Protein AF-A0A9P1CF78-F1 (afdb_monomer_lite)

Structure (mmCIF, N/CA/C/O backbone):
data_AF-A0A9P1CF78-F1
#
_entry.id   AF-A0A9P1CF78-F1
#
loop_
_atom_site.group_PDB
_atom_site.id
_atom_site.type_symbol
_atom_site.label_atom_id
_atom_site.label_alt_id
_atom_site.label_comp_id
_atom_site.label_asym_id
_atom_site.label_entity_id
_atom_site.label_seq_id
_atom_site.pdbx_PDB_ins_code
_atom_site.Cartn_x
_atom_site.Cartn_y
_atom_site.Cartn_z
_atom_site.occupancy
_atom_site.B_iso_or_equiv
_atom_site.auth_seq_id
_atom_site.auth_comp_id
_atom_site.auth_asym_id
_atom_site.auth_atom_id
_atom_site.pdbx_PDB_model_num
ATOM 1 N N . MET A 1 1 ? 8.782 -10.179 -45.793 1.00 35.66 1 MET A N 1
ATOM 2 C CA . MET A 1 1 ? 10.038 -9.858 -45.077 1.00 35.66 1 MET A CA 1
ATOM 3 C C . MET A 1 1 ? 9.721 -8.797 -44.037 1.00 35.66 1 MET A C 1
ATOM 5 O O . MET A 1 1 ? 9.030 -7.849 -44.378 1.00 35.66 1 MET A O 1
ATOM 9 N N . SER A 1 2 ? 10.140 -8.983 -42.781 1.00 33.69 2 SER A N 1
ATOM 10 C CA . SER A 1 2 ? 9.972 -7.963 -41.732 1.00 33.69 2 SER A CA 1
ATOM 11 C C . SER A 1 2 ? 10.718 -6.676 -42.134 1.00 33.69 2 SER A C 1
ATOM 13 O O . SER A 1 2 ? 11.863 -6.802 -42.580 1.00 33.69 2 SER A O 1
ATOM 15 N N . PRO A 1 3 ? 10.135 -5.470 -41.964 1.00 44.47 3 PRO A N 1
ATOM 16 C CA . PRO A 1 3 ? 10.796 -4.190 -42.257 1.00 44.47 3 PRO A CA 1
ATOM 17 C C . PRO A 1 3 ? 12.185 -4.074 -41.612 1.00 44.47 3 PRO A C 1
ATOM 19 O O . PRO A 1 3 ? 13.107 -3.524 -42.206 1.00 44.47 3 PRO A O 1
ATOM 22 N N . ILE A 1 4 ? 12.367 -4.701 -40.446 1.00 47.06 4 ILE A N 1
ATOM 23 C CA . ILE A 1 4 ? 13.610 -4.708 -39.666 1.00 47.06 4 ILE A CA 1
ATOM 24 C C . ILE A 1 4 ? 14.775 -5.356 -40.440 1.00 47.06 4 ILE A C 1
ATOM 26 O O . ILE A 1 4 ? 15.917 -4.929 -40.309 1.00 47.06 4 ILE A O 1
ATOM 30 N N . SER A 1 5 ? 14.512 -6.347 -41.301 1.00 40.41 5 SER A N 1
ATOM 31 C CA . SER A 1 5 ? 15.573 -7.049 -42.039 1.00 40.41 5 SER A CA 1
ATOM 32 C C . SER A 1 5 ? 16.154 -6.237 -43.205 1.00 40.41 5 SER A C 1
ATOM 34 O O . SER A 1 5 ? 17.306 -6.466 -43.567 1.00 40.41 5 SER A O 1
ATOM 36 N N . CYS A 1 6 ? 15.388 -5.300 -43.783 1.00 44.09 6 CYS A N 1
ATOM 37 C CA . CYS A 1 6 ? 15.876 -4.370 -44.813 1.00 44.09 6 CYS A CA 1
ATOM 38 C C . CYS A 1 6 ? 16.653 -3.196 -44.207 1.00 44.09 6 CYS A C 1
ATOM 40 O O . CYS A 1 6 ? 17.574 -2.684 -44.834 1.00 44.09 6 CYS A O 1
ATOM 42 N N . VAL A 1 7 ? 16.325 -2.796 -42.974 1.00 47.75 7 VAL A N 1
ATOM 43 C CA . VAL A 1 7 ? 17.012 -1.703 -42.270 1.00 47.75 7 VAL A CA 1
ATOM 44 C C . VAL A 1 7 ? 18.502 -2.019 -42.114 1.00 47.75 7 VAL A C 1
ATOM 46 O O . VAL A 1 7 ? 19.327 -1.202 -42.506 1.00 47.75 7 VAL A O 1
ATOM 49 N N . PHE A 1 8 ? 18.866 -3.233 -41.681 1.00 49.78 8 PHE A N 1
ATOM 50 C CA . PHE A 1 8 ? 20.263 -3.632 -41.430 1.00 49.78 8 PHE A CA 1
ATOM 51 C C . PHE A 1 8 ? 21.216 -3.542 -42.635 1.00 49.78 8 PHE A C 1
ATOM 53 O O . PHE A 1 8 ? 22.429 -3.584 -42.446 1.00 49.78 8 PHE A O 1
ATOM 60 N N . THR A 1 9 ? 20.691 -3.442 -43.859 1.00 50.91 9 THR A N 1
ATOM 61 C CA . THR A 1 9 ? 21.486 -3.366 -45.096 1.00 50.91 9 THR A CA 1
ATOM 62 C C . THR A 1 9 ? 21.578 -1.961 -45.692 1.00 50.91 9 THR A C 1
ATOM 64 O O . THR A 1 9 ? 22.517 -1.694 -46.436 1.00 50.91 9 THR A O 1
ATOM 67 N N . LEU A 1 10 ? 20.633 -1.067 -45.382 1.00 51.56 10 LEU A N 1
ATOM 68 C CA . LEU A 1 10 ? 20.470 0.227 -46.067 1.00 51.56 10 LEU A CA 1
ATOM 69 C C . LEU A 1 10 ? 21.170 1.395 -45.358 1.00 51.56 10 LEU A C 1
ATOM 71 O O . LEU A 1 10 ? 21.466 2.414 -45.975 1.00 51.56 10 LEU A O 1
ATOM 75 N N . SER A 1 11 ? 21.521 1.217 -44.090 1.00 50.88 11 SER A N 1
ATOM 76 C CA . SER A 1 11 ? 22.485 2.055 -43.387 1.00 50.88 11 SER A CA 1
ATOM 77 C C . SER A 1 11 ? 23.545 1.136 -42.809 1.00 50.88 11 SER A C 1
ATOM 79 O O . SER A 1 11 ? 23.203 0.182 -42.117 1.00 50.88 11 SER A O 1
ATOM 81 N N . ALA A 1 12 ? 24.826 1.351 -43.119 1.00 47.78 12 ALA A N 1
ATOM 82 C CA . ALA A 1 12 ? 25.892 0.536 -42.538 1.00 47.78 12 ALA A CA 1
ATOM 83 C C . ALA A 1 12 ? 25.996 0.869 -41.045 1.00 47.78 12 ALA A C 1
ATOM 85 O O . ALA A 1 12 ? 26.773 1.731 -40.641 1.00 47.78 12 ALA A O 1
ATOM 86 N N . PHE A 1 13 ? 25.159 0.233 -40.232 1.00 60.06 13 PHE A N 1
ATOM 87 C CA . PHE A 1 13 ? 25.216 0.374 -38.795 1.00 60.06 13 PHE A CA 1
ATOM 88 C C . PHE A 1 13 ? 26.571 -0.124 -38.321 1.00 60.06 13 PHE A C 1
ATOM 90 O O . PHE A 1 13 ? 26.940 -1.277 -38.572 1.00 60.06 13 PHE A O 1
ATOM 97 N N . SER A 1 14 ? 27.298 0.707 -37.580 1.00 57.34 14 SER A N 1
ATOM 98 C CA . SER A 1 14 ? 28.342 0.145 -36.741 1.00 57.34 14 SER A CA 1
ATOM 99 C C . SER A 1 14 ? 27.677 -0.754 -35.695 1.00 57.34 14 SER A C 1
ATOM 101 O O . SER A 1 14 ? 26.546 -0.512 -35.256 1.00 57.34 14 SER A O 1
ATOM 103 N N . ARG A 1 15 ? 28.378 -1.807 -35.274 1.00 56.09 15 ARG A N 1
ATOM 104 C CA . ARG A 1 15 ? 27.937 -2.650 -34.158 1.00 56.09 15 ARG A CA 1
ATOM 105 C C . ARG A 1 15 ? 27.611 -1.798 -32.928 1.00 56.09 15 ARG A C 1
ATOM 107 O O . ARG A 1 15 ? 26.665 -2.122 -32.220 1.00 56.09 15 ARG A O 1
ATOM 114 N N . GLU A 1 16 ? 28.354 -0.715 -32.686 1.00 60.06 16 GLU A N 1
ATOM 115 C CA . GLU A 1 16 ? 28.069 0.194 -31.571 1.00 60.06 16 GLU A CA 1
ATOM 116 C C . GLU A 1 16 ? 26.718 0.909 -31.717 1.00 60.06 16 GLU A C 1
ATOM 118 O O . GLU A 1 16 ? 26.025 1.079 -30.718 1.00 60.06 16 GLU A O 1
ATOM 123 N N . SER A 1 17 ? 26.306 1.260 -32.940 1.00 63.53 17 SER A N 1
ATOM 124 C CA . SER A 1 17 ? 25.042 1.965 -33.208 1.00 63.53 17 SER A CA 1
ATOM 125 C C . SER A 1 17 ? 23.815 1.081 -32.947 1.00 63.53 17 SER A C 1
ATOM 127 O O . SER A 1 17 ? 22.817 1.543 -32.402 1.00 63.53 17 SER A O 1
ATOM 129 N N . LEU A 1 18 ? 23.902 -0.219 -33.263 1.00 61.06 18 LEU A N 1
ATOM 130 C CA . LEU A 1 18 ? 22.840 -1.191 -32.955 1.00 61.06 18 LEU A CA 1
ATOM 131 C C . LEU A 1 18 ? 22.769 -1.556 -31.475 1.00 61.06 18 LEU A C 1
ATOM 133 O O . LEU A 1 18 ? 21.699 -1.898 -30.983 1.00 61.06 18 LEU A O 1
ATOM 137 N N . MET A 1 19 ? 23.903 -1.503 -30.779 1.00 60.56 19 MET A N 1
ATOM 138 C CA . MET A 1 19 ? 23.979 -1.761 -29.342 1.00 60.56 19 MET A CA 1
ATOM 139 C C . MET A 1 19 ? 23.532 -0.556 -28.504 1.00 60.56 19 MET A C 1
ATOM 141 O O . MET A 1 19 ? 23.407 -0.685 -27.284 1.00 60.56 19 MET A O 1
ATOM 145 N N . ASP A 1 20 ? 23.286 0.603 -29.124 1.00 69.94 20 ASP A N 1
ATOM 146 C CA . ASP A 1 20 ? 22.680 1.732 -28.433 1.00 69.94 20 ASP A CA 1
ATOM 147 C C . ASP A 1 20 ? 21.208 1.426 -28.143 1.00 69.94 20 ASP A C 1
ATOM 149 O O . ASP A 1 20 ? 20.359 1.395 -29.030 1.00 69.94 20 ASP A O 1
ATOM 153 N N . VAL A 1 21 ? 20.896 1.192 -26.870 1.00 74.62 21 VAL A N 1
ATOM 154 C CA . VAL A 1 21 ? 19.547 0.829 -26.413 1.00 74.62 21 VAL A CA 1
ATOM 155 C C . VAL A 1 21 ? 18.517 1.939 -26.672 1.00 74.62 21 VAL A C 1
ATOM 157 O O . VAL A 1 21 ? 17.317 1.698 -26.581 1.00 74.62 21 VAL A O 1
ATOM 160 N N . ARG A 1 22 ? 18.973 3.157 -26.991 1.00 76.81 22 ARG A N 1
ATOM 161 C CA . ARG A 1 22 ? 18.148 4.363 -27.087 1.00 76.81 22 ARG A CA 1
ATOM 162 C C . ARG A 1 22 ? 17.176 4.387 -28.271 1.00 76.81 22 ARG A C 1
ATOM 164 O O . ARG A 1 22 ? 16.134 5.021 -28.160 1.00 76.81 22 ARG A O 1
ATOM 171 N N . TRP A 1 23 ? 17.487 3.723 -29.388 1.00 78.38 23 TRP A N 1
ATOM 172 C CA . TRP A 1 23 ? 16.611 3.716 -30.576 1.00 78.38 23 TRP A CA 1
ATOM 173 C C . TRP A 1 23 ? 15.568 2.586 -30.566 1.00 78.38 23 TRP A C 1
ATOM 175 O O . TRP A 1 23 ? 14.675 2.553 -31.419 1.00 78.38 23 TRP A O 1
ATOM 185 N N . PHE A 1 24 ? 15.662 1.657 -29.611 1.00 80.00 24 PHE A N 1
ATOM 186 C CA . PHE A 1 24 ? 14.630 0.650 -29.386 1.00 80.00 24 PHE A CA 1
ATOM 187 C C . PHE A 1 24 ? 13.414 1.261 -28.690 1.00 80.00 24 PHE A C 1
ATOM 189 O O . PHE A 1 24 ? 13.507 2.306 -28.049 1.00 80.00 24 PHE A O 1
ATOM 196 N N . LEU A 1 25 ? 12.266 0.592 -28.814 1.00 77.75 25 LEU A N 1
ATOM 197 C CA . LEU A 1 25 ? 11.051 0.975 -28.098 1.00 77.75 25 LEU A CA 1
ATOM 198 C C . LEU A 1 25 ? 11.331 1.062 -26.597 1.00 77.75 25 LEU A C 1
ATOM 200 O O . LEU A 1 25 ? 11.982 0.186 -26.031 1.00 77.75 25 LEU A O 1
ATOM 204 N N . ASP A 1 26 ? 10.860 2.147 -25.988 1.00 77.19 26 ASP A N 1
ATOM 205 C CA . ASP A 1 26 ? 11.101 2.506 -24.590 1.00 77.19 26 ASP A CA 1
ATOM 206 C C . ASP A 1 26 ? 12.578 2.761 -24.228 1.00 77.19 26 ASP A C 1
ATOM 208 O O . ASP A 1 26 ? 12.916 2.894 -23.051 1.00 77.19 26 ASP A O 1
ATOM 212 N N . GLY A 1 27 ? 13.456 2.908 -25.226 1.00 77.19 27 GLY A N 1
ATOM 213 C CA . GLY A 1 27 ? 14.839 3.334 -25.047 1.00 77.19 27 GLY A CA 1
ATOM 214 C C . GLY A 1 27 ? 14.926 4.708 -24.378 1.00 77.19 27 GLY A C 1
ATOM 215 O O . GLY A 1 27 ? 14.236 5.657 -24.767 1.00 77.19 27 GLY A O 1
ATOM 216 N N . LEU A 1 28 ? 15.780 4.813 -23.355 1.00 71.44 28 LEU A N 1
ATOM 217 C CA . LEU A 1 28 ? 15.960 6.029 -22.560 1.00 71.44 28 LEU A CA 1
ATOM 218 C C . LEU A 1 28 ? 17.255 6.770 -22.929 1.00 71.44 28 LEU A C 1
ATOM 220 O O . LEU A 1 28 ? 18.265 6.128 -23.237 1.00 71.44 28 LEU A O 1
ATOM 224 N N . PRO A 1 29 ? 17.269 8.116 -22.868 1.00 71.25 29 PRO A N 1
ATOM 225 C CA . PRO A 1 29 ? 18.507 8.879 -22.974 1.00 71.25 29 PRO A CA 1
ATOM 226 C C . PRO A 1 29 ? 19.452 8.543 -21.809 1.00 71.25 29 PRO A C 1
ATOM 228 O O . PRO A 1 29 ? 19.019 8.362 -20.673 1.00 71.25 29 PRO A O 1
ATOM 231 N N . LYS A 1 30 ? 20.763 8.493 -22.080 1.00 62.47 30 LYS A N 1
ATOM 232 C CA . LYS A 1 30 ? 21.799 8.177 -21.074 1.00 62.47 30 LYS A CA 1
ATOM 233 C C . LYS A 1 30 ? 21.951 9.243 -19.978 1.00 62.47 30 LYS A C 1
ATOM 235 O O . LYS A 1 30 ? 22.620 8.999 -18.979 1.00 62.47 30 LYS A O 1
ATOM 240 N N . THR A 1 31 ? 21.377 10.427 -20.156 1.00 62.25 31 THR A N 1
ATOM 241 C CA . THR A 1 31 ? 21.556 11.573 -19.261 1.00 62.25 31 THR A CA 1
ATOM 242 C C . THR A 1 31 ? 20.587 11.519 -18.077 1.00 62.25 31 THR A C 1
ATOM 244 O O . THR A 1 31 ? 19.417 11.879 -18.174 1.00 62.25 31 THR A O 1
ATOM 247 N N . THR A 1 32 ? 21.105 11.114 -16.917 1.00 50.00 32 THR A N 1
ATOM 248 C CA . THR A 1 32 ? 20.388 10.945 -15.637 1.00 50.00 32 THR A CA 1
ATOM 249 C C . THR A 1 32 ? 20.009 12.252 -14.916 1.00 50.00 32 THR A C 1
ATOM 251 O O . THR A 1 32 ? 19.629 12.214 -13.751 1.00 50.00 32 THR A O 1
ATOM 254 N N . GLY A 1 33 ? 20.074 13.409 -15.584 1.00 58.78 33 GLY A N 1
ATOM 255 C CA . GLY A 1 33 ? 19.830 14.728 -14.974 1.00 58.78 33 GLY A CA 1
ATOM 256 C C . GLY A 1 33 ? 18.856 15.635 -15.728 1.00 58.78 33 GLY A C 1
ATOM 257 O O . GLY A 1 33 ? 18.729 16.808 -15.391 1.00 58.78 33 GLY A O 1
ATOM 258 N N . LEU A 1 34 ? 18.191 15.132 -16.770 1.00 58.53 34 LEU A N 1
ATOM 259 C CA . LEU A 1 34 ? 17.211 15.917 -17.519 1.00 58.53 34 LEU A CA 1
ATOM 260 C C . LEU A 1 34 ? 15.898 16.043 -16.733 1.00 58.53 34 LEU A C 1
ATOM 262 O O . LEU A 1 34 ? 15.470 15.102 -16.065 1.00 58.53 34 LEU A O 1
ATOM 266 N N . CYS A 1 35 ? 15.232 17.200 -16.830 1.00 67.00 35 CYS A N 1
ATOM 267 C CA . CYS A 1 35 ? 13.910 17.372 -16.229 1.00 67.00 35 CYS A CA 1
ATOM 268 C C . CYS A 1 35 ? 12.910 16.358 -16.823 1.00 67.00 35 CYS A C 1
ATOM 270 O O . CYS A 1 35 ? 13.054 15.923 -17.970 1.00 67.00 35 CYS A O 1
ATOM 272 N N . ALA A 1 36 ? 11.872 15.998 -16.060 1.00 69.69 36 ALA A N 1
ATOM 273 C CA . ALA A 1 36 ? 10.894 14.976 -16.456 1.00 69.69 36 ALA A CA 1
ATOM 274 C C . ALA A 1 36 ? 10.251 15.233 -17.837 1.00 69.69 36 ALA A C 1
ATOM 276 O O . ALA A 1 36 ? 9.861 14.298 -18.533 1.00 69.69 36 ALA A O 1
ATOM 277 N N . HIS A 1 37 ? 10.197 16.496 -18.271 1.00 68.50 37 HIS A N 1
ATOM 278 C CA . HIS A 1 37 ? 9.685 16.878 -19.583 1.00 68.50 37 HIS A CA 1
ATOM 279 C C . HIS A 1 37 ? 10.579 16.393 -20.737 1.00 68.50 37 HIS A C 1
ATOM 281 O O . HIS A 1 37 ? 10.096 15.749 -21.667 1.00 68.50 37 HIS A O 1
ATOM 287 N N . TRP A 1 38 ? 11.894 16.608 -20.645 1.00 73.31 38 TRP A N 1
ATOM 288 C CA . TRP A 1 38 ? 12.860 16.133 -21.643 1.00 73.31 38 TRP A CA 1
ATOM 289 C C . TRP A 1 38 ? 12.920 14.611 -21.721 1.00 73.31 38 TRP A C 1
ATOM 291 O O . TRP A 1 38 ? 13.125 14.054 -22.797 1.00 73.31 38 TRP A O 1
ATOM 301 N N . HIS A 1 39 ? 12.682 13.933 -20.598 1.00 77.25 39 HIS A N 1
ATOM 302 C CA . HIS A 1 39 ? 12.572 12.481 -20.576 1.00 77.25 39 HIS A CA 1
ATOM 303 C C . HIS A 1 39 ? 11.433 11.986 -21.482 1.00 77.25 39 HIS A C 1
ATOM 305 O O . HIS A 1 39 ? 11.643 11.092 -22.297 1.00 77.25 39 HIS A O 1
ATOM 311 N N . SER A 1 40 ? 10.253 12.611 -21.409 1.00 78.44 40 SER A N 1
ATOM 312 C CA . SER A 1 40 ? 9.109 12.280 -22.273 1.00 78.44 40 SER A CA 1
ATOM 313 C C . SER A 1 40 ? 9.378 12.592 -23.755 1.00 78.44 40 SER A C 1
ATOM 315 O O . SER A 1 40 ? 9.085 11.780 -24.640 1.00 78.44 40 SER A O 1
ATOM 317 N N . ILE A 1 41 ? 10.010 13.739 -24.035 1.00 80.00 41 ILE A N 1
ATOM 318 C CA . ILE A 1 41 ? 10.368 14.153 -25.402 1.00 80.00 41 ILE A CA 1
ATOM 319 C C . ILE A 1 41 ? 11.353 13.164 -26.033 1.00 80.00 41 ILE A C 1
ATOM 321 O O . ILE A 1 41 ? 11.168 12.760 -27.179 1.00 80.00 41 ILE A O 1
ATOM 325 N N . LEU A 1 42 ? 12.369 12.723 -25.292 1.00 84.44 42 LEU A N 1
ATOM 326 C CA . LEU A 1 42 ? 13.440 11.880 -25.827 1.00 84.44 42 LEU A CA 1
ATOM 327 C C . LEU A 1 42 ? 13.158 10.377 -25.743 1.00 84.44 42 LEU A C 1
ATOM 329 O O . LEU A 1 42 ? 13.900 9.597 -26.338 1.00 84.44 42 LEU A O 1
ATOM 333 N N . LYS A 1 43 ? 12.107 9.956 -25.029 1.00 87.50 43 LYS A N 1
ATOM 334 C CA . LYS A 1 43 ? 11.698 8.550 -24.960 1.00 87.50 43 LYS A CA 1
ATOM 335 C C . LYS A 1 43 ? 11.262 8.056 -26.340 1.00 87.50 43 LYS A C 1
ATOM 337 O O . LYS A 1 43 ? 10.335 8.623 -26.926 1.00 87.50 43 LYS A O 1
ATOM 342 N N . MET A 1 44 ? 11.890 6.989 -26.831 1.00 90.56 44 MET A N 1
ATOM 343 C CA . MET A 1 44 ? 11.591 6.408 -28.141 1.00 90.56 44 MET A CA 1
ATOM 344 C C . MET A 1 44 ? 10.309 5.562 -28.090 1.00 90.56 44 MET A C 1
ATOM 346 O O . MET A 1 44 ? 10.265 4.504 -27.466 1.00 90.56 44 MET A O 1
ATOM 350 N N . GLY A 1 45 ? 9.246 6.043 -28.736 1.00 90.00 45 GLY A N 1
ATOM 351 C CA . GLY A 1 45 ? 7.979 5.322 -28.903 1.00 90.00 45 GLY A CA 1
ATOM 352 C C . GLY A 1 45 ? 7.844 4.708 -30.297 1.00 90.00 45 GLY A C 1
ATOM 353 O O . GLY A 1 45 ? 8.677 4.946 -31.170 1.00 90.00 45 GLY A O 1
ATOM 354 N N . SER A 1 46 ? 6.761 3.970 -30.540 1.00 90.31 46 SER A N 1
ATOM 355 C CA . SER A 1 46 ? 6.499 3.335 -31.842 1.00 90.31 46 SER A CA 1
ATOM 356 C C . SER A 1 46 ? 6.378 4.341 -32.988 1.00 90.31 46 SER A C 1
ATOM 358 O O . SER A 1 46 ? 6.984 4.139 -34.038 1.00 90.31 46 SER A O 1
ATOM 360 N N . THR A 1 47 ? 5.672 5.458 -32.779 1.00 91.06 47 THR A N 1
ATOM 361 C CA . THR A 1 47 ? 5.548 6.535 -33.777 1.00 91.06 47 THR A CA 1
ATOM 362 C C . THR A 1 47 ? 6.902 7.159 -34.106 1.00 91.06 47 THR A C 1
ATOM 364 O O . THR A 1 47 ? 7.241 7.312 -35.276 1.00 91.06 47 THR A O 1
ATOM 367 N N . LYS A 1 48 ? 7.706 7.466 -33.079 1.00 93.38 48 LYS A N 1
ATOM 368 C CA . LYS A 1 48 ? 9.047 8.055 -33.232 1.00 93.38 48 LYS A CA 1
ATOM 369 C C . LYS A 1 48 ? 9.989 7.110 -33.971 1.00 93.38 48 L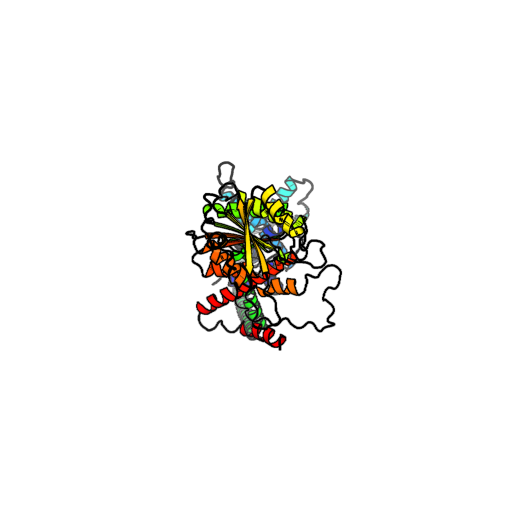YS A C 1
ATOM 371 O O . LYS A 1 48 ? 10.697 7.536 -34.875 1.00 93.38 48 LYS A O 1
ATOM 376 N N . GLN A 1 49 ? 9.940 5.819 -33.646 1.00 91.31 49 GLN A N 1
ATOM 377 C CA . GLN A 1 49 ? 10.743 4.804 -34.318 1.00 91.31 49 GLN A CA 1
ATOM 378 C C . GLN A 1 49 ? 10.338 4.645 -35.791 1.00 91.31 49 GLN A C 1
ATOM 380 O O . GLN A 1 49 ? 11.208 4.545 -36.651 1.00 91.31 49 GLN A O 1
ATOM 385 N N . ALA A 1 50 ? 9.038 4.670 -36.100 1.00 91.25 50 ALA A N 1
ATOM 386 C CA . ALA A 1 50 ? 8.559 4.634 -37.481 1.00 91.25 50 ALA A CA 1
ATOM 387 C C . ALA A 1 50 ? 9.020 5.867 -38.280 1.00 91.25 50 ALA A C 1
ATOM 389 O O . ALA A 1 50 ? 9.584 5.706 -39.358 1.00 91.25 50 ALA A O 1
ATOM 390 N N . MET A 1 51 ? 8.866 7.076 -37.723 1.00 92.25 51 MET A N 1
ATOM 391 C CA . MET A 1 51 ? 9.345 8.324 -38.342 1.00 92.25 51 MET A CA 1
ATOM 392 C C . MET A 1 51 ? 10.859 8.307 -38.574 1.00 92.25 51 MET A C 1
ATOM 394 O O . MET A 1 51 ? 11.336 8.742 -39.620 1.00 92.25 51 MET A O 1
ATOM 398 N N . PHE A 1 52 ? 11.617 7.768 -37.618 1.00 91.88 52 PHE A N 1
ATOM 399 C CA . PHE A 1 52 ? 13.064 7.633 -37.734 1.00 91.88 52 PHE A CA 1
ATOM 400 C C . PHE A 1 52 ? 13.453 6.695 -38.882 1.00 91.88 52 PHE A C 1
ATOM 402 O O . PHE A 1 52 ? 14.318 7.029 -39.685 1.00 91.88 52 PHE A O 1
ATOM 409 N N . LEU A 1 53 ? 12.786 5.546 -39.016 1.00 89.81 53 LEU A N 1
ATOM 410 C CA . LEU A 1 53 ? 13.038 4.626 -40.128 1.00 89.81 53 LEU A CA 1
ATOM 411 C C . LEU A 1 53 ? 12.673 5.241 -41.483 1.00 89.81 53 LEU A C 1
ATOM 413 O O . LEU A 1 53 ? 13.469 5.143 -42.417 1.00 89.81 53 LEU A O 1
ATOM 417 N N . ASP A 1 54 ? 11.523 5.914 -41.578 1.00 91.81 54 ASP A N 1
ATOM 418 C CA . ASP A 1 54 ? 11.102 6.627 -42.791 1.00 91.81 54 ASP A CA 1
ATOM 419 C C . ASP A 1 54 ? 12.161 7.668 -43.209 1.00 91.81 54 ASP A C 1
ATOM 421 O O . ASP A 1 54 ? 12.540 7.745 -44.381 1.00 91.81 54 ASP A O 1
ATOM 425 N N . ARG A 1 55 ? 12.716 8.407 -42.238 1.00 90.75 55 ARG A N 1
ATOM 426 C CA . ARG A 1 55 ? 13.808 9.370 -42.441 1.00 90.75 55 ARG A CA 1
ATOM 427 C C . ARG A 1 55 ? 15.090 8.710 -42.955 1.00 90.75 55 ARG A C 1
ATOM 429 O O . ARG A 1 55 ? 15.678 9.189 -43.925 1.00 90.75 55 ARG A O 1
ATOM 436 N N . ILE A 1 56 ? 15.522 7.600 -42.355 1.00 89.06 56 ILE A N 1
ATOM 437 C CA . ILE A 1 56 ? 16.724 6.875 -42.800 1.00 89.06 56 ILE A CA 1
ATOM 438 C C . ILE A 1 56 ? 16.555 6.348 -44.231 1.00 89.06 56 ILE A C 1
ATOM 440 O O . ILE A 1 56 ? 17.478 6.462 -45.041 1.00 89.06 56 ILE A O 1
ATOM 444 N N . PHE A 1 57 ? 15.377 5.825 -44.579 1.00 87.62 57 PHE A N 1
ATOM 445 C CA . PHE A 1 57 ? 15.096 5.385 -45.947 1.00 87.62 57 PHE A CA 1
ATOM 446 C C . PHE A 1 57 ? 15.093 6.542 -46.942 1.00 87.62 57 PHE A C 1
ATOM 448 O O . PHE A 1 57 ? 15.655 6.412 -48.029 1.00 87.62 57 PHE A O 1
ATOM 455 N N . HIS A 1 58 ? 14.538 7.689 -46.557 1.00 89.06 58 HIS A N 1
ATOM 456 C CA . HIS A 1 58 ? 14.574 8.887 -47.383 1.00 89.06 58 HIS A CA 1
ATOM 457 C C . HIS A 1 58 ? 16.016 9.347 -47.666 1.00 89.06 58 HIS A C 1
ATOM 459 O O . HIS A 1 58 ? 16.388 9.568 -48.821 1.00 89.06 58 HIS A O 1
ATOM 465 N N . LEU A 1 59 ? 16.866 9.413 -46.633 1.00 85.62 59 LEU A N 1
ATOM 466 C CA . LEU A 1 59 ? 18.289 9.740 -46.777 1.00 85.62 59 LEU A CA 1
ATOM 467 C C . LEU A 1 59 ? 19.032 8.733 -47.663 1.00 85.62 59 LEU A C 1
ATOM 469 O O . LEU A 1 59 ? 19.877 9.114 -48.476 1.00 85.62 59 LEU A O 1
ATOM 473 N N . HIS A 1 60 ? 18.713 7.446 -47.528 1.00 83.94 60 HIS A N 1
ATOM 474 C CA . HIS A 1 60 ? 19.233 6.399 -48.400 1.00 83.94 60 HIS A CA 1
ATOM 475 C C . HIS A 1 60 ? 18.840 6.610 -49.864 1.00 83.94 60 HIS A C 1
ATOM 477 O O . HIS A 1 60 ? 19.691 6.534 -50.751 1.00 83.94 60 HIS A O 1
ATOM 483 N N . ASP A 1 61 ? 17.580 6.933 -50.136 1.00 84.69 61 ASP A N 1
ATOM 484 C CA . ASP A 1 61 ? 17.112 7.174 -51.497 1.00 84.69 61 ASP A CA 1
ATOM 485 C C . ASP A 1 61 ? 17.769 8.402 -52.136 1.00 84.69 61 ASP A C 1
ATOM 487 O O . ASP A 1 61 ? 18.143 8.346 -53.313 1.00 84.69 61 ASP A O 1
ATOM 491 N N . ILE A 1 62 ? 17.984 9.483 -51.377 1.00 84.81 62 ILE A N 1
ATOM 492 C CA . ILE A 1 62 ? 18.754 10.648 -51.843 1.00 84.81 62 ILE A CA 1
ATOM 493 C C . ILE A 1 62 ? 20.173 10.226 -52.227 1.00 84.81 62 ILE A C 1
ATOM 495 O O . ILE A 1 62 ? 20.635 10.529 -53.332 1.00 84.81 62 ILE A O 1
ATOM 499 N N . GLN A 1 63 ? 20.861 9.505 -51.340 1.00 80.25 63 GLN A N 1
ATOM 500 C CA . GLN A 1 63 ? 22.239 9.080 -51.571 1.00 80.25 63 GLN A CA 1
ATOM 501 C C . GLN A 1 63 ? 22.343 8.164 -52.793 1.00 80.25 63 GLN A C 1
ATOM 503 O O . GLN A 1 63 ? 23.229 8.334 -53.631 1.00 80.25 63 GLN A O 1
ATOM 508 N N . ARG A 1 64 ? 21.383 7.252 -52.953 1.00 81.50 64 ARG A N 1
ATOM 509 C CA . ARG A 1 64 ? 21.291 6.348 -54.098 1.00 81.50 64 ARG A CA 1
ATOM 510 C C . ARG A 1 64 ? 21.057 7.088 -55.417 1.00 81.50 64 ARG A C 1
ATOM 512 O O . ARG A 1 64 ? 21.573 6.664 -56.452 1.00 81.50 64 ARG A O 1
ATOM 519 N N . ARG A 1 65 ? 20.288 8.183 -55.404 1.00 82.44 65 ARG A N 1
ATOM 520 C CA . ARG A 1 65 ? 20.089 9.045 -56.584 1.00 82.44 65 ARG A CA 1
ATOM 521 C C . ARG A 1 65 ? 21.354 9.829 -56.935 1.00 82.44 65 ARG A C 1
ATOM 523 O O . ARG A 1 65 ? 21.669 9.934 -58.114 1.00 82.44 65 ARG A O 1
ATOM 530 N N . ARG A 1 66 ? 22.080 10.344 -55.935 1.00 78.88 66 ARG A N 1
ATOM 531 C CA . ARG A 1 66 ? 23.289 11.167 -56.132 1.00 78.88 66 ARG A CA 1
ATOM 532 C C . ARG A 1 66 ? 24.517 10.352 -56.535 1.00 78.88 66 ARG A C 1
ATOM 534 O O . ARG A 1 66 ? 25.201 10.701 -57.487 1.00 78.88 66 ARG A O 1
ATOM 541 N N . ALA A 1 67 ? 24.795 9.273 -55.810 1.00 79.12 67 ALA A N 1
ATOM 542 C CA . ALA A 1 67 ? 26.030 8.496 -55.928 1.00 79.12 67 ALA A CA 1
ATOM 543 C C . ALA A 1 67 ? 25.833 7.135 -56.627 1.00 79.12 67 ALA A C 1
ATOM 545 O O . ALA A 1 67 ? 26.770 6.346 -56.746 1.00 79.12 67 ALA A O 1
ATOM 546 N N . GLY A 1 68 ? 24.621 6.853 -57.114 1.00 81.12 68 GLY A N 1
ATOM 547 C CA . GLY A 1 68 ? 24.283 5.619 -57.818 1.00 81.12 68 GLY A CA 1
ATOM 548 C C . GLY A 1 68 ? 23.897 4.456 -56.896 1.00 81.12 68 GLY A C 1
ATOM 549 O O . GLY A 1 68 ? 23.927 4.538 -55.671 1.00 81.12 68 GLY A O 1
ATOM 550 N N . ARG A 1 69 ? 23.507 3.327 -57.508 1.00 73.19 69 ARG A N 1
ATOM 551 C CA . ARG A 1 69 ? 22.896 2.172 -56.814 1.00 73.19 69 ARG A CA 1
ATOM 552 C C . ARG A 1 69 ? 23.814 1.442 -55.823 1.00 73.19 69 ARG A C 1
ATOM 554 O O . ARG A 1 69 ? 23.289 0.678 -55.025 1.00 73.19 69 ARG A O 1
ATOM 561 N N . ALA A 1 70 ? 25.126 1.660 -55.898 1.00 69.94 70 ALA A N 1
ATOM 562 C CA . ALA A 1 70 ? 26.122 1.025 -55.033 1.00 69.94 70 ALA A CA 1
ATOM 563 C C . ALA A 1 70 ? 26.424 1.836 -53.757 1.00 69.94 70 ALA A C 1
ATOM 565 O O . ALA A 1 70 ? 27.147 1.370 -52.880 1.00 69.94 70 ALA A O 1
ATOM 566 N N . CYS A 1 71 ? 25.898 3.060 -53.638 1.00 71.31 71 CYS A N 1
ATOM 567 C CA . CYS A 1 71 ? 26.153 3.892 -52.472 1.00 71.31 71 CYS A CA 1
ATOM 568 C C . CYS A 1 71 ? 25.129 3.606 -51.368 1.00 71.31 71 CYS A C 1
ATOM 570 O O . CYS A 1 71 ? 23.925 3.723 -51.588 1.00 71.31 71 CYS A O 1
ATOM 572 N N . VAL A 1 72 ? 25.624 3.254 -50.182 1.00 72.75 72 VAL A N 1
ATOM 573 C CA . VAL A 1 72 ? 24.830 3.058 -48.964 1.00 72.75 72 VAL A CA 1
ATOM 574 C C . VAL A 1 72 ? 25.012 4.286 -48.081 1.00 72.75 72 VAL A C 1
ATOM 576 O O . VAL A 1 72 ? 26.145 4.730 -47.877 1.00 72.75 72 VAL A O 1
ATOM 579 N N . THR A 1 73 ? 23.927 4.820 -47.523 1.00 73.94 73 THR A N 1
ATOM 580 C CA . THR A 1 73 ? 24.017 5.916 -46.553 1.00 73.94 73 THR A CA 1
ATOM 581 C C . THR A 1 73 ? 24.724 5.429 -45.297 1.00 73.94 73 THR A C 1
ATOM 583 O O . THR A 1 73 ? 24.306 4.469 -44.653 1.00 73.94 73 THR A O 1
ATOM 586 N N . ARG A 1 74 ? 25.831 6.080 -44.942 1.00 76.38 74 ARG A N 1
ATOM 587 C CA . ARG A 1 74 ? 26.557 5.812 -43.700 1.00 76.38 74 ARG A CA 1
ATOM 588 C C . ARG A 1 74 ? 26.473 7.050 -42.830 1.00 76.38 74 ARG A C 1
ATOM 590 O O . ARG A 1 74 ? 26.973 8.097 -43.223 1.00 76.38 74 ARG A O 1
ATOM 597 N N . LEU A 1 75 ? 25.843 6.909 -41.671 1.00 78.38 75 LEU A N 1
ATOM 598 C CA . LEU A 1 75 ? 25.886 7.918 -40.622 1.00 78.38 75 LEU A CA 1
ATOM 599 C C . LEU A 1 75 ? 27.001 7.538 -39.650 1.00 78.38 75 LEU A C 1
ATOM 601 O O . LEU A 1 75 ? 27.145 6.364 -39.297 1.00 78.38 75 LEU A O 1
ATOM 605 N N . SER A 1 76 ? 27.797 8.516 -39.222 1.00 82.44 76 SER A N 1
ATOM 606 C CA . SER A 1 76 ? 28.664 8.332 -38.058 1.00 82.44 76 SER A CA 1
ATOM 607 C C . SER A 1 76 ? 27.810 8.082 -36.808 1.00 82.44 76 SER A C 1
ATOM 609 O O . SER A 1 76 ? 26.618 8.392 -36.786 1.00 82.44 76 SER A O 1
ATOM 611 N N . GLN A 1 77 ? 28.402 7.547 -35.739 1.00 78.06 77 GLN A N 1
ATOM 612 C CA . GLN A 1 77 ? 27.676 7.354 -34.479 1.00 78.06 77 GLN A CA 1
ATOM 613 C C . GLN A 1 77 ? 27.127 8.681 -33.923 1.00 78.06 77 GLN A C 1
ATOM 615 O O . GLN A 1 77 ? 26.023 8.720 -33.390 1.00 78.06 77 GLN A O 1
ATOM 620 N N . GLU A 1 78 ? 27.870 9.776 -34.080 1.00 79.88 78 GLU A N 1
ATOM 621 C CA . GLU A 1 78 ? 27.427 11.111 -33.668 1.00 79.88 78 GLU A CA 1
ATOM 622 C C . GLU A 1 78 ? 26.232 11.588 -34.499 1.00 79.88 78 GLU A C 1
ATOM 624 O O . GLU A 1 78 ? 25.237 12.038 -33.938 1.00 79.88 78 GLU A O 1
ATOM 629 N N . GLN A 1 79 ? 26.283 11.411 -35.824 1.00 82.56 79 GLN A N 1
ATOM 630 C CA . GLN A 1 79 ? 25.169 11.739 -36.720 1.00 82.56 79 GLN A CA 1
ATOM 631 C C . GLN A 1 79 ? 23.939 10.873 -36.436 1.00 82.56 79 GLN A C 1
ATOM 633 O O . GLN A 1 79 ? 22.818 11.363 -36.467 1.00 82.56 79 GLN A O 1
ATOM 638 N N . TRP A 1 80 ? 24.139 9.597 -36.112 1.00 84.81 80 TRP A N 1
ATOM 639 C CA . TRP A 1 80 ? 23.073 8.675 -35.733 1.00 84.81 80 TRP A CA 1
ATOM 640 C C . TRP A 1 80 ? 22.329 9.144 -34.481 1.00 84.81 80 TRP A C 1
ATOM 642 O O . TRP A 1 80 ? 21.100 9.208 -34.462 1.00 84.81 80 TRP A O 1
ATOM 652 N N . VAL A 1 81 ? 23.078 9.506 -33.437 1.00 83.88 81 VAL A N 1
ATOM 653 C CA . VAL A 1 81 ? 22.506 10.038 -32.196 1.00 83.88 81 VAL A CA 1
ATOM 654 C C . VAL A 1 81 ? 21.811 11.377 -32.452 1.00 83.88 81 VAL A C 1
ATOM 656 O O . VAL A 1 81 ? 20.705 11.576 -31.955 1.00 83.88 81 VAL A O 1
ATOM 659 N N . ALA A 1 82 ? 22.405 12.251 -33.269 1.00 84.75 82 ALA A N 1
ATOM 660 C CA . ALA A 1 82 ? 21.803 13.529 -33.641 1.00 84.75 82 ALA A CA 1
ATOM 661 C C . ALA A 1 82 ? 20.476 13.357 -34.403 1.00 84.75 82 ALA A C 1
ATOM 663 O O . ALA A 1 82 ? 19.508 14.054 -34.105 1.00 84.75 82 ALA A O 1
ATOM 664 N N . GLU A 1 83 ? 20.389 12.402 -35.334 1.00 88.25 83 GLU A N 1
ATOM 665 C CA . GLU A 1 83 ? 19.146 12.098 -36.057 1.00 88.25 83 GLU A CA 1
ATOM 666 C C . GLU A 1 83 ? 18.074 11.504 -35.128 1.00 88.25 83 GLU A C 1
ATOM 668 O O . GLU A 1 83 ? 16.904 11.871 -35.231 1.00 88.25 83 GLU A O 1
ATOM 673 N N . ILE A 1 84 ? 18.453 10.645 -34.172 1.00 88.06 84 ILE A N 1
ATOM 674 C CA . ILE A 1 84 ? 17.528 10.145 -33.139 1.00 88.06 84 ILE A CA 1
ATOM 675 C C . ILE A 1 84 ? 16.968 11.300 -32.308 1.00 88.06 84 ILE A C 1
ATOM 677 O O . ILE A 1 84 ? 15.761 11.362 -32.073 1.00 88.06 84 ILE A O 1
ATOM 681 N N . ASP A 1 85 ? 17.833 12.211 -31.862 1.00 86.94 85 ASP A N 1
ATOM 682 C CA . ASP A 1 85 ? 17.437 13.368 -31.060 1.00 86.94 85 ASP A CA 1
ATOM 683 C C . ASP A 1 85 ? 16.506 14.295 -31.835 1.00 86.94 85 ASP A C 1
ATOM 685 O O . ASP A 1 85 ? 15.436 14.658 -31.335 1.00 86.94 85 ASP A O 1
ATOM 689 N N . SER A 1 86 ? 16.870 14.596 -33.080 1.00 87.69 86 SER A N 1
ATOM 690 C CA . SER A 1 86 ? 16.068 15.400 -33.996 1.00 87.69 86 SER A CA 1
ATOM 691 C C . SER A 1 86 ? 14.679 14.792 -34.202 1.00 87.69 86 SER A C 1
ATOM 693 O O . SER A 1 86 ? 13.670 15.454 -33.946 1.00 87.69 86 SER A O 1
ATOM 695 N N . ILE A 1 87 ? 14.599 13.502 -34.546 1.00 92.00 87 ILE A N 1
ATOM 696 C CA . ILE A 1 87 ? 13.319 12.825 -34.785 1.00 92.00 87 ILE A CA 1
ATOM 697 C C . ILE A 1 87 ? 12.472 12.728 -33.518 1.00 92.00 87 ILE A C 1
ATOM 699 O O . ILE A 1 87 ? 11.255 12.916 -33.590 1.00 92.00 87 ILE A O 1
ATOM 703 N N . CYS A 1 88 ? 13.071 12.464 -32.356 1.00 87.81 88 CYS A N 1
ATOM 704 C CA . CYS A 1 88 ? 12.333 12.423 -31.095 1.00 87.81 88 CYS A CA 1
ATOM 705 C C . CYS A 1 88 ? 11.646 13.761 -30.795 1.00 87.81 88 CYS A C 1
ATOM 707 O O . CYS A 1 88 ? 10.465 13.774 -30.437 1.00 87.81 88 CYS A O 1
ATOM 709 N N . VAL A 1 89 ? 12.361 14.873 -30.984 1.00 85.69 89 VAL A N 1
ATOM 710 C CA . VAL A 1 89 ? 11.832 16.228 -30.774 1.00 85.69 89 VAL A CA 1
ATOM 711 C C . VAL A 1 89 ? 10.782 16.577 -31.828 1.00 85.69 89 VAL A C 1
ATOM 713 O O . VAL A 1 89 ? 9.672 16.982 -31.483 1.00 85.69 89 VAL A O 1
ATOM 716 N N . GLN A 1 90 ? 11.092 16.377 -33.108 1.00 89.12 90 GLN A N 1
ATOM 717 C CA . GLN A 1 90 ? 10.200 16.711 -34.218 1.00 89.12 90 GLN A CA 1
ATOM 718 C C . GLN A 1 90 ? 8.898 15.901 -34.181 1.00 89.12 90 GLN A C 1
ATOM 720 O O . GLN A 1 90 ? 7.812 16.453 -34.352 1.00 89.12 90 GLN A O 1
ATOM 725 N N . THR A 1 91 ? 8.981 14.604 -33.876 1.00 93.44 91 THR A N 1
ATOM 726 C CA . THR A 1 91 ? 7.796 13.747 -33.748 1.00 93.44 91 THR A CA 1
ATOM 727 C C . THR A 1 91 ? 6.977 14.109 -32.512 1.00 93.44 91 THR A C 1
ATOM 729 O O . THR A 1 91 ? 5.755 14.090 -32.573 1.00 93.44 91 THR A O 1
ATOM 732 N N . TYR A 1 92 ? 7.616 14.501 -31.403 1.00 90.62 92 TYR A N 1
ATOM 733 C CA . TYR A 1 92 ? 6.888 15.006 -30.237 1.00 90.62 92 TYR A CA 1
ATOM 734 C C . TYR A 1 92 ? 6.077 16.267 -30.577 1.00 90.62 92 TYR A C 1
ATOM 736 O O . TYR A 1 92 ? 4.923 16.386 -30.166 1.00 90.62 92 TYR A O 1
ATOM 744 N N . ILE A 1 93 ? 6.642 17.196 -31.355 1.00 86.94 93 ILE A N 1
ATOM 745 C CA . ILE A 1 93 ? 5.915 18.381 -31.837 1.00 86.94 93 ILE A CA 1
ATOM 746 C C . ILE A 1 93 ? 4.754 17.955 -32.742 1.00 86.94 93 ILE A C 1
ATOM 748 O O . ILE A 1 93 ? 3.627 18.400 -32.533 1.00 86.94 93 ILE A O 1
ATOM 752 N N . TYR A 1 94 ? 5.006 17.053 -33.694 1.00 92.50 94 TYR A N 1
ATOM 753 C CA . TYR A 1 94 ? 3.981 16.518 -34.588 1.00 92.50 94 TYR A CA 1
ATOM 754 C C . TYR A 1 94 ? 2.814 15.876 -33.822 1.00 92.50 94 TYR A C 1
ATOM 756 O O . TYR A 1 94 ? 1.659 16.208 -34.080 1.00 92.50 94 TYR A O 1
ATOM 764 N N . ASP A 1 95 ? 3.095 15.023 -32.835 1.00 93.00 95 ASP A N 1
ATOM 765 C CA . ASP A 1 95 ? 2.068 14.374 -32.015 1.00 93.00 95 ASP A CA 1
ATOM 766 C C . ASP A 1 95 ? 1.228 15.411 -31.250 1.00 93.00 95 ASP A C 1
ATOM 768 O O . ASP A 1 95 ? 0.002 15.295 -31.193 1.00 93.00 95 ASP A O 1
ATOM 772 N N . ASN A 1 96 ? 1.857 16.476 -30.735 1.00 89.62 96 ASN A N 1
ATOM 773 C CA . ASN A 1 96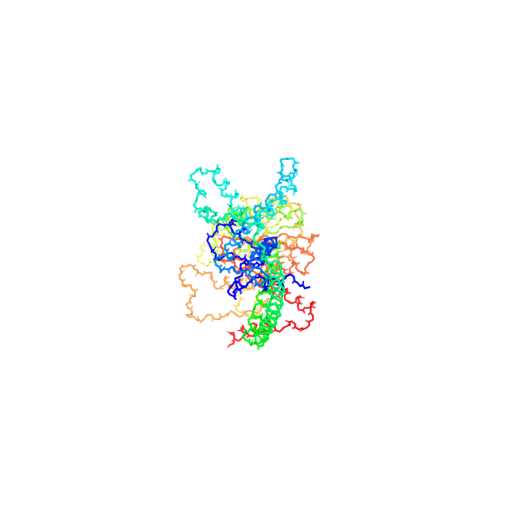 ? 1.146 17.590 -30.101 1.00 89.62 96 ASN A CA 1
ATOM 774 C C . ASN A 1 96 ? 0.260 18.364 -31.089 1.00 89.62 96 ASN A C 1
ATOM 776 O O . ASN A 1 96 ? -0.857 18.745 -30.740 1.00 89.62 96 ASN A O 1
ATOM 780 N N . MET A 1 97 ? 0.709 18.562 -32.332 1.00 89.62 97 MET A N 1
ATOM 781 C CA . MET A 1 97 ? -0.121 19.167 -33.378 1.00 89.62 97 MET A CA 1
ATOM 782 C C . MET A 1 97 ? -1.336 18.291 -33.706 1.00 89.62 97 MET A C 1
ATOM 784 O O . MET A 1 97 ? -2.433 18.811 -33.880 1.00 89.62 97 MET A O 1
ATOM 788 N N . VAL A 1 98 ? -1.172 16.966 -33.747 1.00 92.50 98 VAL A N 1
ATOM 789 C CA . VAL A 1 98 ? -2.272 16.026 -34.025 1.00 92.50 98 VAL A CA 1
ATOM 790 C C . VAL A 1 98 ? -3.353 16.080 -32.942 1.00 92.50 98 VAL A C 1
ATOM 792 O O . VAL A 1 98 ? -4.541 16.041 -33.263 1.00 92.50 98 VAL A O 1
ATOM 795 N N . ILE A 1 99 ? -2.966 16.167 -31.665 1.00 94.94 99 ILE A N 1
ATOM 796 C CA . ILE A 1 99 ? -3.922 16.186 -30.544 1.00 94.94 99 ILE A CA 1
ATOM 797 C C . ILE A 1 99 ? -4.480 17.580 -30.237 1.00 94.94 99 ILE A C 1
ATOM 799 O O . ILE A 1 99 ? -5.461 17.678 -29.496 1.00 94.94 99 ILE A O 1
ATOM 803 N N . SER A 1 100 ? -3.875 18.647 -30.772 1.00 90.94 100 SER A N 1
ATOM 804 C CA . SER A 1 100 ? -4.291 20.015 -30.467 1.00 90.94 100 SER A CA 1
ATOM 805 C C . SER A 1 100 ? -5.687 20.310 -31.006 1.00 90.94 100 SER A C 1
ATOM 807 O O . SER A 1 100 ? -5.991 20.086 -32.183 1.00 90.94 100 SER A O 1
ATOM 809 N N . LYS A 1 101 ? -6.539 20.852 -30.136 1.00 96.12 101 LYS A N 1
ATOM 810 C CA . LYS A 1 101 ? -7.918 21.224 -30.448 1.00 96.12 101 LYS A CA 1
ATOM 811 C C . LYS A 1 101 ? -8.148 22.697 -30.144 1.00 96.12 101 LYS A C 1
ATOM 813 O O . LYS A 1 101 ? -7.605 23.230 -29.179 1.00 96.12 101 LYS A O 1
ATOM 818 N N . ASP A 1 102 ? -8.968 23.346 -30.961 1.00 93.31 102 ASP A N 1
ATOM 819 C CA . ASP A 1 102 ? -9.464 24.691 -30.691 1.00 93.31 102 ASP A CA 1
ATOM 820 C C . ASP A 1 102 ? -10.410 24.693 -29.461 1.00 93.31 102 ASP A C 1
ATOM 822 O O . ASP A 1 102 ? -10.832 23.630 -28.990 1.00 93.31 102 ASP A O 1
ATOM 826 N N . PRO A 1 103 ? -10.802 25.866 -28.924 1.00 95.31 103 PRO A N 1
ATOM 827 C CA . PRO A 1 103 ? -11.754 25.943 -27.809 1.00 95.31 103 PRO A CA 1
ATOM 828 C C . PRO A 1 103 ? -13.133 25.326 -28.098 1.00 95.31 103 PRO A C 1
ATOM 830 O O . PRO A 1 103 ? -13.924 25.131 -27.179 1.00 95.31 103 PRO A O 1
ATOM 833 N N . LYS A 1 104 ? -13.440 25.036 -29.368 1.00 95.69 104 LYS A N 1
ATOM 834 C CA . LYS A 1 104 ? -14.677 24.389 -29.817 1.00 95.69 104 LYS A CA 1
ATOM 835 C C . LYS A 1 104 ? -14.514 22.868 -29.968 1.00 95.69 104 LYS A C 1
ATOM 837 O O . LYS A 1 104 ? -15.473 22.196 -30.333 1.00 95.69 104 LYS A O 1
ATOM 842 N N . GLY A 1 105 ? -13.333 22.320 -29.670 1.00 94.81 105 GLY A N 1
ATOM 843 C CA . GLY A 1 105 ? -13.020 20.897 -29.757 1.00 94.81 105 GLY A CA 1
ATOM 844 C C . GLY A 1 105 ? -12.643 20.396 -31.156 1.00 94.81 105 GLY A C 1
ATOM 845 O O . GLY A 1 105 ? -12.433 19.190 -31.313 1.00 94.81 105 GLY A O 1
ATOM 846 N N . ASN A 1 106 ? -12.532 21.272 -32.159 1.00 94.25 106 ASN A N 1
ATOM 847 C CA . ASN A 1 106 ? -12.109 20.896 -33.510 1.00 94.25 106 ASN A CA 1
ATOM 848 C C . ASN A 1 106 ? -10.582 20.786 -33.587 1.00 94.25 106 ASN A C 1
ATOM 850 O O . ASN A 1 106 ? -9.896 21.547 -32.904 1.00 94.25 106 ASN A O 1
ATOM 854 N N . PRO A 1 107 ? -10.021 19.901 -34.431 1.00 94.81 107 PRO A N 1
ATOM 855 C CA . PRO A 1 107 ? -8.581 19.856 -34.672 1.00 94.81 107 PRO A CA 1
ATOM 856 C C . PRO A 1 107 ? -8.046 21.230 -35.087 1.00 94.81 107 PRO A C 1
ATOM 858 O O . PRO A 1 107 ? -8.560 21.840 -36.025 1.00 94.81 107 PRO A O 1
ATOM 861 N N . GLN A 1 108 ? -7.013 21.715 -34.396 1.00 92.06 108 GLN A N 1
ATOM 862 C CA . GLN A 1 108 ? -6.433 23.032 -34.673 1.00 92.06 108 GLN A CA 1
ATOM 863 C C . GLN A 1 108 ? -5.681 23.061 -36.014 1.00 92.06 108 GLN A C 1
ATOM 865 O O . GLN A 1 108 ? -5.608 24.103 -36.664 1.00 92.06 108 GLN A O 1
ATOM 870 N N . PHE A 1 109 ? -5.132 21.921 -36.438 1.00 90.31 109 PHE A N 1
ATOM 871 C CA . PHE A 1 109 ? -4.349 21.794 -37.664 1.00 90.31 109 PHE A CA 1
ATOM 872 C C . PHE A 1 109 ? -5.076 20.931 -38.692 1.00 90.31 109 PHE A C 1
ATOM 874 O O . PHE A 1 109 ? -5.621 19.873 -38.376 1.00 90.31 109 PHE A O 1
ATOM 881 N N . SER A 1 110 ? -5.055 21.375 -39.950 1.00 95.44 110 SER A N 1
ATOM 882 C CA . SER A 1 110 ? -5.633 20.607 -41.051 1.00 95.44 110 SER A CA 1
ATOM 883 C C . SER A 1 110 ? -4.811 19.344 -41.339 1.00 95.44 110 SER A C 1
ATOM 885 O O . SER A 1 110 ? -3.593 19.314 -41.141 1.00 95.44 110 SER A O 1
ATOM 887 N N . LEU A 1 111 ? -5.457 18.308 -41.881 1.00 95.50 111 LEU A N 1
ATOM 888 C CA . LEU A 1 111 ? -4.770 17.076 -42.284 1.00 95.50 111 LEU A CA 1
ATOM 889 C C . LEU A 1 111 ? -3.693 17.335 -43.355 1.00 95.50 111 LEU A C 1
ATOM 891 O O . LEU A 1 111 ? -2.681 16.640 -43.393 1.00 95.50 111 LEU A O 1
ATOM 895 N N . GLU A 1 112 ? -3.894 18.333 -44.218 1.00 94.56 112 GLU A N 1
ATOM 896 C CA . GLU A 1 112 ? -2.904 18.731 -45.222 1.00 94.56 112 GLU A CA 1
ATOM 897 C C . GLU A 1 112 ? -1.660 19.343 -44.567 1.00 94.56 112 GLU A C 1
ATOM 899 O O . GLU A 1 112 ? -0.539 18.970 -44.910 1.00 94.56 112 GLU A O 1
ATOM 904 N N . THR A 1 113 ? -1.848 20.216 -43.572 1.00 90.25 113 THR A N 1
ATOM 905 C CA . THR A 1 113 ? -0.753 20.789 -42.775 1.00 90.25 113 THR A CA 1
ATOM 906 C C . THR A 1 113 ? 0.048 19.689 -42.083 1.00 90.25 113 THR A C 1
ATOM 908 O O . THR A 1 113 ? 1.271 19.676 -42.174 1.00 90.25 113 THR A O 1
ATOM 911 N N . LEU A 1 114 ? -0.629 18.723 -41.454 1.00 92.56 114 LEU A N 1
ATOM 912 C CA . LEU A 1 114 ? 0.033 17.597 -40.790 1.00 92.56 114 LEU A CA 1
ATOM 913 C C . LEU A 1 114 ? 0.838 16.743 -41.783 1.00 92.56 114 LEU A C 1
ATOM 915 O O . LEU A 1 114 ? 1.973 16.372 -41.493 1.00 92.56 114 LEU A O 1
ATOM 919 N N . LYS A 1 115 ? 0.310 16.485 -42.987 1.00 93.81 115 LYS A N 1
ATOM 920 C CA . LYS A 1 115 ? 1.059 15.783 -44.045 1.00 93.81 115 LYS A CA 1
ATOM 921 C C . LYS A 1 115 ? 2.313 16.548 -44.477 1.00 93.81 115 LYS A C 1
ATOM 923 O O . LYS A 1 115 ? 3.351 15.914 -44.645 1.00 93.81 115 LYS A O 1
ATOM 928 N N . LYS A 1 116 ? 2.230 17.877 -44.621 1.00 89.38 116 LYS A N 1
ATOM 929 C CA . LYS A 1 116 ? 3.383 18.734 -44.958 1.00 89.38 116 LYS A CA 1
ATOM 930 C C . LYS A 1 116 ? 4.451 18.692 -43.866 1.00 89.38 116 LYS A C 1
ATOM 932 O O . LYS A 1 116 ? 5.612 18.471 -44.177 1.00 89.38 116 LYS A O 1
ATOM 937 N N . VAL A 1 117 ? 4.055 18.799 -42.596 1.00 87.44 117 VAL A N 1
ATOM 938 C CA . VAL A 1 117 ? 4.988 18.696 -41.461 1.00 87.44 117 VAL A CA 1
ATOM 939 C C . VAL A 1 117 ? 5.652 17.324 -41.421 1.00 87.44 117 VAL A C 1
ATOM 941 O O . VAL A 1 117 ? 6.870 17.243 -41.327 1.00 87.44 117 VAL A O 1
ATOM 944 N N . LYS A 1 118 ? 4.880 16.237 -41.562 1.00 92.94 118 LYS A N 1
ATOM 945 C CA . LYS A 1 118 ? 5.439 14.880 -41.615 1.00 92.94 118 LYS A CA 1
ATOM 946 C C . LYS A 1 118 ? 6.453 14.727 -42.756 1.00 92.94 118 LYS A C 1
ATOM 948 O O . LYS A 1 118 ? 7.491 14.104 -42.556 1.00 92.94 118 LYS A O 1
ATOM 953 N N . LEU A 1 119 ? 6.165 15.280 -43.935 1.00 92.31 119 LEU A N 1
ATOM 954 C CA . LEU A 1 119 ? 7.093 15.265 -45.066 1.00 92.31 119 LEU A CA 1
ATOM 955 C C . LEU A 1 119 ? 8.374 16.057 -44.762 1.00 92.31 119 LEU A C 1
ATOM 957 O O . LEU A 1 119 ? 9.455 15.513 -44.954 1.00 92.31 119 LEU A O 1
ATOM 961 N N . GLY A 1 120 ? 8.262 17.255 -44.181 1.00 87.81 120 GLY A N 1
ATOM 962 C CA . GLY A 1 120 ? 9.419 18.070 -43.790 1.00 87.81 120 GLY A CA 1
ATOM 963 C C . GLY A 1 120 ? 10.318 17.401 -42.741 1.00 87.81 120 GLY A C 1
ATOM 964 O O . GLY A 1 120 ? 11.542 17.482 -42.830 1.00 87.81 120 GLY A O 1
ATOM 965 N N . ILE A 1 121 ? 9.732 16.658 -41.794 1.00 89.81 121 ILE A N 1
ATOM 966 C CA . ILE A 1 121 ? 10.475 15.812 -40.840 1.00 89.81 121 ILE A CA 1
ATOM 967 C C . ILE A 1 121 ? 11.291 14.741 -41.586 1.00 89.81 121 ILE A C 1
ATOM 969 O O . ILE A 1 121 ? 12.464 14.529 -41.287 1.00 89.81 121 ILE A O 1
ATOM 973 N N . MET A 1 122 ? 10.697 14.081 -42.587 1.00 91.56 122 MET A N 1
ATOM 974 C CA . MET A 1 122 ? 11.379 13.047 -43.380 1.00 91.56 122 MET A CA 1
ATOM 975 C C . MET A 1 122 ? 12.449 13.620 -44.315 1.00 91.56 122 MET A C 1
ATOM 977 O O . MET A 1 122 ? 13.476 12.977 -44.522 1.00 91.56 122 MET A O 1
ATOM 981 N N . GLU A 1 123 ? 12.239 14.813 -44.866 1.00 87.56 123 GLU A N 1
ATOM 982 C CA . GLU A 1 123 ? 13.183 15.493 -45.762 1.00 87.56 123 GLU A CA 1
ATOM 983 C C . GLU A 1 123 ? 14.343 16.136 -44.991 1.00 87.56 123 GLU A C 1
ATOM 985 O O . GLU A 1 123 ? 15.444 16.283 -45.527 1.00 87.56 123 GLU A O 1
ATOM 990 N N . GLY A 1 124 ? 14.176 16.360 -43.681 1.00 75.12 124 GLY A N 1
ATOM 991 C CA . GLY A 1 124 ? 15.192 16.975 -42.822 1.00 75.12 124 GLY A CA 1
ATOM 992 C C . GLY A 1 124 ? 15.382 18.461 -43.087 1.00 75.12 124 GLY A C 1
ATOM 993 O O . GLY A 1 124 ? 16.277 19.073 -42.516 1.00 75.12 124 GLY A O 1
ATOM 994 N N . ASP A 1 125 ? 14.504 19.026 -43.910 1.00 64.81 125 ASP A N 1
ATOM 995 C CA . ASP A 1 125 ? 14.406 20.446 -44.240 1.00 64.81 125 ASP A CA 1
ATOM 996 C C . ASP A 1 125 ? 13.720 21.243 -43.111 1.00 64.81 125 ASP A C 1
ATOM 998 O O . ASP A 1 125 ? 13.450 22.433 -43.197 1.00 64.81 125 ASP A O 1
ATOM 1002 N N . PHE A 1 126 ? 13.434 20.577 -41.989 1.00 56.31 126 PHE A N 1
ATOM 1003 C CA . PHE A 1 126 ? 12.870 21.212 -40.804 1.00 56.31 126 PHE A CA 1
ATOM 1004 C C . PHE A 1 126 ? 13.906 22.003 -39.999 1.00 56.31 126 PHE A C 1
ATOM 1006 O O . PHE A 1 126 ? 13.525 22.753 -39.106 1.00 56.31 126 PHE A O 1
ATOM 1013 N N . ALA A 1 127 ? 15.206 21.812 -40.253 1.00 50.81 127 ALA A N 1
ATOM 1014 C CA . ALA A 1 127 ? 16.256 22.571 -39.580 1.00 50.81 127 ALA A CA 1
ATOM 1015 C C . ALA A 1 127 ? 16.251 24.035 -40.035 1.00 50.81 127 ALA A C 1
ATOM 1017 O O . ALA A 1 127 ? 16.344 24.913 -39.182 1.00 50.81 127 ALA A O 1
ATOM 1018 N N . ASP A 1 128 ? 16.042 24.286 -41.330 1.00 47.56 128 ASP A N 1
ATOM 1019 C CA . ASP A 1 128 ? 15.915 25.632 -41.885 1.00 47.56 128 ASP A CA 1
ATOM 1020 C C . ASP A 1 128 ? 14.573 26.262 -41.498 1.00 47.56 128 ASP A C 1
ATOM 1022 O O . ASP A 1 128 ? 14.553 27.419 -41.100 1.00 47.56 128 ASP A O 1
ATOM 1026 N N . ASP A 1 129 ? 13.470 25.508 -41.455 1.00 49.34 129 ASP A N 1
ATOM 1027 C CA . ASP A 1 129 ? 12.185 26.012 -40.942 1.00 49.34 129 ASP A CA 1
ATOM 1028 C C . ASP A 1 129 ? 12.191 26.272 -39.423 1.00 49.34 129 ASP A C 1
ATOM 1030 O O . ASP A 1 129 ? 11.618 27.260 -38.957 1.00 49.34 129 ASP A O 1
ATOM 1034 N N . ALA A 1 130 ? 12.885 25.448 -38.631 1.00 48.88 130 ALA A N 1
ATOM 1035 C CA . ALA A 1 130 ? 13.112 25.690 -37.206 1.00 48.88 130 ALA A CA 1
ATOM 1036 C C . ALA A 1 130 ? 14.089 26.854 -36.974 1.00 48.88 130 ALA A C 1
ATOM 1038 O O . ALA A 1 130 ? 13.875 27.648 -36.057 1.00 48.88 130 ALA A O 1
ATOM 1039 N N . ALA A 1 131 ? 15.116 26.998 -37.817 1.00 46.78 131 ALA A N 1
ATOM 1040 C CA . ALA A 1 131 ? 16.013 28.148 -37.838 1.00 46.78 131 ALA A CA 1
ATOM 1041 C C . ALA A 1 131 ? 15.277 29.419 -38.270 1.00 46.78 131 ALA A C 1
ATOM 1043 O O . ALA A 1 131 ? 15.505 30.458 -37.671 1.00 46.78 131 ALA A O 1
ATOM 1044 N N . ASN A 1 132 ? 14.328 29.344 -39.205 1.00 50.97 132 ASN A N 1
ATOM 1045 C CA . ASN A 1 132 ? 13.437 30.436 -39.603 1.00 50.97 132 ASN A CA 1
ATOM 1046 C C . ASN A 1 132 ? 12.483 30.814 -38.460 1.00 50.97 132 ASN A C 1
ATOM 1048 O O . ASN A 1 132 ? 12.221 31.993 -38.224 1.00 50.97 132 ASN A O 1
ATOM 1052 N N . HIS A 1 133 ? 12.014 29.832 -37.684 1.00 52.34 133 HIS A N 1
ATOM 1053 C CA . HIS A 1 133 ? 11.230 30.071 -36.470 1.00 52.34 133 HIS A CA 1
ATOM 1054 C C . HIS A 1 133 ? 12.067 30.665 -35.317 1.00 52.34 133 HIS A C 1
ATOM 1056 O O . HIS A 1 133 ? 11.546 31.453 -34.526 1.00 52.34 133 HIS A O 1
ATOM 1062 N N . LEU A 1 134 ? 13.361 30.333 -35.238 1.00 45.75 134 LEU A N 1
ATOM 1063 C CA . LEU A 1 134 ? 14.334 30.930 -34.314 1.00 45.75 134 LEU A CA 1
ATOM 1064 C C . LEU A 1 134 ? 14.787 32.330 -34.765 1.00 45.75 134 LEU A C 1
ATOM 1066 O O . LEU A 1 134 ? 14.876 33.214 -33.924 1.00 45.75 134 LEU A O 1
ATOM 1070 N N . LEU A 1 135 ? 14.963 32.568 -36.066 1.00 45.97 135 LEU A N 1
ATOM 1071 C CA . LEU A 1 135 ? 15.227 33.867 -36.707 1.00 45.97 135 LEU A CA 1
ATOM 1072 C C . LEU A 1 135 ? 14.061 34.840 -36.522 1.00 45.97 135 LEU A C 1
ATOM 1074 O O . LEU A 1 135 ? 14.264 36.027 -36.281 1.00 45.97 135 LEU A O 1
ATOM 1078 N N . ALA A 1 136 ? 12.826 34.330 -36.563 1.00 51.59 136 ALA A N 1
ATOM 1079 C CA . ALA A 1 136 ? 11.633 35.095 -36.210 1.00 51.59 136 ALA A CA 1
ATOM 1080 C C . ALA A 1 136 ? 11.607 35.515 -34.723 1.00 51.59 136 ALA A C 1
ATOM 1082 O O . ALA A 1 136 ? 10.854 36.419 -34.361 1.00 51.59 136 ALA A O 1
ATOM 1083 N N . LYS A 1 137 ? 12.420 34.879 -33.863 1.00 51.12 137 LYS A N 1
ATOM 1084 C CA . LYS A 1 137 ? 12.608 35.230 -32.445 1.00 51.12 137 LYS A CA 1
ATOM 1085 C C . LYS A 1 137 ? 13.906 36.001 -32.151 1.00 51.12 137 LYS A C 1
ATOM 1087 O O . LYS A 1 137 ? 13.898 36.782 -31.203 1.00 51.12 137 LYS A O 1
ATOM 1092 N N . ASP A 1 138 ? 14.978 35.807 -32.923 1.00 47.41 138 ASP A N 1
ATOM 1093 C CA . ASP A 1 138 ? 16.257 36.531 -32.835 1.00 47.41 138 ASP A CA 1
ATOM 1094 C C . ASP A 1 138 ? 16.788 36.890 -34.245 1.00 47.41 138 ASP A C 1
ATOM 1096 O O . ASP A 1 138 ? 17.340 36.035 -34.944 1.00 47.41 138 ASP A O 1
ATOM 1100 N N . PRO A 1 139 ? 16.651 38.158 -34.671 1.00 68.12 139 PRO A N 1
ATOM 1101 C CA . PRO A 1 139 ? 16.988 38.614 -36.022 1.00 68.12 139 PRO A CA 1
ATOM 1102 C C . PRO A 1 139 ? 18.476 38.568 -36.421 1.00 68.12 139 PRO A C 1
ATOM 1104 O O . PRO A 1 139 ? 18.799 38.949 -37.546 1.00 68.12 139 PRO A O 1
ATOM 1107 N N . ASN A 1 140 ? 19.400 38.177 -35.535 1.00 58.75 140 ASN A N 1
ATOM 1108 C CA . ASN A 1 140 ? 20.846 38.337 -35.768 1.00 58.75 140 ASN A CA 1
ATOM 1109 C C . ASN A 1 140 ? 21.570 37.120 -36.382 1.00 58.75 140 ASN A C 1
ATOM 1111 O O . ASN A 1 140 ? 22.772 37.200 -36.641 1.00 58.75 140 ASN A O 1
ATOM 1115 N N . PHE A 1 141 ? 20.888 36.003 -36.633 1.00 51.31 141 PHE A N 1
ATOM 1116 C CA . PHE A 1 141 ? 21.483 34.811 -37.255 1.00 51.31 141 PHE A CA 1
ATOM 1117 C C . PHE A 1 141 ? 21.590 34.973 -38.796 1.00 51.31 141 PHE A C 1
ATOM 1119 O O . PHE A 1 141 ? 20.707 35.574 -39.405 1.00 51.31 141 PHE A O 1
ATOM 1126 N N . LYS A 1 142 ? 22.664 34.502 -39.464 1.00 55.44 142 LYS A N 1
ATOM 1127 C CA . LYS A 1 142 ? 22.876 34.724 -40.919 1.00 55.44 142 LYS A CA 1
ATOM 1128 C C . LYS A 1 142 ? 23.134 33.427 -41.715 1.00 55.44 142 LYS A C 1
ATOM 1130 O O . LYS A 1 142 ? 24.170 32.804 -41.522 1.00 55.44 142 LYS A O 1
ATOM 1135 N N . PRO A 1 143 ? 22.257 33.071 -42.675 1.00 47.84 143 PRO A N 1
ATOM 1136 C CA . PRO A 1 143 ? 22.415 31.914 -43.578 1.00 47.84 143 PRO A CA 1
ATOM 1137 C C . PRO A 1 143 ? 23.491 32.035 -44.678 1.00 47.84 143 PRO A C 1
ATOM 1139 O O . PRO A 1 143 ? 23.656 31.123 -45.481 1.00 47.84 143 PRO A O 1
ATOM 1142 N N . SER A 1 144 ? 24.210 33.157 -44.768 1.00 50.69 144 SER A N 1
ATOM 1143 C CA . SER A 1 144 ? 25.158 33.453 -45.857 1.00 50.69 144 SER A CA 1
ATOM 1144 C C . SER A 1 144 ? 26.411 32.571 -45.889 1.00 50.69 144 SER A C 1
ATOM 1146 O O . SER A 1 144 ? 27.123 32.565 -46.892 1.00 50.69 144 SER A O 1
ATOM 1148 N N . ASP A 1 145 ? 26.679 31.807 -44.836 1.00 49.09 145 ASP A N 1
ATOM 1149 C CA . ASP A 1 145 ? 27.961 31.121 -44.657 1.00 49.09 145 ASP A CA 1
ATOM 1150 C C . ASP A 1 145 ? 28.062 29.775 -45.410 1.00 49.09 1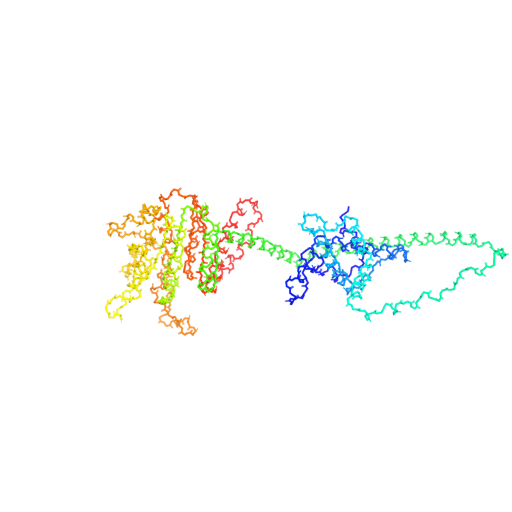45 ASP A C 1
ATOM 1152 O O . ASP A 1 145 ? 29.131 29.166 -45.446 1.00 49.09 145 ASP A O 1
ATOM 1156 N N . SER A 1 146 ? 26.989 29.310 -46.065 1.00 47.62 146 SER A N 1
ATOM 1157 C CA . SER A 1 146 ? 26.925 28.000 -46.743 1.00 47.62 146 SER A CA 1
ATOM 1158 C C . SER A 1 146 ? 26.885 28.042 -48.283 1.00 47.62 146 SER A C 1
ATOM 1160 O O . SER A 1 146 ? 26.884 26.989 -48.919 1.00 47.62 146 SER A O 1
ATOM 1162 N N . SER A 1 147 ? 26.896 29.220 -48.917 1.00 45.84 147 SER A N 1
ATOM 1163 C CA . SER A 1 147 ? 26.571 29.368 -50.355 1.00 45.84 147 SER A CA 1
ATOM 1164 C C . SER A 1 147 ? 27.751 29.363 -51.348 1.00 45.84 147 SER A C 1
ATOM 1166 O O . SER A 1 147 ? 27.529 29.357 -52.553 1.00 45.84 147 SER A O 1
ATOM 1168 N N . MET A 1 148 ? 29.012 29.280 -50.911 1.00 41.97 148 MET A N 1
ATOM 1169 C CA . MET A 1 148 ? 30.164 29.555 -51.798 1.00 41.97 148 MET A CA 1
ATOM 1170 C C . MET A 1 148 ? 30.538 28.477 -52.851 1.00 41.97 148 MET A C 1
ATOM 1172 O O . MET A 1 148 ? 31.561 28.612 -53.517 1.00 41.97 148 MET A O 1
ATOM 1176 N N . TRP A 1 149 ? 29.764 27.397 -53.022 1.00 42.12 149 TRP A N 1
ATOM 1177 C CA . TRP A 1 149 ? 30.175 26.235 -53.841 1.00 42.12 149 TRP A CA 1
ATOM 1178 C C . TRP A 1 149 ? 29.425 26.057 -55.172 1.00 42.12 149 TRP A C 1
ATOM 1180 O O . TRP A 1 149 ? 29.833 25.222 -55.977 1.00 42.12 149 TRP A O 1
ATOM 1190 N N . GLN A 1 150 ? 28.366 26.826 -55.443 1.00 46.59 150 GLN A N 1
ATOM 1191 C CA . GLN A 1 150 ? 27.579 26.689 -56.683 1.00 46.59 150 GLN A CA 1
ATOM 1192 C C . GLN A 1 150 ? 27.960 27.692 -57.784 1.00 46.59 150 GLN A C 1
ATOM 1194 O O . GLN A 1 150 ? 27.670 27.444 -58.952 1.00 46.59 150 GLN A O 1
ATOM 1199 N N . ASP A 1 151 ? 28.709 28.745 -57.455 1.00 42.91 151 ASP A N 1
ATOM 1200 C CA . ASP A 1 151 ? 28.955 29.871 -58.368 1.00 42.91 151 ASP A CA 1
ATOM 1201 C C . ASP A 1 151 ? 30.131 29.681 -59.352 1.00 42.91 151 ASP A C 1
ATOM 1203 O O . ASP A 1 151 ? 30.483 30.613 -60.068 1.00 42.91 151 ASP A O 1
ATOM 1207 N N . ASN A 1 152 ? 30.751 28.491 -59.432 1.00 40.88 152 ASN A N 1
ATOM 1208 C CA . ASN A 1 152 ? 31.956 28.268 -60.258 1.00 40.88 152 ASN A CA 1
ATOM 1209 C C . ASN A 1 152 ? 31.879 27.112 -61.280 1.00 40.88 152 ASN A C 1
ATOM 1211 O O . ASN A 1 152 ? 32.911 26.712 -61.822 1.00 40.88 152 ASN A O 1
ATOM 1215 N N . ALA A 1 153 ? 30.699 26.566 -61.590 1.00 35.78 153 ALA A N 1
ATOM 1216 C CA . ALA A 1 153 ? 30.568 25.596 -62.684 1.00 35.78 153 ALA A CA 1
ATOM 1217 C C . ALA A 1 153 ? 30.286 26.321 -64.021 1.00 35.78 153 ALA A C 1
ATOM 1219 O O . ALA A 1 153 ? 29.270 27.009 -64.123 1.00 35.78 153 ALA A O 1
ATOM 1220 N N . PRO A 1 154 ? 31.146 26.201 -65.053 1.00 38.28 154 PRO A N 1
ATOM 1221 C CA . PRO A 1 154 ? 30.927 26.889 -66.323 1.00 38.28 154 PRO A CA 1
ATOM 1222 C C . PRO A 1 154 ? 29.717 26.304 -67.085 1.00 38.28 154 PRO A C 1
ATOM 1224 O O . PRO A 1 154 ? 29.536 25.081 -67.087 1.00 38.28 154 PRO A O 1
ATOM 1227 N N . PRO A 1 155 ? 28.899 27.138 -67.763 1.00 48.44 155 PRO A N 1
ATOM 1228 C CA . PRO A 1 155 ? 27.729 26.677 -68.508 1.00 48.44 155 PRO A CA 1
ATOM 1229 C C . PRO A 1 155 ? 28.136 25.856 -69.734 1.00 48.44 155 PRO A C 1
ATOM 1231 O O . PRO A 1 155 ? 29.033 26.232 -70.488 1.00 48.44 155 PRO A O 1
ATOM 1234 N N . THR A 1 156 ? 27.439 24.747 -69.957 1.00 46.97 156 THR A N 1
ATOM 1235 C CA . THR A 1 156 ? 27.757 23.725 -70.969 1.00 46.97 156 THR A CA 1
ATOM 1236 C C . THR A 1 156 ? 27.405 24.137 -72.412 1.00 46.97 156 THR A C 1
ATOM 1238 O O . THR A 1 156 ? 27.622 23.363 -73.338 1.00 46.97 156 THR A O 1
ATOM 1241 N N . ASP A 1 157 ? 26.927 25.364 -72.633 1.00 48.03 157 ASP A N 1
ATOM 1242 C CA . ASP A 1 157 ? 26.305 25.803 -73.895 1.00 48.03 157 ASP A CA 1
ATOM 1243 C C . ASP A 1 157 ? 27.259 26.478 -74.906 1.00 48.03 157 ASP A C 1
ATOM 1245 O O . ASP A 1 157 ? 26.807 27.112 -75.855 1.00 48.03 157 ASP A O 1
ATOM 1249 N N . THR A 1 158 ? 28.584 26.358 -74.753 1.00 48.94 158 THR A N 1
ATOM 1250 C CA . THR A 1 158 ? 29.557 26.994 -75.677 1.00 48.94 158 THR A CA 1
ATOM 1251 C C . THR A 1 158 ? 30.237 26.048 -76.676 1.00 48.94 158 THR A C 1
ATOM 1253 O O . THR A 1 158 ? 31.184 26.454 -77.348 1.00 48.94 158 THR A O 1
ATOM 1256 N N . LEU A 1 159 ? 29.764 24.808 -76.839 1.00 50.06 159 LEU A N 1
ATOM 1257 C CA . LEU A 1 159 ? 30.344 23.867 -77.806 1.00 50.06 159 LEU A CA 1
ATOM 1258 C C . LEU A 1 159 ? 29.585 23.866 -79.144 1.00 50.06 159 LEU A C 1
ATOM 1260 O O . LEU A 1 159 ? 28.405 23.535 -79.223 1.00 50.06 159 LEU A O 1
ATOM 1264 N N . ASP A 1 160 ? 30.316 24.259 -80.187 1.00 50.44 160 ASP A N 1
ATOM 1265 C CA . ASP A 1 160 ? 29.893 24.443 -81.576 1.00 50.44 160 ASP A CA 1
ATOM 1266 C C . ASP A 1 160 ? 29.293 23.155 -82.199 1.00 50.44 160 ASP A C 1
ATOM 1268 O O . ASP A 1 160 ? 29.999 22.146 -82.337 1.00 50.44 160 ASP A O 1
ATOM 1272 N N . PRO A 1 161 ? 28.011 23.171 -82.620 1.00 53.22 161 PRO A N 1
ATOM 1273 C CA . PRO A 1 161 ? 27.302 22.004 -83.147 1.00 53.22 161 PRO A CA 1
ATOM 1274 C C . PRO A 1 161 ? 27.726 21.585 -84.568 1.00 53.22 161 PRO A C 1
ATOM 1276 O O . PRO A 1 161 ? 27.149 20.646 -85.116 1.00 53.22 161 PRO A O 1
ATOM 1279 N N . THR A 1 162 ? 28.716 22.237 -85.192 1.00 52.41 162 THR A N 1
ATOM 1280 C CA . THR A 1 162 ? 29.151 21.911 -86.567 1.00 52.41 162 THR A CA 1
ATOM 1281 C C . THR A 1 162 ? 30.373 20.991 -86.669 1.00 52.41 162 THR A C 1
ATOM 1283 O O . THR A 1 162 ? 30.730 20.557 -87.767 1.00 52.41 162 THR A O 1
ATOM 1286 N N . SER A 1 163 ? 30.984 20.594 -85.549 1.00 51.34 163 SER A N 1
ATOM 1287 C CA . SER A 1 163 ? 32.085 19.620 -85.560 1.00 51.34 163 SER A CA 1
ATOM 1288 C C . SER A 1 163 ? 31.560 18.175 -85.616 1.00 51.34 163 SER A C 1
ATOM 1290 O O . SER A 1 163 ? 31.316 17.517 -84.609 1.00 51.34 163 SER A O 1
ATOM 1292 N N . GLY A 1 164 ? 31.354 17.676 -86.838 1.00 53.41 164 GLY A N 1
ATOM 1293 C CA . GLY A 1 164 ? 30.879 16.322 -87.143 1.00 53.41 164 GLY A CA 1
ATOM 1294 C C . GLY A 1 164 ? 31.837 15.198 -86.728 1.00 53.41 164 GLY A C 1
ATOM 1295 O O . GLY A 1 164 ? 32.440 14.543 -87.575 1.00 53.41 164 GLY A O 1
ATOM 1296 N N . VAL A 1 165 ? 31.928 14.926 -85.427 1.00 54.06 165 VAL A N 1
ATOM 1297 C CA . VAL A 1 165 ? 32.442 13.669 -84.871 1.00 54.06 165 VAL A CA 1
ATOM 1298 C C . VAL A 1 165 ? 31.234 12.849 -84.404 1.00 54.06 165 VAL A C 1
ATOM 1300 O O . VAL A 1 165 ? 30.373 13.399 -83.717 1.00 54.06 165 VAL A O 1
ATOM 1303 N N . PRO A 1 166 ? 31.119 11.547 -84.737 1.00 55.22 166 PRO A N 1
ATOM 1304 C CA . PRO A 1 166 ? 29.999 10.714 -84.309 1.00 55.22 166 PRO A CA 1
ATOM 1305 C C . PRO A 1 166 ? 30.154 10.344 -82.823 1.00 55.22 166 PRO A C 1
ATOM 1307 O O . PRO A 1 166 ? 30.431 9.197 -82.475 1.00 55.22 166 PRO A O 1
ATOM 1310 N N . LEU A 1 167 ? 29.982 11.333 -81.943 1.00 54.56 167 LEU A N 1
ATOM 1311 C CA . LEU A 1 167 ? 29.981 11.187 -80.486 1.00 54.56 167 LEU A CA 1
ATOM 1312 C C . LEU A 1 167 ? 28.872 10.240 -80.021 1.00 54.56 167 LEU A C 1
ATOM 1314 O O . LEU A 1 167 ? 29.128 9.405 -79.166 1.00 54.56 167 LEU A O 1
ATOM 1318 N N . GLY A 1 168 ? 27.710 10.234 -80.685 1.00 60.84 168 GLY A N 1
ATOM 1319 C CA . GLY A 1 168 ? 26.597 9.346 -80.325 1.00 60.84 168 GLY A CA 1
ATOM 1320 C C . GLY A 1 168 ? 26.949 7.852 -80.347 1.00 60.84 168 GLY A C 1
ATOM 1321 O O . GLY A 1 168 ? 26.574 7.118 -79.442 1.00 60.84 168 GLY A O 1
ATOM 1322 N N . ALA A 1 169 ? 27.754 7.391 -81.312 1.00 58.41 169 ALA A N 1
ATOM 1323 C CA . ALA A 1 169 ? 28.161 5.982 -81.372 1.00 58.41 169 ALA A CA 1
ATOM 1324 C C . ALA A 1 169 ? 29.210 5.619 -80.301 1.00 58.41 169 ALA A C 1
ATOM 1326 O O . ALA A 1 169 ? 29.264 4.477 -79.833 1.00 58.41 169 ALA A O 1
ATOM 1327 N N . ALA A 1 170 ? 30.050 6.582 -79.908 1.00 53.12 170 ALA A N 1
ATOM 1328 C CA . ALA A 1 170 ? 30.984 6.422 -78.798 1.00 53.12 170 ALA A CA 1
ATOM 1329 C C . ALA A 1 170 ? 30.250 6.459 -77.448 1.00 53.12 170 ALA A C 1
ATOM 1331 O O . ALA A 1 170 ? 30.544 5.632 -76.586 1.00 53.12 170 ALA A O 1
ATOM 1332 N N . ASP A 1 171 ? 29.250 7.328 -77.304 1.00 61.72 171 ASP A N 1
ATOM 1333 C CA . ASP A 1 171 ? 28.399 7.452 -76.123 1.00 61.72 171 ASP A CA 1
ATOM 1334 C C . ASP A 1 171 ? 27.523 6.213 -75.926 1.00 61.72 171 ASP A C 1
ATOM 1336 O O . ASP A 1 171 ? 27.465 5.688 -74.817 1.00 61.72 171 ASP A O 1
ATOM 1340 N N . ASP A 1 172 ? 26.939 5.653 -76.988 1.00 67.62 172 ASP A N 1
ATOM 1341 C CA . ASP A 1 172 ? 26.182 4.396 -76.924 1.00 67.62 172 ASP A CA 1
ATOM 1342 C C . ASP A 1 172 ? 27.077 3.216 -76.517 1.00 67.62 172 ASP A C 1
ATOM 1344 O O . ASP A 1 172 ? 26.694 2.351 -75.720 1.00 67.62 172 ASP A O 1
ATOM 1348 N N . LYS A 1 173 ? 28.318 3.177 -77.019 1.00 67.31 173 LYS A N 1
ATOM 1349 C CA . LYS A 1 173 ? 29.294 2.146 -76.643 1.00 67.31 173 LYS A CA 1
ATOM 1350 C C . LYS A 1 173 ? 29.789 2.330 -75.206 1.00 67.31 173 LYS A C 1
ATOM 1352 O O . LYS A 1 173 ? 29.922 1.338 -74.487 1.00 67.31 173 LYS A O 1
ATOM 1357 N N . LEU A 1 174 ? 30.000 3.568 -74.758 1.00 55.41 174 LEU A N 1
ATOM 1358 C CA . LEU A 1 174 ? 30.326 3.903 -73.369 1.00 55.41 174 LEU A CA 1
ATOM 1359 C C . LEU A 1 174 ? 29.161 3.587 -72.425 1.00 55.41 174 LEU A C 1
ATOM 1361 O O . LEU A 1 174 ? 29.391 3.044 -71.345 1.00 55.41 174 LEU A O 1
ATOM 1365 N N . GLN A 1 175 ? 27.913 3.833 -72.829 1.00 65.62 175 GLN A N 1
ATOM 1366 C CA . GLN A 1 175 ? 26.724 3.467 -72.059 1.00 65.62 175 GLN A CA 1
ATOM 1367 C C . GLN A 1 175 ? 26.577 1.949 -71.930 1.00 65.62 175 GLN A C 1
ATOM 1369 O O . GLN A 1 175 ? 26.306 1.463 -70.831 1.00 65.62 175 GLN A O 1
ATOM 1374 N N . ASN A 1 176 ? 26.815 1.188 -73.001 1.00 69.38 176 ASN A N 1
ATOM 1375 C CA . ASN A 1 176 ? 26.763 -0.275 -72.963 1.00 69.38 176 ASN A CA 1
ATOM 1376 C C . ASN A 1 176 ? 27.884 -0.877 -72.101 1.00 69.38 176 ASN A C 1
ATOM 1378 O O . ASN A 1 176 ? 27.613 -1.729 -71.256 1.00 69.38 176 ASN A O 1
ATOM 1382 N N . LEU A 1 177 ? 29.119 -0.377 -72.215 1.00 67.62 177 LEU A N 1
ATOM 1383 C CA . LEU A 1 177 ? 30.216 -0.779 -71.324 1.00 67.62 177 LEU A CA 1
ATOM 1384 C C . LEU A 1 177 ? 29.947 -0.372 -69.866 1.00 67.62 177 LEU A C 1
ATOM 1386 O O . LEU A 1 177 ? 30.246 -1.133 -68.946 1.00 67.62 177 LEU A O 1
ATOM 1390 N N . SER A 1 178 ? 29.319 0.787 -69.639 1.00 63.94 178 SER A N 1
ATOM 1391 C CA . SER A 1 178 ? 28.871 1.215 -68.310 1.00 63.94 178 SER A CA 1
ATOM 1392 C C . SER A 1 178 ? 27.771 0.300 -67.766 1.00 63.94 178 SER A C 1
ATOM 1394 O O . SER A 1 178 ? 27.760 0.013 -66.573 1.00 63.94 178 SER A O 1
ATOM 1396 N N . LYS A 1 179 ? 26.864 -0.202 -68.612 1.00 68.88 179 LYS A N 1
ATOM 1397 C CA . LYS A 1 179 ? 25.797 -1.132 -68.220 1.00 68.88 179 LYS A CA 1
ATOM 1398 C C . LYS A 1 179 ? 26.355 -2.487 -67.782 1.00 68.88 179 LYS A C 1
ATOM 1400 O O . LYS A 1 179 ? 25.981 -2.955 -66.709 1.00 68.88 179 LYS A O 1
ATOM 1405 N N . ASP A 1 180 ? 27.292 -3.056 -68.536 1.00 66.69 180 ASP A N 1
ATOM 1406 C CA . ASP A 1 180 ? 27.960 -4.313 -68.174 1.00 66.69 180 ASP A CA 1
ATOM 1407 C C . ASP A 1 180 ? 28.821 -4.160 -66.915 1.00 66.69 180 ASP A C 1
ATOM 1409 O O . ASP A 1 180 ? 28.802 -5.022 -66.034 1.00 66.69 180 ASP A O 1
ATOM 1413 N N . ALA A 1 181 ? 29.533 -3.036 -66.778 1.00 69.75 181 ALA A N 1
ATOM 1414 C CA . ALA A 1 181 ? 30.281 -2.724 -65.563 1.00 69.75 181 ALA A CA 1
ATOM 1415 C C . ALA A 1 181 ? 29.351 -2.587 -64.344 1.00 69.75 181 ALA A C 1
ATOM 1417 O O . ALA A 1 181 ? 29.656 -3.114 -63.276 1.00 69.75 181 ALA A O 1
ATOM 1418 N N . ARG A 1 182 ? 28.185 -1.944 -64.505 1.00 65.50 182 ARG A N 1
ATOM 1419 C CA . ARG A 1 182 ? 27.160 -1.827 -63.451 1.00 65.50 182 ARG A CA 1
ATOM 1420 C C . ARG A 1 182 ? 26.553 -3.175 -63.085 1.00 65.50 182 ARG A C 1
ATOM 1422 O O . ARG A 1 182 ? 26.312 -3.410 -61.906 1.00 65.50 182 ARG A O 1
ATOM 1429 N N . GLN A 1 183 ? 26.296 -4.043 -64.063 1.00 71.12 183 GLN A N 1
ATOM 1430 C CA . GLN A 1 183 ? 25.768 -5.378 -63.801 1.00 71.12 183 GLN A CA 1
ATOM 1431 C C . GLN A 1 183 ? 26.785 -6.219 -63.024 1.00 71.12 183 GLN A C 1
ATOM 1433 O O . GLN A 1 183 ? 26.439 -6.774 -61.985 1.00 71.12 183 GLN A O 1
ATOM 1438 N N . LYS A 1 184 ? 28.052 -6.234 -63.453 1.00 74.06 184 LYS A N 1
ATOM 1439 C CA . LYS A 1 184 ? 29.122 -6.953 -62.746 1.00 74.06 184 LYS A CA 1
ATOM 1440 C C . LYS A 1 184 ? 29.384 -6.394 -61.346 1.00 74.06 184 LYS A C 1
ATOM 1442 O O . LYS A 1 184 ? 29.606 -7.171 -60.422 1.00 74.06 184 LYS A O 1
ATOM 1447 N N . ALA A 1 185 ? 29.317 -5.073 -61.166 1.00 63.28 185 ALA A N 1
ATOM 1448 C CA . ALA A 1 185 ? 29.407 -4.447 -59.847 1.00 63.28 185 ALA A CA 1
ATOM 1449 C C . ALA A 1 185 ? 28.231 -4.858 -58.944 1.00 63.28 185 ALA A C 1
ATOM 1451 O O . ALA A 1 185 ? 28.439 -5.238 -57.798 1.00 63.28 185 ALA A O 1
ATOM 1452 N N . TRP A 1 186 ? 27.004 -4.874 -59.474 1.00 67.06 186 TRP A N 1
ATOM 1453 C CA . TRP A 1 186 ? 25.827 -5.325 -58.730 1.00 67.06 186 TRP A CA 1
ATOM 1454 C C . TRP A 1 186 ? 25.902 -6.808 -58.340 1.00 67.06 186 TRP A C 1
ATOM 1456 O O . TRP A 1 186 ? 25.555 -7.161 -57.212 1.00 67.06 186 TRP A O 1
ATOM 1466 N N . GLU A 1 187 ? 26.369 -7.676 -59.241 1.00 68.12 187 GLU A N 1
ATOM 1467 C CA . GLU A 1 187 ? 26.586 -9.100 -58.958 1.00 68.12 187 GLU A CA 1
ATOM 1468 C C . GLU A 1 187 ? 27.653 -9.288 -57.869 1.00 68.12 187 GLU A C 1
ATOM 1470 O O . GLU A 1 187 ? 27.428 -10.025 -56.908 1.00 68.12 187 GLU A O 1
ATOM 1475 N N . HIS A 1 188 ? 28.776 -8.568 -57.962 1.00 77.62 188 HIS A N 1
ATOM 1476 C CA . HIS A 1 188 ? 29.823 -8.562 -56.940 1.00 77.62 188 HIS A CA 1
ATOM 1477 C C . HIS A 1 188 ? 29.296 -8.105 -55.571 1.00 77.62 188 HIS A C 1
ATOM 1479 O O . HIS A 1 188 ? 29.518 -8.785 -54.569 1.00 77.62 188 HIS A O 1
ATOM 1485 N N . ASP A 1 189 ? 28.558 -6.995 -55.517 1.00 56.53 189 ASP A N 1
ATOM 1486 C CA . ASP A 1 189 ? 28.024 -6.447 -54.267 1.00 56.53 189 ASP A CA 1
ATOM 1487 C C . ASP A 1 189 ? 26.956 -7.362 -53.659 1.00 56.53 189 ASP A C 1
ATOM 1489 O O . ASP A 1 189 ? 26.930 -7.568 -52.446 1.00 56.53 189 ASP A O 1
ATOM 1493 N N . SER A 1 190 ? 26.122 -7.986 -54.496 1.00 55.22 190 SER A N 1
ATOM 1494 C CA . SER A 1 190 ? 25.132 -8.978 -54.060 1.00 55.22 190 SER A CA 1
ATOM 1495 C C . SER A 1 190 ? 25.801 -10.218 -53.462 1.00 55.22 190 SER A C 1
ATOM 1497 O O . SER A 1 190 ? 25.352 -10.735 -52.436 1.00 55.22 190 SER A O 1
ATOM 1499 N N . LEU A 1 191 ? 26.905 -10.680 -54.058 1.00 66.19 191 LEU A N 1
ATOM 1500 C CA . LEU A 1 191 ? 27.699 -11.792 -53.533 1.00 66.19 191 LEU A CA 1
ATOM 1501 C C . LEU A 1 191 ? 28.457 -11.409 -52.254 1.00 66.19 191 LEU A C 1
ATOM 1503 O O . LEU A 1 191 ? 28.501 -12.209 -51.316 1.00 66.19 191 LEU A O 1
ATOM 1507 N N . SER A 1 192 ? 29.001 -10.191 -52.169 1.00 65.50 192 SER A N 1
ATOM 1508 C CA . SER A 1 192 ? 29.617 -9.673 -50.941 1.00 65.50 192 SER A CA 1
ATOM 1509 C C . SER A 1 192 ? 28.589 -9.580 -49.816 1.00 65.50 192 SER A C 1
ATOM 1511 O O . SER A 1 192 ? 28.859 -10.026 -48.704 1.00 65.50 192 SER A O 1
ATOM 1513 N N . LEU A 1 193 ? 27.378 -9.104 -50.113 1.00 51.53 193 LEU A N 1
ATOM 1514 C CA . LEU A 1 193 ? 26.282 -9.061 -49.154 1.00 51.53 193 LEU A CA 1
ATOM 1515 C C . LEU A 1 193 ? 25.888 -10.465 -48.683 1.00 51.53 193 LEU A C 1
ATOM 1517 O O . LEU A 1 193 ? 25.772 -10.701 -47.482 1.00 51.53 193 LEU A O 1
ATOM 1521 N N . ALA A 1 194 ? 25.714 -11.414 -49.604 1.00 55.91 194 ALA A N 1
ATOM 1522 C CA . ALA A 1 194 ? 25.400 -12.796 -49.250 1.00 55.91 194 ALA A CA 1
ATOM 1523 C C . ALA A 1 194 ? 26.485 -13.411 -48.345 1.00 55.91 194 ALA A C 1
ATOM 1525 O O . ALA A 1 194 ? 26.173 -14.104 -47.371 1.00 55.91 194 ALA A O 1
ATOM 1526 N N . ARG A 1 195 ? 27.762 -13.113 -48.620 1.00 74.50 195 ARG A N 1
ATOM 1527 C CA . ARG A 1 195 ? 28.899 -13.522 -47.787 1.00 74.50 195 ARG A CA 1
ATOM 1528 C C . ARG A 1 195 ? 28.842 -12.888 -46.398 1.00 74.50 195 ARG A C 1
ATOM 1530 O O . ARG A 1 195 ? 29.004 -13.602 -45.410 1.00 74.50 195 ARG A O 1
ATOM 1537 N N . ASP A 1 196 ? 28.600 -11.585 -46.311 1.00 63.41 196 ASP A N 1
ATOM 1538 C CA . ASP A 1 196 ? 28.591 -10.850 -45.046 1.00 63.41 196 ASP A CA 1
ATOM 1539 C C . ASP A 1 196 ? 27.393 -11.274 -44.172 1.00 63.41 196 ASP A C 1
ATOM 1541 O O . ASP A 1 196 ? 27.560 -11.540 -42.981 1.00 63.41 196 ASP A O 1
ATOM 1545 N N . VAL A 1 197 ? 26.213 -11.489 -44.768 1.00 55.34 197 VAL A N 1
ATOM 1546 C CA . VAL A 1 197 ? 25.037 -12.070 -44.090 1.00 55.34 197 VAL A CA 1
ATOM 1547 C C . VAL A 1 197 ? 25.328 -13.490 -43.600 1.00 55.34 197 VAL A C 1
ATOM 1549 O O . VAL A 1 197 ? 25.003 -13.825 -42.461 1.00 55.34 197 VAL A O 1
ATOM 1552 N N . SER A 1 198 ? 25.989 -14.324 -44.411 1.00 59.19 198 SER A N 1
ATOM 1553 C CA . SER A 1 198 ? 26.407 -15.668 -43.991 1.00 59.19 198 SER A CA 1
ATOM 1554 C C . SER A 1 198 ? 27.409 -15.621 -42.828 1.00 59.19 198 SER A C 1
ATOM 1556 O O . SER A 1 198 ? 27.308 -16.413 -41.889 1.00 59.19 198 SER A O 1
ATOM 1558 N N . ALA A 1 199 ? 28.352 -14.674 -42.841 1.00 59.28 199 ALA A N 1
ATOM 1559 C CA . ALA A 1 199 ? 29.308 -14.474 -41.756 1.00 59.28 199 ALA A CA 1
ATOM 1560 C C . ALA A 1 199 ? 28.615 -14.021 -40.460 1.00 59.28 199 ALA A C 1
ATOM 1562 O O . ALA A 1 199 ? 28.905 -14.570 -39.396 1.00 59.28 199 ALA A O 1
ATOM 1563 N N . ILE A 1 200 ? 27.657 -13.091 -40.543 1.00 60.41 200 ILE A N 1
ATOM 1564 C CA . ILE A 1 200 ? 26.830 -12.659 -39.407 1.00 60.41 200 ILE A CA 1
ATOM 1565 C C . ILE A 1 200 ? 26.003 -13.826 -38.869 1.00 60.41 200 ILE A C 1
ATOM 1567 O O . ILE A 1 200 ? 26.000 -14.045 -37.661 1.00 60.41 200 ILE A O 1
ATOM 1571 N N . ALA A 1 201 ? 25.367 -14.618 -39.735 1.00 51.94 201 ALA A N 1
ATOM 1572 C CA . ALA A 1 201 ? 24.607 -15.797 -39.326 1.00 51.94 201 ALA A CA 1
ATOM 1573 C C . ALA A 1 201 ? 25.493 -16.815 -38.590 1.00 51.94 201 ALA A C 1
ATOM 1575 O O . ALA A 1 201 ? 25.123 -17.283 -37.516 1.00 51.94 201 ALA A O 1
ATOM 1576 N N . LYS A 1 202 ? 26.705 -17.086 -39.094 1.00 62.53 202 LYS A N 1
ATOM 1577 C CA . LYS A 1 202 ? 27.691 -17.956 -38.425 1.00 62.53 202 LYS A CA 1
ATOM 1578 C C . LYS A 1 202 ? 28.177 -17.378 -37.093 1.00 62.53 202 LYS A C 1
ATOM 1580 O O . LYS A 1 202 ? 28.393 -18.128 -36.143 1.00 62.53 202 LYS A O 1
ATOM 1585 N N . MET A 1 203 ? 28.367 -16.061 -36.995 1.00 61.34 203 MET A N 1
ATOM 1586 C CA . MET A 1 203 ? 28.717 -15.400 -35.732 1.00 61.34 203 MET A CA 1
ATOM 1587 C C . MET A 1 203 ? 27.567 -15.468 -34.730 1.00 61.34 203 MET A C 1
ATOM 1589 O O . MET A 1 203 ? 27.801 -15.804 -33.576 1.00 61.34 203 MET A O 1
ATOM 1593 N N . HIS A 1 204 ? 26.334 -15.219 -35.167 1.00 65.19 204 HIS A N 1
ATOM 1594 C CA . HIS A 1 204 ? 25.136 -15.357 -34.348 1.00 65.19 204 HIS A CA 1
ATOM 1595 C C . HIS A 1 204 ? 24.974 -16.797 -33.865 1.00 65.19 204 HIS A C 1
ATOM 1597 O O . HIS A 1 204 ? 24.779 -17.015 -32.678 1.00 65.19 204 HIS A O 1
ATOM 1603 N N . GLU A 1 205 ? 25.160 -17.792 -34.733 1.00 64.50 205 GLU A N 1
ATOM 1604 C CA . GLU A 1 205 ? 25.133 -19.204 -34.351 1.00 64.50 205 GLU A CA 1
ATOM 1605 C C . GLU A 1 205 ? 26.191 -19.524 -33.281 1.00 64.50 205 GLU A C 1
ATOM 1607 O O . GLU A 1 205 ? 25.885 -20.180 -32.287 1.00 64.50 205 GLU A O 1
ATOM 1612 N N . LYS A 1 206 ? 27.420 -19.004 -33.425 1.00 68.81 206 LYS A N 1
ATOM 1613 C CA . LYS A 1 206 ? 28.487 -19.147 -32.416 1.00 68.81 206 LYS A CA 1
ATOM 1614 C C . LYS A 1 206 ? 28.179 -18.414 -31.109 1.00 68.81 206 LYS A C 1
ATOM 1616 O O . LYS A 1 206 ? 28.513 -18.921 -30.044 1.00 68.81 206 LYS A O 1
ATOM 1621 N N . VAL A 1 207 ? 27.557 -17.238 -31.171 1.00 63.41 207 VAL A N 1
ATOM 1622 C CA . VAL A 1 207 ? 27.166 -16.451 -29.992 1.00 63.41 207 VAL A CA 1
ATOM 1623 C C . VAL A 1 207 ? 25.996 -17.117 -29.272 1.00 63.41 207 VAL A C 1
ATOM 1625 O O . VAL A 1 207 ? 26.053 -17.263 -28.060 1.00 63.41 207 VAL A O 1
ATOM 1628 N N . VAL A 1 208 ? 24.990 -17.617 -29.987 1.00 62.16 208 VAL A N 1
ATOM 1629 C CA . VAL A 1 208 ? 23.859 -18.372 -29.420 1.00 62.16 208 VAL A CA 1
ATOM 1630 C C . VAL A 1 208 ? 24.323 -19.697 -28.805 1.00 62.16 208 VAL A C 1
ATOM 1632 O O . VAL A 1 208 ? 23.800 -20.118 -27.773 1.00 62.16 208 VAL A O 1
ATOM 1635 N N . LYS A 1 209 ? 25.347 -20.336 -29.383 1.00 74.06 209 LYS A N 1
ATOM 1636 C CA . LYS A 1 209 ? 26.005 -21.523 -28.811 1.00 74.06 209 LYS A CA 1
ATOM 1637 C C . LYS A 1 209 ? 26.992 -21.198 -27.681 1.00 74.06 209 LYS A C 1
ATOM 1639 O O . LYS A 1 209 ? 27.485 -22.119 -27.037 1.00 74.06 209 LYS A O 1
ATOM 1644 N N . ASN A 1 210 ? 27.290 -19.925 -27.414 1.00 82.25 210 ASN A N 1
ATOM 1645 C CA . ASN A 1 210 ? 28.169 -19.541 -26.316 1.00 82.25 210 ASN A CA 1
ATOM 1646 C C . ASN A 1 210 ? 27.403 -19.635 -24.991 1.00 82.25 210 ASN A C 1
ATOM 1648 O O . ASN A 1 210 ? 26.418 -18.924 -24.779 1.00 82.25 210 ASN A O 1
ATOM 1652 N N . GLU A 1 211 ? 27.901 -20.460 -24.074 1.00 82.69 211 GLU A N 1
ATOM 1653 C CA . GLU A 1 211 ? 27.361 -20.633 -22.724 1.00 82.69 211 GLU A CA 1
ATOM 1654 C C . GLU A 1 211 ? 27.164 -19.292 -21.995 1.00 82.69 211 GLU A C 1
ATOM 1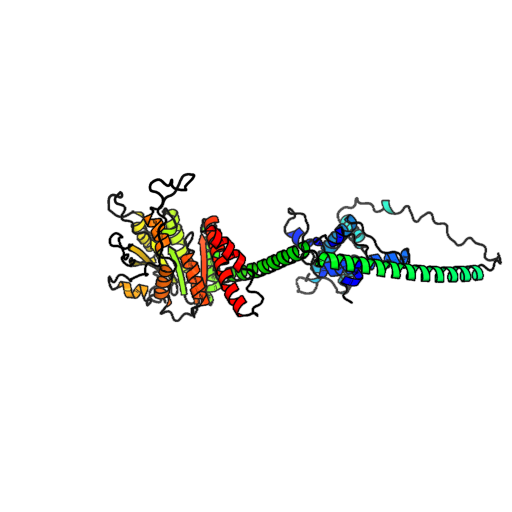656 O O . GLU A 1 211 ? 26.151 -19.081 -21.327 1.00 82.69 211 GLU A O 1
ATOM 1661 N N . LYS A 1 212 ? 28.068 -18.321 -22.199 1.00 80.56 212 LYS A N 1
ATOM 1662 C CA . LYS A 1 212 ? 27.940 -16.969 -21.634 1.00 80.56 212 LYS A CA 1
ATOM 1663 C C . LYS A 1 212 ? 26.713 -16.230 -22.173 1.00 80.56 212 LYS A C 1
ATOM 1665 O O . LYS A 1 212 ? 26.038 -15.551 -21.404 1.00 80.56 212 LYS A O 1
ATOM 1670 N N . SER A 1 213 ? 26.415 -16.356 -23.467 1.00 70.06 213 SER A N 1
ATOM 1671 C CA . SER A 1 213 ? 25.231 -15.738 -24.077 1.00 70.06 213 SER A CA 1
ATOM 1672 C C . SER A 1 213 ? 23.949 -16.411 -23.600 1.00 70.06 213 SER A C 1
ATOM 1674 O O . SER A 1 213 ? 23.012 -15.719 -23.221 1.00 70.06 213 SER A O 1
ATOM 1676 N N . GLN A 1 214 ? 23.926 -17.746 -23.524 1.00 76.75 214 GLN A N 1
ATOM 1677 C CA . GLN A 1 214 ? 22.789 -18.488 -22.968 1.00 76.75 214 GLN A CA 1
ATOM 1678 C C . GLN A 1 214 ? 22.546 -18.127 -21.498 1.00 76.75 214 GLN A C 1
ATOM 1680 O O . GLN A 1 214 ? 21.407 -17.898 -21.097 1.00 76.75 214 GLN A O 1
ATOM 1685 N N . ARG A 1 215 ? 23.606 -17.995 -20.691 1.00 79.38 215 ARG A N 1
ATOM 1686 C CA . ARG A 1 215 ? 23.508 -17.523 -19.304 1.00 79.38 215 ARG A CA 1
ATOM 1687 C C . ARG A 1 215 ? 22.954 -16.101 -19.227 1.00 79.38 215 ARG A C 1
ATOM 1689 O O . ARG A 1 215 ? 22.066 -15.852 -18.420 1.00 79.38 215 ARG A O 1
ATOM 1696 N N . LEU A 1 216 ? 23.448 -15.175 -20.050 1.00 75.31 216 LEU A N 1
ATOM 1697 C CA . LEU A 1 216 ? 22.938 -13.800 -20.093 1.00 75.31 216 LEU A CA 1
ATOM 1698 C C . LEU A 1 216 ? 21.481 -13.743 -20.557 1.00 75.31 216 LEU A C 1
ATOM 1700 O O . LEU A 1 216 ? 20.710 -12.983 -19.984 1.00 75.31 216 LEU A O 1
ATOM 1704 N N . GLN A 1 217 ? 21.090 -14.573 -21.524 1.00 73.12 217 GLN A N 1
ATOM 1705 C CA . GLN A 1 217 ? 19.707 -14.704 -21.975 1.00 73.12 217 GLN A CA 1
ATOM 1706 C C . GLN A 1 217 ? 18.807 -15.221 -20.850 1.00 73.12 217 GLN A C 1
ATOM 1708 O O . GLN A 1 217 ? 17.756 -14.637 -20.615 1.00 73.12 217 GLN A O 1
ATOM 1713 N N . ARG A 1 218 ? 19.235 -16.248 -20.099 1.00 78.50 218 ARG A N 1
ATOM 1714 C CA . ARG A 1 218 ? 18.509 -16.727 -18.909 1.00 78.50 218 ARG A CA 1
ATOM 1715 C C . ARG A 1 218 ? 18.384 -15.631 -17.850 1.00 78.50 218 ARG A C 1
ATOM 1717 O O . ARG A 1 218 ? 17.298 -15.418 -17.334 1.00 78.50 218 ARG A O 1
ATOM 1724 N N . ILE A 1 219 ? 19.460 -14.891 -17.562 1.00 77.19 219 ILE A N 1
ATOM 1725 C CA . ILE A 1 219 ? 19.426 -13.770 -16.605 1.00 77.19 219 ILE A CA 1
ATOM 1726 C C . ILE A 1 219 ? 18.481 -12.662 -17.089 1.00 77.19 219 ILE A C 1
ATOM 1728 O O . ILE A 1 219 ? 17.710 -12.135 -16.294 1.00 77.19 219 ILE A O 1
ATOM 1732 N N . ALA A 1 220 ? 18.536 -12.290 -18.369 1.00 73.69 220 ALA A N 1
ATOM 1733 C CA . ALA A 1 220 ? 17.675 -11.264 -18.950 1.00 73.69 220 ALA A CA 1
ATOM 1734 C C . ALA A 1 220 ? 16.203 -11.691 -18.933 1.00 73.69 220 ALA A C 1
ATOM 1736 O O . ALA A 1 220 ? 15.345 -10.891 -18.574 1.00 73.69 220 ALA A O 1
ATOM 1737 N N . HIS A 1 221 ? 15.929 -12.958 -19.246 1.00 75.00 221 HIS A N 1
ATOM 1738 C CA . HIS A 1 221 ? 14.598 -13.541 -19.165 1.00 75.00 221 HIS A CA 1
ATOM 1739 C C . HIS A 1 221 ? 14.063 -13.512 -17.728 1.00 75.00 221 HIS A C 1
ATOM 1741 O O . HIS A 1 221 ? 13.032 -12.891 -17.494 1.00 75.00 221 HIS A O 1
ATOM 1747 N N . VAL A 1 222 ? 14.818 -14.025 -16.750 1.00 74.00 222 VAL A N 1
ATOM 1748 C CA . VAL A 1 222 ? 14.438 -13.973 -15.325 1.00 74.00 222 VAL A CA 1
ATOM 1749 C C . VAL A 1 222 ? 14.230 -12.529 -14.853 1.00 74.00 222 VAL A C 1
ATOM 1751 O O . VAL A 1 222 ? 13.288 -12.240 -14.125 1.00 74.00 222 VAL A O 1
ATOM 1754 N N . ARG A 1 223 ? 15.065 -11.577 -15.294 1.00 75.56 223 ARG A N 1
ATOM 1755 C CA . ARG A 1 223 ? 14.858 -10.149 -14.997 1.00 75.56 223 ARG A CA 1
ATOM 1756 C C . ARG A 1 223 ? 13.554 -9.622 -15.592 1.00 75.56 223 ARG A C 1
ATOM 1758 O O . ARG A 1 223 ? 12.853 -8.894 -14.901 1.00 75.56 223 ARG A O 1
ATOM 1765 N N . SER A 1 224 ? 13.234 -9.974 -16.837 1.00 72.81 224 SER A N 1
ATOM 1766 C CA . SER A 1 224 ? 11.979 -9.561 -17.475 1.00 72.81 224 SER A CA 1
ATOM 1767 C C . SER A 1 224 ? 10.757 -10.135 -16.756 1.00 72.81 224 SER A C 1
ATOM 1769 O O . SER A 1 224 ? 9.802 -9.405 -16.512 1.00 72.81 224 SER A O 1
ATOM 1771 N N . GLU A 1 225 ? 10.817 -11.394 -16.323 1.00 75.19 225 GLU A N 1
ATOM 1772 C CA . GLU A 1 225 ? 9.744 -12.032 -15.557 1.00 75.19 225 GLU A CA 1
ATOM 1773 C C . GLU A 1 225 ? 9.591 -11.404 -14.172 1.00 75.19 225 GLU A C 1
ATOM 1775 O O . GLU A 1 225 ? 8.475 -11.100 -13.765 1.00 75.19 225 GLU A O 1
ATOM 1780 N N . ASN A 1 226 ? 10.697 -11.105 -13.484 1.00 75.69 226 ASN A N 1
ATOM 1781 C CA . ASN A 1 226 ? 10.667 -10.397 -12.204 1.00 75.69 226 ASN A CA 1
ATOM 1782 C C . ASN A 1 226 ? 10.070 -8.988 -12.330 1.00 75.69 226 ASN A C 1
ATOM 1784 O O . ASN A 1 226 ? 9.386 -8.540 -11.415 1.00 75.69 226 ASN A O 1
ATOM 1788 N N . ILE A 1 227 ? 10.304 -8.287 -13.447 1.00 76.50 227 ILE A N 1
ATOM 1789 C CA . ILE A 1 227 ? 9.686 -6.977 -13.713 1.00 76.50 227 ILE A CA 1
ATOM 1790 C C . ILE A 1 227 ? 8.169 -7.124 -13.872 1.00 76.50 227 ILE A C 1
ATOM 1792 O O . ILE A 1 227 ? 7.422 -6.332 -13.302 1.00 76.50 227 ILE A O 1
ATOM 1796 N N . VAL A 1 228 ? 7.711 -8.141 -14.607 1.00 78.25 228 VAL A N 1
ATOM 1797 C CA . VAL A 1 228 ? 6.277 -8.419 -14.785 1.00 78.25 228 VAL A CA 1
ATOM 1798 C C . VAL A 1 228 ? 5.628 -8.849 -13.465 1.00 78.25 228 VAL A C 1
ATOM 1800 O O . VAL A 1 228 ? 4.578 -8.331 -13.105 1.00 78.25 228 VAL A O 1
ATOM 1803 N N . GLY A 1 229 ? 6.253 -9.749 -12.704 1.00 77.69 229 GLY A N 1
ATOM 1804 C CA . GLY A 1 229 ? 5.755 -10.156 -11.387 1.00 77.69 229 GLY A CA 1
ATOM 1805 C C . GLY A 1 229 ? 5.709 -8.985 -10.404 1.00 77.69 229 GLY A C 1
ATOM 1806 O O . GLY A 1 229 ? 4.711 -8.791 -9.714 1.00 77.69 229 GLY A O 1
ATOM 1807 N N . GLY A 1 230 ? 6.753 -8.152 -10.404 1.00 80.56 230 GLY A N 1
ATOM 1808 C CA . GLY A 1 230 ? 6.804 -6.923 -9.620 1.00 80.56 230 GLY A CA 1
ATOM 1809 C C . GLY A 1 230 ? 5.668 -5.962 -9.967 1.00 80.56 230 GLY A C 1
ATOM 1810 O O . GLY A 1 230 ? 5.007 -5.472 -9.058 1.00 80.56 230 GLY A O 1
ATOM 1811 N N . SER A 1 231 ? 5.377 -5.739 -11.254 1.00 81.00 231 SER A N 1
ATOM 1812 C CA . SER A 1 231 ? 4.301 -4.825 -11.660 1.00 81.00 231 SER A CA 1
ATOM 1813 C C . SER A 1 231 ? 2.907 -5.331 -11.281 1.00 81.00 231 SER A C 1
ATOM 1815 O O . SER A 1 231 ? 2.072 -4.529 -10.867 1.00 81.00 231 SER A O 1
ATOM 1817 N N . VAL A 1 232 ? 2.661 -6.645 -11.351 1.00 82.50 232 VAL A N 1
ATOM 1818 C CA . VAL A 1 232 ? 1.404 -7.259 -10.883 1.00 82.50 232 VAL A CA 1
ATOM 1819 C C . VAL A 1 232 ? 1.223 -7.048 -9.380 1.00 82.50 232 VAL A C 1
ATOM 1821 O O . VAL A 1 232 ? 0.142 -6.653 -8.946 1.00 82.50 232 VAL A O 1
ATOM 1824 N N . VAL A 1 233 ? 2.279 -7.258 -8.589 1.00 87.88 233 VAL A N 1
ATOM 1825 C CA . VAL A 1 233 ? 2.232 -7.052 -7.136 1.00 87.88 233 VAL A CA 1
ATOM 1826 C C . VAL A 1 233 ? 2.044 -5.582 -6.785 1.00 87.88 233 VAL A C 1
ATOM 1828 O O . VAL A 1 233 ? 1.161 -5.272 -5.991 1.00 87.88 233 VAL A O 1
ATOM 1831 N N . THR A 1 234 ? 2.785 -4.667 -7.418 1.00 88.69 234 THR A N 1
ATOM 1832 C CA . THR A 1 234 ? 2.593 -3.222 -7.228 1.00 88.69 234 THR A CA 1
ATOM 1833 C C . THR A 1 234 ? 1.158 -2.812 -7.548 1.00 88.69 234 THR A C 1
ATOM 1835 O O . THR A 1 234 ? 0.524 -2.139 -6.741 1.00 88.69 234 THR A O 1
ATOM 1838 N N . HIS A 1 235 ? 0.604 -3.279 -8.669 1.00 89.75 235 HIS A N 1
ATOM 1839 C CA . HIS A 1 235 ? -0.773 -2.976 -9.047 1.00 89.75 235 HIS A CA 1
ATOM 1840 C C . HIS A 1 235 ? -1.794 -3.510 -8.031 1.00 89.75 235 HIS A C 1
ATOM 1842 O O . HIS A 1 235 ? -2.724 -2.798 -7.652 1.00 89.75 235 HIS A O 1
ATOM 1848 N N . HIS A 1 236 ? -1.607 -4.745 -7.554 1.00 90.94 236 HIS A N 1
ATOM 1849 C CA . HIS A 1 236 ? -2.463 -5.331 -6.524 1.00 90.94 236 HIS A CA 1
ATOM 1850 C C . HIS A 1 236 ? -2.396 -4.530 -5.216 1.00 90.94 236 HIS A C 1
ATOM 1852 O O . HIS A 1 236 ? -3.429 -4.234 -4.616 1.00 90.94 236 HIS A O 1
ATOM 1858 N N . MET A 1 237 ? -1.196 -4.125 -4.795 1.00 93.06 237 MET A N 1
ATOM 1859 C CA . MET A 1 237 ? -1.004 -3.329 -3.583 1.00 93.06 237 MET A CA 1
ATOM 1860 C C . MET A 1 237 ? -1.628 -1.935 -3.703 1.00 93.06 237 MET A C 1
ATOM 1862 O O . MET A 1 237 ? -2.357 -1.511 -2.811 1.00 93.06 237 MET A O 1
ATOM 1866 N N . GLU A 1 238 ? -1.461 -1.248 -4.834 1.00 91.62 238 GLU A N 1
ATOM 1867 C CA . GLU A 1 238 ? -2.114 0.044 -5.087 1.00 91.62 238 GLU A CA 1
ATOM 1868 C C . GLU A 1 238 ? -3.648 -0.036 -4.984 1.00 91.62 238 GLU A C 1
ATOM 1870 O O . GLU A 1 238 ? -4.304 0.903 -4.511 1.00 91.62 238 GLU A O 1
ATOM 1875 N N . GLN A 1 239 ? -4.226 -1.165 -5.403 1.00 92.06 239 GLN A N 1
ATOM 1876 C CA . GLN A 1 239 ? -5.666 -1.396 -5.369 1.00 92.06 239 GLN A CA 1
ATOM 1877 C C . GLN A 1 239 ? -6.185 -1.825 -3.994 1.00 92.06 239 GLN A C 1
ATOM 1879 O O . GLN A 1 239 ? -7.230 -1.321 -3.570 1.00 92.06 239 GLN A O 1
ATOM 1884 N N . HIS A 1 240 ? -5.479 -2.711 -3.291 1.00 94.75 240 HIS A N 1
ATOM 1885 C CA . HIS A 1 240 ? -6.025 -3.423 -2.127 1.00 94.75 240 HIS A CA 1
ATOM 1886 C C . HIS A 1 240 ? -5.216 -3.272 -0.840 1.00 94.75 240 HIS A C 1
ATOM 1888 O O . HIS A 1 240 ? -5.784 -3.430 0.234 1.00 94.75 240 HIS A O 1
ATOM 1894 N N . ALA A 1 241 ? -3.927 -2.953 -0.921 1.00 95.06 241 ALA A N 1
ATOM 1895 C CA . ALA A 1 241 ? -2.992 -2.975 0.202 1.00 95.06 241 ALA A CA 1
ATOM 1896 C C . ALA A 1 241 ? -2.065 -1.756 0.139 1.00 95.06 241 ALA A C 1
ATOM 1898 O O . ALA A 1 241 ? -0.881 -1.875 -0.173 1.00 95.06 241 ALA A O 1
ATOM 1899 N N . LYS A 1 242 ? -2.622 -0.562 0.362 1.00 96.19 242 LYS A N 1
ATOM 1900 C CA . LYS A 1 242 ? -1.881 0.690 0.190 1.00 96.19 242 LYS A CA 1
ATOM 1901 C C . LYS A 1 242 ? -1.058 1.003 1.435 1.00 96.19 242 LYS A C 1
ATOM 1903 O O . LYS A 1 242 ? -1.597 1.052 2.537 1.00 96.19 242 LYS A O 1
ATOM 1908 N N . HIS A 1 243 ? 0.207 1.353 1.249 1.00 96.06 243 HIS A N 1
ATOM 1909 C CA . HIS A 1 243 ? 1.086 1.845 2.309 1.00 96.06 243 HIS A CA 1
ATOM 1910 C C . HIS A 1 243 ? 1.377 3.328 2.074 1.00 96.06 243 HIS A C 1
ATOM 1912 O O . HIS A 1 243 ? 1.600 3.763 0.944 1.00 96.06 243 HIS A O 1
ATOM 1918 N N . THR A 1 244 ? 1.316 4.168 3.108 1.00 96.62 244 THR A N 1
ATOM 1919 C CA . THR A 1 244 ? 1.728 5.576 2.985 1.00 96.62 244 THR A CA 1
ATOM 1920 C C . THR A 1 244 ? 2.428 6.102 4.233 1.00 96.62 244 THR A C 1
ATOM 1922 O O . THR A 1 244 ? 1.931 5.957 5.348 1.00 96.62 244 THR A O 1
ATOM 1925 N N . ALA A 1 245 ? 3.581 6.747 4.041 1.00 95.81 245 ALA A N 1
ATOM 1926 C CA . ALA A 1 245 ? 4.297 7.448 5.098 1.00 95.81 245 ALA A CA 1
ATOM 1927 C C . ALA A 1 245 ? 4.314 8.958 4.855 1.00 95.81 245 ALA A C 1
ATOM 1929 O O . ALA A 1 245 ? 4.284 9.407 3.711 1.00 95.81 245 ALA A O 1
ATOM 1930 N N . GLY A 1 246 ? 4.353 9.746 5.929 1.00 96.62 246 GLY A N 1
ATOM 1931 C CA . GLY A 1 246 ? 4.337 11.203 5.820 1.00 96.62 246 GLY A CA 1
ATOM 1932 C C . GLY A 1 246 ? 4.134 11.919 7.149 1.00 96.62 246 GLY A C 1
ATOM 1933 O O . GLY A 1 246 ? 4.226 11.319 8.225 1.00 96.62 246 GLY A O 1
ATOM 1934 N N . THR A 1 247 ? 3.855 13.220 7.070 1.00 96.75 247 THR A N 1
ATOM 1935 C CA . THR A 1 247 ? 3.491 14.013 8.249 1.00 96.75 247 THR A CA 1
ATOM 1936 C C . THR A 1 247 ? 2.083 13.655 8.730 1.00 96.75 247 THR A C 1
ATOM 1938 O O . THR A 1 247 ? 1.282 13.097 7.984 1.00 96.75 247 THR A O 1
ATOM 1941 N N . GLU A 1 248 ? 1.738 13.983 9.978 1.00 95.88 248 GLU A N 1
ATOM 1942 C CA . GLU A 1 248 ? 0.393 13.716 10.515 1.00 95.88 248 GLU A CA 1
ATOM 1943 C C . GLU A 1 248 ? -0.723 14.299 9.630 1.00 95.88 248 GLU A C 1
ATOM 1945 O O . GLU A 1 248 ? -1.710 13.613 9.365 1.00 95.88 248 GLU A O 1
ATOM 1950 N N . GLY A 1 249 ? -0.540 15.520 9.115 1.00 97.25 249 GLY A N 1
ATOM 1951 C CA . GLY A 1 249 ? -1.498 16.153 8.206 1.00 97.25 249 GLY A CA 1
ATOM 1952 C C . GLY A 1 249 ? -1.669 15.380 6.896 1.00 97.25 249 GLY A C 1
ATOM 1953 O O . GLY A 1 249 ? -2.798 15.127 6.477 1.00 97.25 249 GLY A O 1
ATOM 1954 N N . ASP A 1 250 ? -0.565 14.936 6.289 1.00 97.44 250 ASP A N 1
ATOM 1955 C CA . ASP A 1 250 ? -0.601 14.146 5.052 1.00 97.44 250 ASP A CA 1
ATOM 1956 C C . ASP A 1 250 ? -1.320 12.814 5.265 1.00 97.44 250 ASP A C 1
ATOM 1958 O O . ASP A 1 250 ? -2.173 12.431 4.468 1.00 97.44 250 ASP A O 1
ATOM 1962 N N . LEU A 1 251 ? -1.030 12.125 6.372 1.00 97.19 251 LEU A N 1
ATOM 1963 C CA . LEU A 1 251 ? -1.627 10.825 6.679 1.00 97.19 251 LEU A CA 1
ATOM 1964 C C . LEU A 1 251 ? -3.128 10.936 6.968 1.00 97.19 251 LEU A C 1
ATOM 1966 O O . LEU A 1 251 ? -3.894 10.070 6.543 1.00 97.19 251 LEU A O 1
ATOM 1970 N N . ILE A 1 252 ? -3.573 12.014 7.621 1.00 97.50 252 ILE A N 1
ATOM 1971 C CA . ILE A 1 252 ? -5.001 12.324 7.786 1.00 97.50 252 ILE A CA 1
ATOM 1972 C C . ILE A 1 252 ? -5.664 12.532 6.418 1.00 97.50 252 ILE A C 1
ATOM 1974 O O . ILE A 1 252 ? -6.698 11.922 6.139 1.00 97.50 252 ILE A O 1
ATOM 1978 N N . ASN A 1 253 ? -5.056 13.337 5.543 1.00 97.69 253 ASN A N 1
ATOM 1979 C CA . ASN A 1 253 ? -5.594 13.610 4.209 1.00 97.69 253 ASN A CA 1
ATOM 1980 C C . ASN A 1 253 ? -5.670 12.335 3.354 1.00 97.69 253 ASN A C 1
ATOM 1982 O O . ASN A 1 253 ? -6.685 12.076 2.708 1.00 97.69 253 ASN A O 1
ATOM 1986 N N . VAL A 1 254 ? -4.625 11.505 3.386 1.00 97.69 254 VAL A N 1
ATOM 1987 C CA . VAL A 1 254 ? -4.576 10.219 2.674 1.00 97.69 254 VAL A CA 1
ATOM 1988 C C . VAL A 1 254 ? -5.643 9.261 3.201 1.00 97.69 254 VAL A C 1
ATOM 1990 O O . VAL A 1 254 ? -6.316 8.610 2.404 1.00 97.69 254 VAL A O 1
ATOM 1993 N N . THR A 1 255 ? -5.856 9.222 4.518 1.00 97.94 255 THR A N 1
ATOM 1994 C CA . THR A 1 255 ? -6.934 8.448 5.155 1.00 97.94 255 THR A CA 1
ATOM 1995 C C . THR A 1 255 ? -8.303 8.889 4.634 1.00 97.94 255 THR A C 1
ATOM 1997 O O . THR A 1 255 ? -9.113 8.057 4.223 1.00 97.94 255 THR A O 1
ATOM 2000 N N . GLU A 1 256 ? -8.567 10.199 4.584 1.00 97.62 256 GLU A N 1
ATOM 2001 C CA . GLU A 1 256 ? -9.827 10.728 4.054 1.00 97.62 256 GLU A CA 1
ATOM 2002 C C . GLU A 1 256 ? -10.031 10.392 2.575 1.00 97.62 256 GLU A C 1
ATOM 2004 O O . GLU A 1 256 ? -11.124 9.968 2.197 1.00 97.62 256 GLU A O 1
ATOM 2009 N N . GLN A 1 257 ? -8.996 10.559 1.748 1.00 97.44 257 GLN A N 1
ATOM 2010 C CA . GLN A 1 257 ? -9.044 10.240 0.320 1.00 97.44 257 GLN A CA 1
ATOM 2011 C C . GLN A 1 257 ? -9.281 8.746 0.089 1.00 97.44 257 GLN A C 1
ATOM 2013 O O . GLN A 1 257 ? -10.105 8.371 -0.747 1.00 97.44 257 GLN A O 1
ATOM 2018 N N . PHE A 1 258 ? -8.603 7.890 0.857 1.00 97.38 258 PHE A N 1
ATOM 2019 C CA . PHE A 1 258 ? -8.763 6.444 0.780 1.00 97.38 258 PHE A CA 1
ATOM 2020 C C . PHE A 1 258 ? -10.202 6.031 1.100 1.00 97.38 258 PHE A C 1
ATOM 2022 O O . PHE A 1 258 ? -10.824 5.344 0.287 1.00 97.38 258 PHE A O 1
ATOM 2029 N N . ILE A 1 259 ? -10.770 6.530 2.206 1.00 97.56 259 ILE A N 1
ATOM 2030 C CA . ILE A 1 259 ? -12.173 6.280 2.564 1.00 97.56 259 ILE A CA 1
ATOM 2031 C C . ILE A 1 259 ? -13.104 6.825 1.480 1.00 97.56 259 ILE A C 1
ATOM 2033 O O . ILE A 1 259 ? -13.980 6.104 1.016 1.00 97.56 259 ILE A O 1
ATOM 2037 N N . ALA A 1 260 ? -12.921 8.073 1.037 1.00 97.25 260 ALA A N 1
ATOM 2038 C CA . ALA A 1 260 ? -13.788 8.698 0.039 1.00 97.25 260 ALA A CA 1
ATOM 2039 C C . ALA A 1 260 ? -13.823 7.908 -1.279 1.00 97.25 260 ALA A C 1
ATOM 2041 O O . ALA A 1 260 ? -14.903 7.684 -1.820 1.00 97.25 260 ALA A O 1
ATOM 2042 N N . SER A 1 261 ? -12.667 7.423 -1.746 1.00 96.50 261 SER A N 1
ATOM 2043 C CA . SER A 1 261 ? -12.548 6.634 -2.981 1.00 96.50 261 SER A CA 1
ATOM 2044 C C . SER A 1 261 ? -13.249 5.270 -2.929 1.00 96.50 261 SER A C 1
ATOM 2046 O O . SER A 1 261 ? -13.572 4.718 -3.976 1.00 96.50 261 SER A O 1
ATOM 2048 N N . ARG A 1 262 ? -13.505 4.732 -1.728 1.00 95.62 262 ARG A N 1
ATOM 2049 C CA . ARG A 1 262 ? -14.075 3.389 -1.515 1.00 95.62 262 ARG A CA 1
ATOM 2050 C C . ARG A 1 262 ? -15.399 3.394 -0.745 1.00 95.62 262 ARG A C 1
ATOM 2052 O O . ARG A 1 262 ? -15.986 2.341 -0.514 1.00 95.62 262 ARG A O 1
ATOM 2059 N N . LYS A 1 263 ? -15.904 4.569 -0.354 1.00 91.62 263 LYS A N 1
ATOM 2060 C CA . LYS A 1 263 ? -17.084 4.716 0.515 1.00 91.62 263 LYS A CA 1
ATOM 2061 C C . LYS A 1 263 ? -18.350 4.102 -0.085 1.00 91.62 263 LYS A C 1
ATOM 2063 O O . LYS A 1 263 ? -19.171 3.575 0.657 1.00 91.62 263 LYS A O 1
ATOM 2068 N N . SER A 1 264 ? -18.524 4.187 -1.403 1.00 90.75 264 SER A N 1
ATOM 2069 C CA . SER A 1 264 ? -19.690 3.629 -2.101 1.00 90.75 264 SER A CA 1
ATOM 2070 C C . SER A 1 264 ? -19.686 2.102 -2.126 1.00 90.75 264 SER A C 1
ATOM 2072 O O . SER A 1 264 ? -20.752 1.495 -2.099 1.00 90.75 264 SER A O 1
ATOM 2074 N N . SER A 1 265 ? -18.502 1.489 -2.157 1.00 91.31 265 SER A N 1
ATOM 2075 C CA . SER A 1 265 ? -18.335 0.040 -2.229 1.00 91.31 265 SER A CA 1
ATOM 2076 C C . SER A 1 265 ? -18.144 -0.622 -0.872 1.00 91.31 265 SER A C 1
ATOM 2078 O O . SER A 1 265 ? -18.289 -1.834 -0.806 1.00 91.31 265 SER A O 1
ATOM 2080 N N . ALA A 1 266 ? -17.795 0.121 0.181 1.00 90.75 266 ALA A N 1
ATOM 2081 C CA . ALA A 1 266 ? -17.469 -0.417 1.500 1.00 90.75 266 ALA A CA 1
ATOM 2082 C C . ALA A 1 266 ? -18.706 -0.631 2.386 1.00 90.75 266 ALA A C 1
ATOM 2084 O O . ALA A 1 266 ? -19.422 0.316 2.732 1.00 90.75 266 ALA A O 1
ATOM 2085 N N . GLY A 1 267 ? -18.930 -1.876 2.807 1.00 94.88 267 GLY A N 1
ATOM 2086 C CA . GLY A 1 267 ? -19.975 -2.222 3.767 1.00 94.88 267 GLY A CA 1
ATOM 2087 C C . GLY A 1 267 ? -19.606 -1.892 5.215 1.00 94.88 267 GLY A C 1
ATOM 2088 O O . GLY A 1 267 ? -20.483 -1.496 5.982 1.00 94.88 267 GLY A O 1
ATOM 2089 N N . ALA A 1 268 ? -18.320 -1.985 5.559 1.00 97.75 268 ALA A N 1
ATOM 2090 C CA . ALA A 1 268 ? -17.799 -1.747 6.902 1.00 97.75 268 ALA A CA 1
ATOM 2091 C C . ALA A 1 268 ? -16.423 -1.047 6.878 1.00 97.75 268 ALA A C 1
ATOM 2093 O O . ALA A 1 268 ? -15.687 -1.143 5.897 1.00 97.75 268 ALA A O 1
ATOM 2094 N N . LEU A 1 269 ? -16.069 -0.348 7.959 1.00 98.31 269 LEU A N 1
ATOM 2095 C CA . LEU A 1 269 ? -14.776 0.316 8.163 1.00 98.31 269 LEU A CA 1
ATOM 2096 C C . LEU A 1 269 ? -14.204 -0.046 9.541 1.00 98.31 269 LEU A C 1
ATOM 2098 O O . LEU A 1 269 ? -14.842 0.188 10.564 1.00 98.31 269 LEU A O 1
ATOM 2102 N N . LEU A 1 270 ? -12.983 -0.564 9.575 1.00 98.44 270 LEU A N 1
ATOM 2103 C CA . LEU A 1 270 ? -12.222 -0.832 10.790 1.00 98.44 270 LEU A CA 1
ATOM 2104 C C . LEU A 1 270 ? -10.980 0.061 10.830 1.00 98.44 270 LEU A C 1
ATOM 2106 O O . LEU A 1 270 ? -10.205 0.086 9.881 1.00 98.44 270 LEU A O 1
ATOM 2110 N N . VAL A 1 271 ? -10.746 0.755 11.939 1.00 98.50 271 VAL A N 1
ATOM 2111 C CA . VAL A 1 271 ? -9.440 1.366 12.229 1.00 98.50 271 VAL A CA 1
ATOM 2112 C C . VAL A 1 271 ? -8.711 0.483 13.229 1.00 98.50 271 VAL A C 1
ATOM 2114 O O . VAL A 1 271 ? -9.212 0.251 14.322 1.00 98.50 271 VAL A O 1
ATOM 2117 N N . TRP A 1 272 ? -7.535 -0.011 12.873 1.00 98.12 272 TRP A N 1
ATOM 2118 C CA . TRP A 1 272 ? -6.712 -0.853 13.728 1.00 98.12 272 TRP A CA 1
ATOM 2119 C C . TRP A 1 272 ? -5.567 -0.061 14.352 1.00 98.12 272 TRP A C 1
ATOM 2121 O O . TRP A 1 272 ? -4.851 0.668 13.663 1.00 98.12 272 TRP A O 1
ATOM 2131 N N . ALA A 1 273 ? -5.377 -0.232 15.657 1.00 96.56 273 ALA A N 1
ATOM 2132 C CA . ALA A 1 273 ? -4.366 0.463 16.434 1.00 96.56 273 ALA A CA 1
ATOM 2133 C C . ALA A 1 273 ? -3.739 -0.448 17.504 1.00 96.56 273 ALA A C 1
ATOM 2135 O O . ALA A 1 273 ? -4.024 -0.322 18.693 1.00 96.56 273 ALA A O 1
ATOM 2136 N N . ASP A 1 274 ? -2.836 -1.341 17.102 1.00 93.44 274 ASP A N 1
ATOM 2137 C CA . ASP A 1 274 ? -1.905 -2.007 18.019 1.00 93.44 274 ASP A CA 1
ATOM 2138 C C . ASP A 1 274 ? -0.829 -1.034 18.552 1.00 93.44 274 ASP A C 1
ATOM 2140 O O . ASP A 1 274 ? 0.237 -0.812 17.969 1.00 93.44 274 ASP A O 1
ATOM 2144 N N . LEU A 1 275 ? -1.104 -0.436 19.711 1.00 90.75 275 LEU A N 1
ATOM 2145 C CA . LEU A 1 275 ? -0.205 0.501 20.378 1.00 90.75 275 LEU A CA 1
ATOM 2146 C C . LEU A 1 275 ? 1.054 -0.176 20.929 1.00 90.75 275 LEU A C 1
ATOM 2148 O O . LEU A 1 275 ? 2.019 0.518 21.258 1.00 90.75 275 LEU A O 1
ATOM 2152 N N . THR A 1 276 ? 1.095 -1.514 20.997 1.00 84.88 276 THR A N 1
ATOM 2153 C CA . THR A 1 276 ? 2.320 -2.227 21.380 1.00 84.88 276 THR A CA 1
ATOM 2154 C C . THR A 1 276 ? 3.440 -1.963 20.374 1.00 84.88 276 THR A C 1
ATOM 2156 O O . THR A 1 276 ? 4.607 -1.956 20.761 1.00 84.88 276 THR A O 1
ATOM 2159 N N . LYS A 1 277 ? 3.113 -1.644 19.113 1.00 85.19 277 LYS A N 1
ATOM 2160 C CA . LYS A 1 277 ? 4.065 -1.427 18.010 1.00 85.19 277 LYS A CA 1
ATOM 2161 C C . LYS A 1 277 ? 4.859 -0.121 18.102 1.00 85.19 277 LYS A C 1
ATOM 2163 O O . LYS A 1 277 ? 5.859 0.040 17.408 1.00 85.19 277 LYS A O 1
ATOM 2168 N N . PHE A 1 278 ? 4.468 0.814 18.970 1.00 80.38 278 PHE A N 1
ATOM 2169 C CA . PHE A 1 278 ? 5.159 2.104 19.113 1.00 80.38 278 PHE A CA 1
ATOM 2170 C C . PHE A 1 278 ? 6.436 2.032 19.960 1.00 80.38 278 PHE A C 1
ATOM 2172 O O . PHE A 1 278 ? 7.189 3.004 20.024 1.00 80.38 278 PHE A O 1
ATOM 2179 N N . GLY A 1 279 ? 6.719 0.903 20.617 1.00 77.19 279 GLY A N 1
ATOM 2180 C CA . GLY A 1 279 ? 7.839 0.821 21.550 1.00 77.19 279 GLY A CA 1
ATOM 2181 C C . GLY A 1 279 ? 7.548 1.621 22.820 1.00 77.19 279 GLY A C 1
ATOM 2182 O O . GLY A 1 279 ? 6.982 1.118 23.789 1.00 77.19 279 GLY A O 1
ATOM 2183 N N . ARG A 1 280 ? 7.891 2.911 22.795 1.00 75.31 280 ARG A N 1
ATOM 2184 C CA . ARG A 1 280 ? 7.506 3.871 23.830 1.00 75.31 280 ARG A CA 1
ATOM 2185 C C . ARG A 1 280 ? 6.374 4.742 23.300 1.00 75.31 280 ARG A C 1
ATOM 2187 O O . ARG A 1 280 ? 6.620 5.656 22.526 1.00 75.31 280 ARG A O 1
ATOM 2194 N N . LEU A 1 281 ? 5.155 4.473 23.756 1.00 79.75 281 LEU A N 1
ATOM 2195 C CA . LEU A 1 281 ? 3.985 5.258 23.381 1.00 79.75 281 LEU A CA 1
ATOM 2196 C C . LEU A 1 281 ? 4.030 6.646 24.042 1.00 79.75 281 LEU A C 1
ATOM 2198 O O . LEU A 1 281 ? 3.789 6.775 25.242 1.00 79.75 281 LEU A O 1
ATOM 2202 N N . GLY A 1 282 ? 4.340 7.689 23.270 1.00 84.25 282 GLY A N 1
ATOM 2203 C CA . GLY A 1 282 ? 4.245 9.073 23.729 1.00 84.25 282 GLY A CA 1
ATOM 2204 C C . GLY A 1 282 ? 2.825 9.640 23.620 1.00 84.25 282 GLY A C 1
ATOM 2205 O O . GLY A 1 282 ? 1.998 9.163 22.843 1.00 84.25 282 GLY A O 1
ATOM 2206 N N . THR A 1 283 ? 2.543 10.735 24.338 1.00 87.69 283 THR A N 1
ATOM 2207 C CA . THR A 1 283 ? 1.263 11.465 24.212 1.00 87.69 283 THR A CA 1
ATOM 2208 C C . THR A 1 283 ? 1.014 11.951 22.779 1.00 87.69 283 THR A C 1
ATOM 2210 O O . THR A 1 283 ? -0.128 11.951 22.329 1.00 87.69 283 THR A O 1
ATOM 2213 N N . SER A 1 284 ? 2.063 12.356 22.054 1.00 90.56 284 SER A N 1
ATOM 2214 C CA . SER A 1 284 ? 1.975 12.744 20.640 1.00 90.56 284 SER A CA 1
ATOM 2215 C C . SER A 1 284 ? 1.514 11.594 19.754 1.00 90.56 284 SER A C 1
ATOM 2217 O O . SER A 1 284 ? 0.694 11.796 18.868 1.00 90.56 284 SER A O 1
ATOM 2219 N N . ASP A 1 285 ? 2.016 10.389 20.012 1.00 90.38 285 ASP A N 1
ATOM 2220 C CA . ASP A 1 285 ? 1.722 9.201 19.214 1.00 90.38 285 ASP A CA 1
ATOM 2221 C C . ASP A 1 285 ? 0.287 8.758 19.468 1.00 90.38 285 ASP A C 1
ATOM 2223 O O . ASP A 1 285 ? -0.467 8.515 18.531 1.00 90.38 285 ASP A O 1
ATOM 2227 N N . LEU A 1 286 ? -0.122 8.764 20.739 1.00 92.50 286 LEU A N 1
ATOM 2228 C CA . LEU A 1 286 ? -1.496 8.491 21.128 1.00 92.50 286 LEU A CA 1
ATOM 2229 C C . LEU A 1 286 ? -2.470 9.503 20.514 1.00 92.50 286 LEU A C 1
ATOM 2231 O O . LEU A 1 286 ? -3.466 9.107 19.918 1.00 92.50 286 LEU A O 1
ATOM 2235 N N . ASN A 1 287 ? -2.171 10.804 20.614 1.00 94.56 287 ASN A N 1
ATOM 2236 C CA . ASN A 1 287 ? -2.992 11.848 19.998 1.00 94.56 287 ASN A CA 1
ATOM 2237 C C . ASN A 1 287 ? -3.113 11.644 18.483 1.00 94.56 287 ASN A C 1
ATOM 2239 O O . ASN A 1 287 ? -4.211 11.788 17.958 1.00 94.56 287 ASN A O 1
ATOM 2243 N N . TYR A 1 288 ? -2.016 11.292 17.810 1.00 95.44 288 TYR A N 1
ATOM 2244 C CA . TYR A 1 288 ? -1.987 11.010 16.377 1.00 95.44 288 TYR A CA 1
ATOM 2245 C C . TYR A 1 288 ? -2.907 9.835 16.007 1.00 95.44 288 TYR A C 1
ATOM 2247 O O . TYR A 1 288 ? -3.797 9.991 15.172 1.00 95.44 288 TYR A O 1
ATOM 2255 N N . VAL A 1 289 ? -2.760 8.678 16.663 1.00 96.38 289 VAL A N 1
ATOM 2256 C CA . VAL A 1 289 ? -3.582 7.490 16.365 1.00 96.38 289 VAL A CA 1
ATOM 2257 C C . VAL A 1 289 ? -5.061 7.759 16.662 1.00 96.38 289 VAL A C 1
ATOM 2259 O O . VAL A 1 289 ? -5.932 7.427 15.859 1.00 96.38 289 VAL A O 1
ATOM 2262 N N . VAL A 1 290 ? -5.357 8.432 17.778 1.00 97.00 290 VAL A N 1
ATOM 2263 C CA . VAL A 1 290 ? -6.723 8.840 18.142 1.00 97.00 290 VAL A CA 1
ATOM 2264 C C . VAL A 1 290 ? -7.289 9.852 17.136 1.00 97.00 290 VAL A C 1
ATOM 2266 O O . VAL A 1 290 ? -8.471 9.778 16.800 1.00 97.00 290 VAL A O 1
ATOM 2269 N N . SER A 1 291 ? -6.470 10.773 16.613 1.00 97.38 291 SER A N 1
ATOM 2270 C CA . SER A 1 291 ? -6.866 11.702 15.545 1.00 97.38 291 SER A CA 1
ATOM 2271 C C . SER A 1 291 ? -7.257 10.977 14.267 1.00 97.38 291 SER A C 1
ATOM 2273 O O . SER A 1 291 ? -8.318 11.273 13.715 1.00 97.38 291 SER A O 1
ATOM 2275 N N . ILE A 1 292 ? -6.438 10.021 13.824 1.00 98.19 292 ILE A N 1
ATOM 2276 C CA . ILE A 1 292 ? -6.726 9.184 12.656 1.00 98.19 292 ILE A CA 1
ATOM 2277 C C . ILE A 1 292 ? -8.034 8.419 12.859 1.00 98.19 292 ILE A C 1
ATOM 2279 O O . ILE A 1 292 ? -8.917 8.495 12.005 1.00 98.19 292 ILE A O 1
ATOM 2283 N N . ALA A 1 293 ? -8.190 7.743 14.002 1.00 98.31 293 ALA A N 1
ATOM 2284 C CA . ALA A 1 293 ? -9.390 6.975 14.309 1.00 98.31 293 ALA A CA 1
ATOM 2285 C C . ALA A 1 293 ? -10.640 7.859 14.310 1.00 98.31 293 ALA A C 1
ATOM 2287 O O . ALA A 1 293 ? -11.558 7.609 13.536 1.00 98.31 293 ALA A O 1
ATOM 2288 N N . HIS A 1 294 ? -10.651 8.947 15.083 1.00 98.25 294 HIS A N 1
ATOM 2289 C CA . HIS A 1 294 ? -11.778 9.881 15.123 1.00 98.25 294 HIS A CA 1
ATOM 2290 C C . HIS A 1 294 ? -12.143 10.393 13.722 1.00 98.25 294 HIS A C 1
ATOM 2292 O O . HIS A 1 294 ? -13.313 10.414 13.331 1.00 98.25 294 HIS A O 1
ATOM 2298 N N . LYS A 1 295 ? -11.134 10.776 12.931 1.00 98.12 295 LYS A N 1
ATOM 2299 C CA . LYS A 1 295 ? -11.352 11.282 11.579 1.00 98.12 295 LYS A CA 1
ATOM 2300 C C . LYS A 1 295 ? -11.959 10.217 10.666 1.00 98.12 295 LYS A C 1
ATOM 2302 O O . LYS A 1 295 ? -12.925 10.520 9.969 1.00 98.12 295 LYS A O 1
ATOM 2307 N N . ALA A 1 296 ? -11.442 8.993 10.689 1.00 98.00 296 ALA A N 1
ATOM 2308 C CA . ALA A 1 296 ? -11.968 7.886 9.902 1.00 98.00 296 ALA A CA 1
ATOM 2309 C C . ALA A 1 296 ? -13.406 7.520 10.315 1.00 98.00 296 ALA A C 1
ATOM 2311 O O . ALA A 1 296 ? -14.287 7.462 9.455 1.00 98.00 296 ALA A O 1
ATOM 2312 N N . LEU A 1 297 ? -13.668 7.381 11.621 1.00 98.38 297 LEU A N 1
ATOM 2313 C CA . LEU A 1 297 ? -14.998 7.076 12.161 1.00 98.38 297 LEU A CA 1
ATOM 2314 C C . LEU A 1 297 ? -16.033 8.140 11.759 1.00 98.38 297 LEU A C 1
ATOM 2316 O O . LEU A 1 297 ? -17.131 7.809 11.318 1.00 98.38 297 LEU A O 1
ATOM 2320 N N . SER A 1 298 ? -15.660 9.425 11.789 1.00 97.94 298 SER A N 1
ATOM 2321 C CA . SER A 1 298 ? -16.551 10.529 11.391 1.00 97.94 298 SER A CA 1
ATOM 2322 C C . SER A 1 298 ? -17.025 10.470 9.930 1.00 97.94 298 SER A C 1
ATOM 2324 O O . SER A 1 298 ? -18.029 11.087 9.576 1.00 97.94 298 SER A O 1
ATOM 2326 N N . LYS A 1 299 ? -16.339 9.722 9.051 1.00 97.88 299 LYS A N 1
ATOM 2327 C CA . LYS A 1 299 ? -16.739 9.574 7.641 1.00 97.88 299 LYS A CA 1
ATOM 2328 C C . LYS A 1 299 ? -17.833 8.534 7.429 1.00 97.88 299 LYS A C 1
ATOM 2330 O O . LYS A 1 299 ? -18.553 8.632 6.424 1.00 97.88 299 LYS A O 1
ATOM 2335 N N . MET A 1 300 ? -17.935 7.548 8.321 1.00 97.50 300 MET A N 1
ATOM 2336 C CA . MET A 1 300 ? -18.855 6.411 8.222 1.00 97.50 300 MET A CA 1
ATOM 2337 C C . MET A 1 300 ? -19.404 5.992 9.603 1.00 97.50 300 MET A C 1
ATOM 2339 O O . MET A 1 300 ? -19.341 4.810 9.928 1.00 97.50 300 MET A O 1
ATOM 2343 N N . PRO A 1 301 ? -19.997 6.906 10.395 1.00 97.62 301 PRO A N 1
ATOM 2344 C CA . PRO A 1 301 ? -20.303 6.677 11.814 1.00 97.62 301 PRO A CA 1
ATOM 2345 C C . PRO A 1 301 ? -21.137 5.420 12.109 1.00 97.62 301 PRO A C 1
ATOM 2347 O O . PRO A 1 301 ? -20.848 4.705 13.061 1.00 97.62 301 PRO A O 1
ATOM 2350 N N . ALA A 1 302 ? -22.121 5.101 11.261 1.00 97.75 302 ALA A N 1
ATOM 2351 C CA . ALA A 1 302 ? -22.973 3.912 11.400 1.00 97.75 302 ALA A CA 1
ATOM 2352 C C . ALA A 1 302 ? -22.354 2.618 10.826 1.00 97.75 302 ALA A C 1
ATOM 2354 O O . ALA A 1 302 ? -22.955 1.551 10.876 1.00 97.75 302 ALA A O 1
ATOM 2355 N N . LYS A 1 303 ? -21.170 2.687 10.216 1.00 97.88 303 LYS A N 1
ATOM 2356 C CA . LYS A 1 303 ? -20.515 1.549 9.548 1.00 97.88 303 LYS A CA 1
ATOM 2357 C C . LYS A 1 303 ? -19.064 1.377 9.971 1.00 97.88 303 LYS A C 1
ATOM 2359 O O . LYS A 1 303 ? -18.313 0.689 9.286 1.00 97.88 303 LYS A O 1
ATOM 2364 N N . SER A 1 304 ? -18.644 2.045 11.040 1.00 98.31 304 SER A N 1
ATOM 2365 C CA . SER A 1 304 ? -17.238 2.128 11.408 1.00 98.31 304 SER A CA 1
ATOM 2366 C C . SER A 1 304 ? -16.991 1.794 12.867 1.00 98.31 304 SER A C 1
ATOM 2368 O O . SER A 1 304 ? -17.762 2.214 13.729 1.00 98.31 304 SER A O 1
ATOM 2370 N N . ILE A 1 305 ? -15.888 1.107 13.135 1.00 98.44 305 ILE A N 1
ATOM 2371 C CA . ILE A 1 305 ? -15.377 0.830 14.475 1.00 98.44 305 ILE A CA 1
ATOM 2372 C C . ILE A 1 305 ? -13.857 0.980 14.473 1.00 98.44 305 ILE A C 1
ATOM 2374 O O . ILE A 1 305 ? -13.203 0.783 13.451 1.00 98.44 305 ILE A O 1
ATOM 2378 N N . ALA A 1 306 ? -13.277 1.356 15.602 1.00 98.44 306 ALA A N 1
ATOM 2379 C CA . ALA A 1 306 ? -11.841 1.328 15.811 1.00 98.44 306 ALA A CA 1
ATOM 2380 C C . ALA A 1 306 ? -11.507 0.293 16.886 1.00 98.44 306 ALA A C 1
ATOM 2382 O O . ALA A 1 306 ? -12.233 0.164 17.867 1.00 98.44 306 ALA A O 1
ATOM 2383 N N . PHE A 1 307 ? -10.421 -0.449 16.705 1.00 97.62 307 PHE A N 1
ATOM 2384 C CA . PHE A 1 307 ? -9.922 -1.411 17.673 1.00 97.62 307 PHE A CA 1
ATOM 2385 C C . PHE A 1 307 ? -8.508 -1.026 18.089 1.00 97.62 307 PHE A C 1
ATOM 2387 O O . PHE A 1 307 ? -7.578 -1.049 17.282 1.00 97.62 307 PHE A O 1
ATOM 2394 N N . PHE A 1 308 ? -8.361 -0.647 19.354 1.00 95.75 308 PHE A N 1
ATOM 2395 C CA . PHE A 1 308 ? -7.084 -0.299 19.961 1.00 95.75 308 PHE A CA 1
ATOM 2396 C C . PHE A 1 308 ? -6.606 -1.455 20.821 1.00 95.75 308 PHE A C 1
ATOM 2398 O O . PHE A 1 308 ? -7.393 -1.987 21.592 1.00 95.75 308 PHE A O 1
ATOM 2405 N N . ILE A 1 309 ? -5.327 -1.803 20.750 1.00 91.75 309 ILE A N 1
ATOM 2406 C CA . ILE A 1 309 ? -4.684 -2.750 21.664 1.00 91.75 309 ILE A CA 1
ATOM 2407 C C . ILE A 1 309 ? -3.582 -1.992 22.384 1.00 91.75 309 ILE A C 1
ATOM 2409 O O . ILE A 1 309 ? -2.783 -1.316 21.742 1.00 91.75 309 ILE A O 1
ATOM 2413 N N . ALA A 1 310 ? -3.512 -2.097 23.707 1.00 86.56 310 ALA A N 1
ATOM 2414 C CA . ALA A 1 310 ? -2.420 -1.517 24.478 1.00 86.56 310 ALA A CA 1
ATOM 2415 C C . ALA A 1 310 ? -1.794 -2.557 25.413 1.00 86.56 310 ALA A C 1
ATOM 2417 O O . ALA A 1 310 ? -2.498 -3.406 25.975 1.00 86.56 310 ALA A O 1
ATOM 2418 N N . PRO A 1 311 ? -0.470 -2.481 25.636 1.00 71.06 311 PRO A N 1
ATOM 2419 C CA . PRO A 1 311 ? 0.184 -3.356 26.592 1.00 71.06 311 PRO A CA 1
ATOM 2420 C C . PRO A 1 311 ? -0.298 -3.016 28.005 1.00 71.06 311 PRO A C 1
ATOM 2422 O O . PRO A 1 311 ? -0.065 -1.910 28.490 1.00 71.06 311 PRO A O 1
ATOM 2425 N N . HIS A 1 312 ? -0.922 -3.968 28.701 1.00 66.25 312 HIS A N 1
ATOM 2426 C CA . HIS A 1 312 ? -1.244 -3.812 30.118 1.00 66.25 312 HIS A CA 1
ATOM 2427 C C . HIS A 1 312 ? -0.051 -4.247 30.967 1.00 66.25 312 HIS A C 1
ATOM 2429 O O . HIS A 1 312 ? 0.008 -5.364 31.479 1.00 66.25 312 HIS A O 1
ATOM 2435 N N . LEU A 1 313 ? 0.933 -3.357 31.102 1.00 56.50 313 LEU A N 1
ATOM 2436 C CA . LEU A 1 313 ? 2.047 -3.580 32.016 1.00 56.50 313 LEU A CA 1
ATOM 2437 C C . LEU A 1 313 ? 1.813 -2.843 33.329 1.00 56.50 313 LEU A C 1
ATOM 2439 O O . LEU A 1 313 ? 1.919 -1.616 33.413 1.00 56.50 313 LEU A O 1
ATOM 2443 N N . VAL A 1 314 ? 1.547 -3.631 34.368 1.00 53.09 314 VAL A N 1
ATOM 2444 C CA . VAL A 1 314 ? 1.697 -3.216 35.762 1.00 53.09 314 VAL A CA 1
ATOM 2445 C C . VAL A 1 314 ? 3.198 -3.059 36.000 1.00 53.09 314 VAL A C 1
ATOM 2447 O O . VAL A 1 314 ? 3.910 -4.025 36.247 1.00 53.09 314 VAL A O 1
ATOM 2450 N N . SER A 1 315 ? 3.722 -1.848 35.820 1.00 45.41 315 SER A N 1
ATOM 2451 C CA . SER A 1 315 ? 5.124 -1.570 36.132 1.00 45.41 315 SER A CA 1
ATOM 2452 C C . SER A 1 315 ? 5.269 -1.400 37.642 1.00 45.41 315 SER A C 1
ATOM 2454 O O . SER A 1 315 ? 4.804 -0.398 38.181 1.00 45.41 315 SER A O 1
ATOM 2456 N N . GLU A 1 316 ? 5.983 -2.313 38.305 1.00 43.06 316 GLU A N 1
ATOM 2457 C CA . GLU A 1 316 ? 6.278 -2.263 39.751 1.00 43.06 316 GLU A CA 1
ATOM 2458 C C . GLU A 1 316 ? 6.954 -0.951 40.191 1.00 43.06 316 GLU A C 1
ATOM 2460 O O . GLU A 1 316 ? 6.815 -0.522 41.331 1.00 43.06 316 GLU A O 1
ATOM 2465 N N . LYS A 1 317 ? 7.651 -0.268 39.271 1.00 48.34 317 LYS A N 1
ATOM 2466 C CA . LYS A 1 317 ? 8.333 1.013 39.526 1.00 48.34 317 LYS A CA 1
ATOM 2467 C C . LYS A 1 317 ? 7.443 2.259 39.415 1.00 48.34 317 LYS A C 1
ATOM 2469 O O . LYS A 1 317 ? 7.946 3.365 39.587 1.00 48.34 317 LYS A O 1
ATOM 2474 N N . VAL A 1 318 ? 6.153 2.121 39.097 1.00 50.41 318 VAL A N 1
ATOM 2475 C CA . VAL A 1 318 ? 5.224 3.261 39.031 1.00 50.41 318 VAL A CA 1
ATOM 2476 C C . VAL A 1 318 ? 4.371 3.251 40.295 1.00 50.41 318 VAL A C 1
ATOM 2478 O O . VAL A 1 318 ? 3.544 2.358 40.485 1.00 50.41 318 VAL A O 1
ATOM 2481 N N . SER A 1 319 ? 4.571 4.238 41.172 1.00 40.44 319 SER A N 1
ATOM 2482 C CA . SER A 1 319 ? 3.734 4.433 42.357 1.00 40.44 319 SER A CA 1
ATOM 2483 C C . SER A 1 319 ? 2.267 4.584 41.925 1.00 40.44 319 SER A C 1
ATOM 2485 O O . SER A 1 319 ? 1.902 5.535 41.240 1.00 40.44 319 SER A O 1
ATOM 2487 N N . GLY A 1 320 ? 1.431 3.597 42.268 1.00 52.28 320 GLY A N 1
ATOM 2488 C CA . GLY A 1 320 ? 0.021 3.523 41.852 1.00 52.28 320 GLY A CA 1
ATOM 2489 C C . GLY A 1 320 ? -0.330 2.410 40.851 1.00 52.28 320 GLY A C 1
ATOM 2490 O O . GLY A 1 320 ? -1.492 2.299 40.468 1.00 52.28 320 GLY A O 1
ATOM 2491 N N . GLY A 1 321 ? 0.627 1.569 40.438 1.00 43.94 321 GLY A N 1
ATOM 2492 C CA . GLY A 1 321 ? 0.359 0.264 39.807 1.00 43.94 321 GLY A CA 1
ATOM 2493 C C . GLY A 1 321 ? -0.126 0.276 38.349 1.00 43.94 321 GLY A C 1
ATOM 2494 O O . GLY A 1 321 ? -0.236 -0.781 37.736 1.00 43.94 321 GLY A O 1
ATOM 2495 N N . GLN A 1 322 ? -0.370 1.438 37.743 1.00 48.12 322 GLN A N 1
ATOM 2496 C CA . GLN A 1 322 ? -0.658 1.561 36.311 1.00 48.12 322 GLN A CA 1
ATOM 2497 C C . GLN A 1 322 ? 0.248 2.625 35.692 1.00 48.12 322 GLN A C 1
ATOM 2499 O O . GLN A 1 322 ? 0.397 3.716 36.244 1.00 48.12 322 GLN A O 1
ATOM 2504 N N . ARG A 1 323 ? 0.835 2.349 34.518 1.00 55.16 323 ARG A N 1
ATOM 2505 C CA . ARG A 1 323 ? 1.409 3.420 33.688 1.00 55.16 323 ARG A CA 1
ATOM 2506 C C . ARG A 1 323 ? 0.293 4.421 33.382 1.00 55.16 323 ARG A C 1
ATOM 2508 O O . ARG A 1 323 ? -0.706 4.055 32.766 1.00 55.16 323 ARG A O 1
ATOM 2515 N N . GLY A 1 324 ? 0.470 5.684 33.777 1.00 55.66 324 GLY A N 1
ATOM 2516 C CA . GLY A 1 324 ? -0.534 6.741 33.582 1.00 55.66 324 GLY A CA 1
ATOM 2517 C C . GLY A 1 324 ? -0.943 6.972 32.120 1.00 55.66 324 GLY A C 1
ATOM 2518 O O . GLY A 1 324 ? -1.972 7.583 31.867 1.00 55.66 324 GLY A O 1
ATOM 2519 N N . GLU A 1 325 ? -0.169 6.458 31.162 1.00 56.88 325 GLU A N 1
ATOM 2520 C CA . GLU A 1 325 ? -0.455 6.475 29.722 1.00 56.88 325 GLU A CA 1
ATOM 2521 C C . GLU A 1 325 ? -1.744 5.712 29.357 1.00 56.88 325 GLU A C 1
ATOM 2523 O O . GLU A 1 325 ? -2.459 6.160 28.467 1.00 56.88 325 GLU A O 1
ATOM 2528 N N . ILE A 1 326 ? -2.084 4.620 30.061 1.00 63.69 326 ILE A N 1
ATOM 2529 C CA . ILE A 1 326 ? -3.276 3.805 29.749 1.00 63.69 326 ILE A CA 1
ATOM 2530 C C . ILE A 1 326 ? -4.555 4.471 30.254 1.00 63.69 326 ILE A C 1
ATOM 2532 O O . ILE A 1 326 ? -5.513 4.553 29.502 1.00 63.69 326 ILE A O 1
ATOM 2536 N N . ARG A 1 327 ? -4.578 5.027 31.476 1.00 64.88 327 ARG A N 1
ATOM 2537 C CA . ARG A 1 327 ? -5.761 5.776 31.960 1.00 64.88 327 ARG A CA 1
ATOM 2538 C C . ARG A 1 327 ? -6.110 6.953 31.051 1.00 64.88 327 ARG A C 1
ATOM 2540 O O . ARG A 1 327 ? -7.273 7.264 30.859 1.00 64.88 327 ARG A O 1
ATOM 2547 N N . ARG A 1 328 ? -5.094 7.561 30.438 1.00 75.31 328 ARG A N 1
ATOM 2548 C CA . ARG A 1 328 ? -5.273 8.676 29.507 1.00 75.31 328 ARG A CA 1
ATOM 2549 C C . ARG A 1 328 ? -5.930 8.273 28.190 1.00 75.31 328 ARG A C 1
ATOM 2551 O O . ARG A 1 328 ? -6.325 9.176 27.465 1.00 75.31 328 ARG A O 1
ATOM 2558 N N . ILE A 1 329 ? -6.004 6.990 27.820 1.00 89.38 329 ILE A N 1
ATOM 2559 C CA . ILE A 1 329 ? -6.589 6.622 26.523 1.00 89.38 329 ILE A CA 1
ATOM 2560 C C . ILE A 1 329 ? -8.105 6.826 26.508 1.00 89.38 329 ILE A C 1
ATOM 2562 O O . ILE A 1 329 ? -8.626 7.385 25.548 1.00 89.38 329 ILE A O 1
ATOM 2566 N N . GLU A 1 330 ? -8.787 6.467 27.595 1.00 92.06 330 GLU A N 1
ATOM 2567 C CA . GLU A 1 330 ? -10.235 6.639 27.746 1.00 92.06 330 GLU A CA 1
ATOM 2568 C C . GLU A 1 330 ? -10.586 8.132 27.786 1.00 92.06 330 GLU A C 1
ATOM 2570 O O . GLU A 1 330 ? -11.396 8.574 26.978 1.00 92.06 330 GLU A O 1
ATOM 2575 N N . ASP A 1 331 ? -9.837 8.948 28.543 1.00 93.38 331 ASP A N 1
ATOM 2576 C CA . ASP A 1 331 ? -9.972 10.417 28.527 1.00 93.38 331 ASP A CA 1
ATOM 2577 C C . ASP A 1 331 ? -9.852 11.006 27.100 1.00 93.38 331 ASP A C 1
ATOM 2579 O O . ASP A 1 331 ? -10.497 11.996 26.733 1.00 93.38 331 ASP A O 1
ATOM 2583 N N . LYS A 1 332 ? -8.990 10.416 26.259 1.00 94.88 332 LYS A N 1
ATOM 2584 C CA . LYS A 1 332 ? -8.790 10.842 24.863 1.00 94.88 332 LYS A CA 1
ATOM 2585 C C . LYS A 1 332 ? -9.937 10.419 23.955 1.00 94.88 332 LYS A C 1
ATOM 2587 O O . LYS A 1 332 ? -10.214 11.131 22.991 1.00 94.88 332 LYS A O 1
ATOM 2592 N N . PHE A 1 333 ? -10.583 9.295 24.243 1.00 96.44 333 PHE A N 1
ATOM 2593 C CA . PHE A 1 333 ? -11.797 8.874 23.555 1.00 96.44 333 PHE A CA 1
ATOM 2594 C C . PHE A 1 333 ? -12.981 9.761 23.954 1.00 96.44 333 PHE A C 1
ATOM 2596 O O . PHE A 1 333 ? -13.643 10.321 23.077 1.00 96.44 333 PHE A O 1
ATOM 2603 N N . ASP A 1 334 ? -13.156 9.994 25.254 1.00 96.06 334 ASP A N 1
ATOM 2604 C CA . ASP A 1 334 ? -14.244 10.793 25.821 1.00 96.06 334 ASP A CA 1
ATOM 2605 C C . ASP A 1 334 ? -14.173 12.255 25.363 1.00 96.06 334 ASP A C 1
ATOM 2607 O O . ASP A 1 334 ? -15.167 12.824 24.913 1.00 96.06 334 ASP A O 1
ATOM 2611 N N . SER A 1 335 ? -12.974 12.851 25.353 1.00 96.75 335 SER A N 1
ATOM 2612 C CA . SER A 1 335 ? -12.761 14.217 24.835 1.00 96.75 335 SER A CA 1
ATOM 2613 C C . SER A 1 335 ? -13.058 14.385 23.339 1.00 96.75 335 SER A C 1
ATOM 2615 O O . SER A 1 335 ? -13.066 15.512 22.841 1.00 96.75 335 SER A O 1
ATOM 2617 N N . ARG A 1 336 ? -13.300 13.288 22.612 1.00 97.38 336 ARG A N 1
ATOM 2618 C CA . ARG A 1 336 ? -13.705 13.284 21.201 1.00 97.38 336 ARG A CA 1
ATOM 2619 C C . ARG A 1 336 ? -15.072 12.637 20.965 1.00 97.38 336 ARG A C 1
ATOM 2621 O O . ARG A 1 336 ? -15.362 12.271 19.827 1.00 97.38 336 ARG A O 1
ATOM 2628 N N . SER A 1 337 ? -15.886 12.475 22.010 1.00 97.62 337 SER A N 1
ATOM 2629 C CA . SER A 1 337 ? -17.220 11.857 21.925 1.00 97.62 337 SER A CA 1
ATOM 2630 C C . SER A 1 337 ? -17.192 10.476 21.256 1.00 97.62 337 SER A C 1
ATOM 2632 O O . SER A 1 337 ? -18.038 10.139 20.423 1.00 97.62 337 SER A O 1
ATOM 2634 N N . MET A 1 338 ? -16.168 9.680 21.577 1.00 98.06 338 MET A N 1
ATOM 2635 C CA . MET A 1 338 ? -16.055 8.303 21.114 1.00 98.06 338 MET A CA 1
ATOM 2636 C C . MET A 1 338 ? -16.409 7.342 22.249 1.00 98.06 338 MET A C 1
ATOM 2638 O O . MET A 1 338 ? -15.695 7.253 23.246 1.00 98.06 338 MET A O 1
ATOM 2642 N N . LEU A 1 339 ? -17.497 6.593 22.070 1.00 97.19 339 LEU A N 1
ATOM 2643 C CA . LEU A 1 339 ? -17.873 5.494 22.952 1.00 97.19 339 LEU A CA 1
ATOM 2644 C C . LEU A 1 339 ? -16.791 4.423 22.897 1.00 97.19 339 LEU A C 1
ATOM 2646 O O . LEU A 1 339 ? -16.398 3.994 21.812 1.00 97.19 339 LEU A O 1
ATOM 2650 N N . ASN A 1 340 ? -16.336 3.964 24.056 1.00 95.56 340 ASN A N 1
ATOM 2651 C CA . ASN A 1 340 ? -15.310 2.939 24.155 1.00 95.56 340 ASN A CA 1
ATOM 2652 C C . ASN A 1 340 ? -15.807 1.743 24.979 1.00 95.56 340 ASN A C 1
ATOM 2654 O O . ASN A 1 340 ? -16.527 1.889 25.965 1.00 95.56 340 ASN A O 1
ATOM 2658 N N . TYR A 1 341 ? -15.445 0.542 24.534 1.00 93.81 341 TYR A N 1
ATOM 2659 C CA . TYR A 1 341 ? -15.761 -0.723 25.183 1.00 93.81 341 TYR A CA 1
ATOM 2660 C C . TYR A 1 341 ? -14.459 -1.456 25.472 1.00 93.81 341 TYR A C 1
ATOM 2662 O O . TYR A 1 341 ? -13.785 -1.917 24.548 1.00 93.81 341 TYR A O 1
ATOM 2670 N N . LEU A 1 342 ? -14.114 -1.554 26.754 1.00 91.19 342 LEU A N 1
ATOM 2671 C CA . LEU A 1 342 ? -12.934 -2.277 27.207 1.00 91.19 342 LEU A CA 1
ATOM 2672 C C . LEU A 1 342 ? -13.102 -3.784 26.973 1.00 91.19 342 LEU A C 1
ATOM 2674 O O . LEU A 1 342 ? -14.095 -4.389 27.378 1.00 91.19 342 LEU A O 1
ATOM 2678 N N . ILE A 1 343 ? -12.096 -4.390 26.354 1.00 88.88 343 ILE A N 1
ATOM 2679 C CA . ILE A 1 343 ? -12.018 -5.807 26.016 1.00 88.88 343 ILE A CA 1
ATOM 2680 C C . ILE A 1 343 ? -10.768 -6.381 26.683 1.00 88.88 343 ILE A C 1
ATOM 2682 O O . ILE A 1 343 ? -9.663 -5.864 26.536 1.00 88.88 343 ILE A O 1
ATOM 2686 N N . SER A 1 344 ? -10.936 -7.461 27.440 1.00 84.69 344 SER A N 1
ATOM 2687 C CA . SER A 1 344 ? -9.824 -8.202 28.038 1.00 84.69 344 SER A CA 1
ATOM 2688 C C . SER A 1 344 ? -9.385 -9.295 27.070 1.00 84.69 344 SER A C 1
ATOM 2690 O O . SER A 1 344 ? -10.153 -10.208 26.773 1.00 84.69 344 SER A O 1
ATOM 2692 N N . ILE A 1 345 ? -8.150 -9.198 26.581 1.00 79.38 345 ILE A N 1
ATOM 2693 C CA . ILE A 1 345 ? -7.542 -10.193 25.699 1.00 79.38 345 ILE A CA 1
ATOM 2694 C C . ILE A 1 345 ? -6.625 -11.054 26.563 1.00 79.38 345 ILE A C 1
ATOM 2696 O O . ILE A 1 345 ? -5.658 -10.551 27.147 1.00 79.38 345 ILE A O 1
ATOM 2700 N N . ARG A 1 346 ? -6.932 -12.348 26.671 1.00 74.56 346 ARG A N 1
ATOM 2701 C CA . ARG A 1 346 ? -6.114 -13.304 27.420 1.00 74.56 346 ARG A CA 1
ATOM 2702 C C . ARG A 1 346 ? -5.565 -14.353 26.481 1.00 74.56 346 ARG A C 1
ATOM 2704 O O . ARG A 1 346 ? -6.327 -15.035 25.804 1.00 74.56 346 ARG A O 1
ATOM 2711 N N . MET A 1 347 ? -4.250 -14.490 26.497 1.00 70.31 347 MET A N 1
ATOM 2712 C CA . MET A 1 347 ? -3.599 -15.628 25.866 1.00 70.31 347 MET A CA 1
ATOM 2713 C C . MET A 1 347 ? -3.771 -16.865 26.748 1.00 70.31 347 MET A C 1
ATOM 2715 O O . MET A 1 347 ? -3.818 -16.745 27.980 1.00 70.31 347 MET A O 1
ATOM 2719 N N . GLU A 1 348 ? -3.866 -18.043 26.133 1.00 66.94 348 GLU A N 1
ATOM 2720 C CA . GLU A 1 348 ? -3.869 -19.301 26.878 1.00 66.94 348 GLU A CA 1
ATOM 2721 C C . GLU A 1 348 ? -2.607 -19.439 27.748 1.00 66.94 348 GLU A C 1
ATOM 2723 O O . GLU A 1 348 ? -1.544 -18.881 27.458 1.00 66.94 348 GLU A O 1
ATOM 2728 N N . CYS A 1 349 ? -2.739 -20.145 28.876 1.00 60.66 349 CYS A N 1
ATOM 2729 C CA . CYS A 1 349 ? -1.601 -20.400 29.751 1.00 60.66 349 CYS A CA 1
ATOM 2730 C C . CYS A 1 349 ? -0.615 -21.325 29.016 1.00 60.66 349 CYS A C 1
ATOM 2732 O O . CYS A 1 349 ? -1.047 -22.388 28.561 1.00 60.66 349 CYS A O 1
ATOM 2734 N N . PRO A 1 350 ? 0.678 -20.972 28.905 1.00 58.53 350 PRO A N 1
ATOM 2735 C CA . PRO A 1 350 ? 1.638 -21.811 28.199 1.00 58.53 350 PRO A CA 1
ATOM 2736 C C . PRO A 1 350 ? 1.716 -23.215 28.820 1.00 58.53 350 PRO A C 1
ATOM 2738 O O . PRO A 1 350 ? 1.610 -23.342 30.044 1.00 58.53 350 PRO A O 1
ATOM 2741 N N . PRO A 1 351 ? 1.979 -24.275 28.030 1.00 59.69 351 PRO A N 1
ATOM 2742 C CA . PRO A 1 351 ? 2.058 -25.651 28.532 1.00 59.69 351 PRO A CA 1
ATOM 2743 C C . PRO A 1 351 ? 3.122 -25.848 29.628 1.00 59.69 351 PRO A C 1
ATOM 2745 O O . PRO A 1 351 ? 3.057 -26.799 30.406 1.00 59.69 351 PRO A O 1
ATOM 2748 N N . ALA A 1 352 ? 4.119 -24.957 29.700 1.00 61.06 352 ALA A N 1
ATOM 2749 C CA . ALA A 1 352 ? 5.175 -24.983 30.703 1.00 61.06 352 ALA A CA 1
ATOM 2750 C C . ALA A 1 352 ? 4.793 -24.172 31.956 1.00 61.06 352 ALA A C 1
ATOM 2752 O O . ALA A 1 352 ? 4.598 -22.958 31.899 1.00 61.06 352 ALA A O 1
ATOM 2753 N N . THR A 1 353 ? 4.819 -24.837 33.115 1.00 52.56 353 THR A N 1
ATOM 2754 C CA . THR A 1 353 ? 4.407 -24.383 34.464 1.00 52.56 353 THR A CA 1
ATOM 2755 C C . THR A 1 353 ? 5.096 -23.126 35.030 1.00 52.56 353 THR A C 1
ATOM 2757 O O . THR A 1 353 ? 4.898 -22.793 36.196 1.00 52.56 353 THR A O 1
ATOM 2760 N N . LYS A 1 354 ? 5.903 -22.404 34.243 1.00 48.03 354 LYS A N 1
ATOM 2761 C CA . LYS A 1 354 ? 6.656 -21.211 34.672 1.00 48.03 354 LYS A CA 1
ATOM 2762 C C . LYS A 1 354 ? 6.331 -19.926 33.905 1.00 48.03 354 LYS A C 1
ATOM 2764 O O . LYS A 1 354 ? 6.988 -18.917 34.149 1.00 48.03 354 LYS A O 1
ATOM 2769 N N . ARG A 1 355 ? 5.364 -19.924 32.984 1.00 58.62 355 ARG A N 1
ATOM 2770 C CA . ARG A 1 355 ? 5.001 -18.717 32.225 1.00 58.62 355 ARG A CA 1
ATOM 2771 C C . ARG A 1 355 ? 3.602 -18.238 32.606 1.00 58.62 355 ARG A C 1
ATOM 2773 O O . ARG A 1 355 ? 2.675 -19.028 32.719 1.00 58.62 355 ARG A O 1
ATOM 2780 N N . VAL A 1 356 ? 3.473 -16.935 32.839 1.00 59.75 356 VAL A N 1
ATOM 2781 C CA . VAL A 1 356 ? 2.203 -16.280 33.178 1.00 59.75 356 VAL A CA 1
ATOM 2782 C C . VAL A 1 356 ? 1.447 -15.984 31.883 1.00 59.75 356 VAL A C 1
ATOM 2784 O O . VAL A 1 356 ? 2.060 -15.549 30.909 1.00 59.75 356 VAL A O 1
ATOM 2787 N N . SER A 1 357 ? 0.127 -16.193 31.868 1.00 62.84 357 SER A N 1
ATOM 2788 C CA . SER A 1 357 ? -0.731 -15.806 30.741 1.00 62.84 357 SER A CA 1
ATOM 2789 C C . SER A 1 357 ? -0.573 -14.315 30.437 1.00 62.84 357 SER A C 1
ATOM 2791 O O . SER A 1 357 ? -0.734 -13.482 31.338 1.00 62.84 357 SER A O 1
ATOM 2793 N N . LEU A 1 358 ? -0.302 -13.966 29.179 1.00 68.81 358 LEU A N 1
ATOM 2794 C CA . LEU A 1 358 ? -0.257 -12.568 28.769 1.00 68.81 358 LEU A CA 1
ATOM 2795 C C . LEU A 1 358 ? -1.680 -11.992 28.784 1.00 68.81 358 LEU A C 1
ATOM 2797 O O . LEU A 1 358 ? -2.599 -12.542 28.172 1.00 68.81 358 LEU A O 1
ATOM 2801 N N . HIS A 1 359 ? -1.849 -10.874 29.485 1.00 72.62 359 HIS A N 1
ATOM 2802 C CA . HIS A 1 359 ? -3.099 -10.127 29.534 1.00 72.62 359 HIS A CA 1
ATOM 2803 C C . HIS A 1 359 ? -2.913 -8.793 28.815 1.00 72.62 359 HIS A C 1
ATOM 2805 O O . HIS A 1 359 ? -2.123 -7.954 29.251 1.00 72.62 359 HIS A O 1
ATOM 2811 N N . MET A 1 360 ? -3.650 -8.583 27.730 1.00 80.31 360 MET A N 1
ATOM 2812 C CA . MET A 1 360 ? -3.684 -7.316 27.005 1.00 80.31 360 MET A CA 1
ATOM 2813 C C . MET A 1 360 ? -5.055 -6.670 27.159 1.00 80.31 360 MET A C 1
ATOM 2815 O O . MET A 1 360 ? -6.068 -7.351 27.333 1.00 80.31 360 MET A O 1
ATOM 2819 N N . LEU A 1 361 ? -5.082 -5.342 27.120 1.00 86.19 361 LEU A N 1
ATOM 2820 C CA . LEU A 1 361 ? -6.332 -4.602 27.041 1.00 86.19 361 LEU A CA 1
ATOM 2821 C C . LEU A 1 361 ? -6.546 -4.170 25.596 1.00 86.19 361 LEU A C 1
ATOM 2823 O O . LEU A 1 361 ? -5.631 -3.653 24.951 1.00 86.19 361 LEU A O 1
ATOM 2827 N N . GLY A 1 362 ? -7.754 -4.414 25.111 1.00 91.56 362 GLY A N 1
ATOM 2828 C CA . GLY A 1 362 ? -8.271 -3.872 23.872 1.00 91.56 362 GLY A CA 1
ATOM 2829 C C . GLY A 1 362 ? -9.393 -2.875 24.148 1.00 91.56 362 GLY A C 1
ATOM 2830 O O . GLY A 1 362 ? -10.064 -2.965 25.171 1.00 91.56 362 GLY A O 1
ATOM 2831 N N . TRP A 1 363 ? -9.633 -1.949 23.230 1.00 94.62 363 TRP A N 1
ATOM 2832 C CA . TRP A 1 363 ? -10.807 -1.082 23.237 1.00 94.62 363 TRP A CA 1
ATOM 2833 C C . TRP A 1 363 ? -11.457 -1.141 21.867 1.00 94.62 363 TRP A C 1
ATOM 2835 O O . TRP A 1 363 ? -10.817 -0.833 20.862 1.00 94.62 363 TRP A O 1
ATOM 2845 N N . ALA A 1 364 ? -12.733 -1.503 21.835 1.00 96.56 364 ALA A N 1
ATOM 2846 C CA . ALA A 1 364 ? -13.576 -1.280 20.674 1.00 96.56 364 ALA A CA 1
ATOM 2847 C C . ALA A 1 364 ? -14.218 0.104 20.807 1.00 96.56 364 ALA A C 1
ATOM 2849 O O . ALA A 1 364 ? -14.877 0.392 21.802 1.00 96.56 364 ALA A O 1
ATOM 2850 N N . VAL A 1 365 ? -13.992 0.973 19.829 1.00 97.94 365 VAL A N 1
ATOM 2851 C CA . VAL A 1 365 ? -14.313 2.399 19.895 1.00 97.94 365 VAL A CA 1
ATOM 2852 C C . VAL A 1 365 ? -15.211 2.781 18.724 1.00 97.94 365 VAL A C 1
ATOM 2854 O O . VAL A 1 365 ? -14.923 2.449 17.575 1.00 97.94 365 VAL A O 1
ATOM 2857 N N . MET A 1 366 ? -16.305 3.482 19.001 1.00 98.25 366 MET A N 1
ATOM 2858 C CA . MET A 1 366 ? -17.261 3.976 18.008 1.00 98.25 366 MET A CA 1
ATOM 2859 C C . MET A 1 366 ? -17.552 5.451 18.267 1.00 98.25 366 MET A C 1
ATOM 2861 O O . MET A 1 366 ? -17.424 5.925 19.391 1.00 98.25 366 MET A O 1
ATOM 2865 N N . LEU A 1 367 ? -17.955 6.193 17.240 1.00 98.06 367 LEU A N 1
ATOM 2866 C CA . LEU A 1 367 ? -18.431 7.557 17.450 1.00 98.06 367 LEU A CA 1
ATOM 2867 C C . LEU A 1 367 ? -19.814 7.504 18.110 1.00 98.06 367 LEU A C 1
ATOM 2869 O O . LEU A 1 367 ? -20.639 6.684 17.715 1.00 98.06 367 LEU A O 1
ATOM 2873 N N . GLU A 1 368 ? -20.073 8.361 19.099 1.00 97.75 368 GLU A N 1
ATOM 2874 C CA . GLU A 1 368 ? -21.381 8.414 19.769 1.00 97.75 368 GLU A CA 1
ATOM 2875 C C . GLU A 1 368 ? -22.507 8.703 18.766 1.00 97.75 368 GLU A C 1
ATOM 2877 O O . GLU A 1 368 ? -23.545 8.039 18.753 1.00 97.75 368 GLU A O 1
ATOM 2882 N N . THR A 1 369 ? -22.250 9.621 17.831 1.00 97.31 369 THR A N 1
ATOM 2883 C CA . THR A 1 369 ? -23.141 9.836 16.688 1.00 97.31 369 THR A CA 1
ATOM 2884 C C . THR A 1 369 ? -23.131 8.608 15.774 1.00 97.31 369 THR A C 1
ATOM 2886 O O . THR A 1 369 ? -22.098 8.235 15.225 1.00 97.31 369 THR A O 1
ATOM 2889 N N . GLY A 1 370 ? -24.294 7.972 15.609 1.00 95.75 370 GLY A N 1
ATOM 2890 C CA . GLY A 1 370 ? -24.466 6.774 14.780 1.00 95.75 370 GLY A CA 1
ATOM 2891 C C . GLY A 1 370 ? -24.163 5.443 15.476 1.00 95.75 370 GLY A C 1
ATOM 2892 O O . GLY A 1 370 ? -24.257 4.408 14.821 1.00 95.75 370 GLY A O 1
ATOM 2893 N N . ALA A 1 371 ? -23.840 5.441 16.775 1.00 96.44 371 ALA A N 1
ATOM 2894 C CA . ALA A 1 371 ? -23.591 4.213 17.533 1.00 96.44 371 ALA A CA 1
ATOM 2895 C C . ALA A 1 371 ? -24.818 3.289 17.620 1.00 96.44 371 ALA A C 1
ATOM 2897 O O . ALA A 1 371 ? -24.672 2.065 17.610 1.00 96.44 371 ALA A O 1
ATOM 2898 N N . GLU A 1 372 ? -26.025 3.858 17.705 1.00 96.50 372 GLU A N 1
ATOM 2899 C CA . GLU A 1 372 ? -27.260 3.078 17.843 1.00 96.50 372 GLU A CA 1
ATOM 2900 C C . GLU A 1 372 ? -27.536 2.206 16.613 1.00 96.50 372 GLU A C 1
ATOM 2902 O O . GLU A 1 372 ? -27.874 1.030 16.763 1.00 96.50 372 GLU A O 1
ATOM 2907 N N . ASP A 1 373 ? -27.291 2.751 15.422 1.00 97.00 373 ASP A N 1
ATOM 2908 C CA . ASP A 1 373 ? -27.487 2.079 14.134 1.00 97.00 373 ASP A CA 1
ATOM 2909 C C . ASP A 1 373 ? -26.191 1.462 13.585 1.00 97.00 373 ASP A C 1
ATOM 2911 O O . ASP A 1 373 ? -26.110 1.100 12.409 1.00 97.00 373 ASP A O 1
ATOM 2915 N N . ASN A 1 374 ? -25.141 1.373 14.408 1.00 97.75 374 ASN A N 1
ATOM 2916 C CA . ASN A 1 374 ? -23.845 0.914 13.936 1.00 97.75 374 ASN A CA 1
ATOM 2917 C C . ASN A 1 374 ? -23.873 -0.584 13.590 1.00 97.75 374 ASN A C 1
ATOM 2919 O O . ASN A 1 374 ? -24.247 -1.413 14.423 1.00 97.75 374 ASN A O 1
ATOM 2923 N N . VAL A 1 375 ? -23.407 -0.955 12.392 1.00 97.50 375 VAL A N 1
ATOM 2924 C CA . VAL A 1 375 ? -23.378 -2.358 11.923 1.00 97.50 375 VAL A CA 1
ATOM 2925 C C . VAL A 1 375 ? -22.610 -3.299 12.859 1.00 97.50 375 VAL A C 1
ATOM 2927 O O . VAL A 1 375 ? -22.939 -4.479 12.953 1.00 97.50 375 VAL A O 1
ATOM 2930 N N . PHE A 1 376 ? -21.621 -2.788 13.597 1.00 97.19 376 PHE A N 1
ATOM 2931 C CA . PHE A 1 376 ? -20.826 -3.570 14.541 1.00 97.19 376 PHE A CA 1
ATOM 2932 C C . PHE A 1 376 ? -21.482 -3.740 15.911 1.00 97.19 376 PHE A C 1
ATOM 2934 O O . PHE A 1 376 ? -20.969 -4.518 16.716 1.00 97.19 376 PHE A O 1
ATOM 2941 N N . ARG A 1 377 ? -22.609 -3.072 16.200 1.00 95.88 377 ARG A N 1
ATOM 2942 C CA . ARG A 1 377 ? -23.295 -3.134 17.506 1.00 95.88 377 ARG A CA 1
ATOM 2943 C C . ARG A 1 377 ? -23.621 -4.567 17.939 1.00 95.88 377 ARG A C 1
ATOM 2945 O O . ARG A 1 377 ? -23.549 -4.874 19.125 1.00 95.88 377 ARG A O 1
ATOM 2952 N N . ASN A 1 378 ? -23.917 -5.434 16.969 1.00 94.56 378 ASN A N 1
ATOM 2953 C CA . ASN A 1 378 ? -24.230 -6.852 17.169 1.00 94.56 378 ASN A CA 1
ATOM 2954 C C . ASN A 1 378 ? -23.052 -7.789 16.841 1.00 94.56 378 ASN A C 1
ATOM 2956 O O . ASN A 1 378 ? -23.245 -8.999 16.702 1.00 94.56 378 ASN A O 1
ATOM 2960 N N . SER A 1 379 ? -21.839 -7.250 16.681 1.00 95.00 379 SER A N 1
ATOM 2961 C CA . SER A 1 379 ? -20.638 -8.069 16.505 1.00 95.00 379 SER A CA 1
ATOM 2962 C C . SER A 1 379 ? -20.417 -8.956 17.728 1.00 95.00 379 SER A C 1
ATOM 2964 O O . SER A 1 379 ? -20.723 -8.571 18.860 1.00 95.00 379 SER A O 1
ATOM 2966 N N . GLN A 1 380 ? -19.867 -10.148 17.505 1.00 92.62 380 GLN A N 1
ATOM 2967 C CA . GLN A 1 380 ? -19.587 -11.096 18.582 1.00 92.62 380 GLN A CA 1
ATOM 2968 C C . GLN A 1 380 ? -18.682 -10.453 19.645 1.00 92.62 380 GLN A C 1
ATOM 2970 O O . GLN A 1 380 ? -18.959 -10.560 20.836 1.00 92.62 380 GLN A O 1
ATOM 2975 N N . LEU A 1 381 ? -17.692 -9.670 19.198 1.00 91.00 381 LEU A N 1
ATOM 2976 C CA . LEU A 1 381 ? -16.763 -8.956 20.073 1.00 91.00 381 LEU A CA 1
ATOM 2977 C C . LEU A 1 381 ? -17.469 -8.031 21.083 1.00 91.00 381 LEU A C 1
ATOM 2979 O O . LEU A 1 381 ? -17.080 -7.979 22.248 1.00 91.00 381 LEU A O 1
ATOM 2983 N N . LEU A 1 382 ? -18.505 -7.297 20.656 1.00 91.88 382 LEU A N 1
ATOM 2984 C CA . LEU A 1 382 ? -19.250 -6.396 21.542 1.00 91.88 382 LEU A CA 1
ATOM 2985 C C . LEU A 1 382 ? -20.313 -7.114 22.376 1.00 91.88 382 LEU A C 1
ATOM 2987 O O . LEU A 1 382 ? -20.645 -6.631 23.456 1.00 91.88 382 LEU A O 1
ATOM 2991 N N . LEU A 1 383 ? -20.857 -8.236 21.908 1.00 89.50 383 LEU A N 1
ATOM 2992 C CA . LEU A 1 383 ? -21.850 -9.011 22.660 1.00 89.50 383 LEU A CA 1
ATOM 2993 C C . LEU A 1 383 ? -21.209 -9.761 23.838 1.00 89.50 383 LEU A C 1
ATOM 2995 O O . LEU A 1 383 ? -21.754 -9.760 24.949 1.00 89.50 383 LEU A O 1
ATOM 2999 N N . ASP A 1 384 ? -20.009 -10.304 23.628 1.00 81.31 384 ASP A N 1
ATOM 3000 C CA . ASP A 1 384 ? -19.284 -11.097 24.628 1.00 81.31 384 ASP A CA 1
ATOM 3001 C C . ASP A 1 384 ? -18.782 -10.270 25.816 1.00 81.31 384 ASP A C 1
ATOM 3003 O O . ASP A 1 384 ? -18.510 -10.819 26.884 1.00 81.31 384 ASP A O 1
ATOM 3007 N N . ARG A 1 385 ? -18.770 -8.933 25.695 1.00 70.31 385 ARG A N 1
ATOM 3008 C CA . ARG A 1 385 ? -18.400 -8.003 26.779 1.00 70.31 385 ARG A CA 1
ATOM 3009 C C . ARG A 1 385 ? -19.244 -8.175 28.048 1.00 70.31 385 ARG A C 1
ATOM 3011 O O . ARG A 1 385 ? -18.812 -7.798 29.134 1.00 70.31 385 ARG A O 1
ATOM 3018 N N . SER A 1 386 ? -20.488 -8.641 27.894 1.00 53.06 386 SER A N 1
ATOM 3019 C CA . SER A 1 386 ? -21.480 -8.711 28.977 1.00 53.06 386 SER A CA 1
ATOM 3020 C C . SER A 1 386 ? -21.134 -9.775 30.017 1.00 53.06 386 SER A C 1
ATOM 3022 O O . SER A 1 386 ? -21.503 -9.668 31.187 1.00 53.06 386 SER A O 1
ATOM 3024 N N . THR A 1 387 ? -20.345 -10.761 29.615 1.00 48.91 387 THR A N 1
ATOM 3025 C CA . THR A 1 387 ? -19.767 -11.762 30.490 1.00 48.91 387 THR A CA 1
ATOM 3026 C C . THR A 1 387 ? -18.303 -11.415 30.697 1.00 48.91 387 THR A C 1
ATOM 3028 O O . THR A 1 387 ? -17.576 -11.204 29.737 1.00 48.91 387 THR A O 1
ATOM 3031 N N . ARG A 1 388 ? -17.800 -11.431 31.936 1.00 48.28 388 ARG A N 1
ATOM 3032 C CA . ARG A 1 388 ? -16.348 -11.429 32.226 1.00 48.28 388 ARG A CA 1
ATOM 3033 C C . ARG A 1 388 ? -15.635 -12.691 31.693 1.00 48.28 388 ARG A C 1
ATOM 3035 O O . ARG A 1 388 ? -14.650 -13.139 32.279 1.00 48.28 388 ARG A O 1
ATOM 3042 N N . GLN A 1 389 ? -16.170 -13.321 30.653 1.00 45.50 389 GLN A N 1
ATOM 3043 C CA . GLN A 1 389 ? -15.548 -14.423 29.962 1.00 45.50 389 GLN A CA 1
ATOM 3044 C C . GLN A 1 389 ? -14.378 -13.848 29.183 1.00 45.50 389 GLN A C 1
ATOM 3046 O O . GLN A 1 389 ? -14.526 -13.019 28.290 1.00 45.50 389 GLN A O 1
ATOM 3051 N N . ALA A 1 390 ? -13.190 -14.263 29.605 1.00 50.62 390 ALA A N 1
ATOM 3052 C CA . ALA A 1 390 ? -12.007 -14.111 28.791 1.00 50.62 390 ALA A CA 1
ATOM 3053 C C . ALA A 1 390 ? -12.296 -14.764 27.442 1.00 50.62 390 ALA A C 1
ATOM 3055 O O . ALA A 1 390 ? -12.754 -15.906 27.419 1.00 50.62 390 ALA A O 1
ATOM 3056 N N . VAL A 1 391 ? -12.040 -14.057 26.347 1.00 52.22 391 VAL A N 1
ATOM 3057 C CA . VAL A 1 391 ? -12.077 -14.692 25.034 1.00 52.22 391 VAL A CA 1
ATOM 3058 C C . VAL A 1 391 ? -10.798 -15.538 24.942 1.00 52.22 391 VAL A C 1
ATOM 3060 O O . VAL A 1 391 ? -9.711 -14.960 25.021 1.00 52.22 391 VAL A O 1
ATOM 3063 N N . PRO A 1 392 ? -10.882 -16.882 24.895 1.00 54.50 392 PRO A N 1
ATOM 3064 C CA . PRO A 1 392 ? -9.704 -17.750 24.911 1.00 54.50 392 PRO A CA 1
ATOM 3065 C C . PRO A 1 392 ? -8.992 -17.641 23.565 1.00 54.50 392 PRO A C 1
ATOM 3067 O O . PRO A 1 392 ? -9.558 -18.033 22.544 1.00 54.50 392 PRO A O 1
ATOM 3070 N N . TRP A 1 393 ? -7.819 -17.003 23.527 1.00 58.78 393 TRP A N 1
ATOM 3071 C CA . TRP A 1 393 ? -7.154 -16.671 22.265 1.00 58.78 393 TRP A CA 1
ATOM 3072 C C . TRP A 1 393 ? -5.809 -17.374 22.094 1.00 58.78 393 TRP A C 1
ATOM 3074 O O . TRP A 1 393 ? -4.906 -17.200 22.914 1.00 58.78 393 TRP A O 1
ATOM 3084 N N . ALA A 1 394 ? -5.726 -18.055 20.943 1.00 45.06 394 ALA A N 1
ATOM 3085 C CA . ALA A 1 394 ? -4.578 -18.670 20.276 1.00 45.06 394 ALA A CA 1
ATOM 3086 C C . ALA A 1 394 ? -3.863 -19.803 21.036 1.00 45.06 394 ALA A C 1
ATOM 3088 O O . ALA A 1 394 ? -3.382 -19.629 22.153 1.00 45.06 394 ALA A O 1
ATOM 3089 N N . SER A 1 395 ? -3.710 -20.949 20.364 1.00 45.25 395 SER A N 1
ATOM 3090 C CA . SER A 1 395 ? -2.716 -21.955 20.744 1.00 45.25 395 SER A CA 1
ATOM 3091 C C . SER A 1 395 ? -1.318 -21.363 20.556 1.00 45.25 395 SER A C 1
ATOM 3093 O O . SER A 1 395 ? -1.071 -20.738 19.528 1.00 45.25 395 SER A O 1
ATOM 3095 N N . GLU A 1 396 ? -0.391 -21.575 21.495 1.00 45.00 396 GLU A N 1
ATOM 3096 C CA . GLU A 1 396 ? 1.022 -21.200 21.328 1.00 45.00 396 GLU A CA 1
ATOM 3097 C C . GLU A 1 396 ? 1.609 -21.992 20.141 1.00 45.00 396 GLU A C 1
ATOM 3099 O O . GLU A 1 396 ? 2.126 -23.098 20.303 1.00 45.00 396 GLU A O 1
ATOM 3104 N N . SER A 1 397 ? 1.499 -21.475 18.913 1.00 40.44 397 SER A N 1
ATOM 3105 C CA . SER A 1 397 ? 2.145 -22.081 17.752 1.00 40.44 397 SER A CA 1
ATOM 3106 C C . SER A 1 397 ? 3.644 -21.780 17.827 1.00 40.44 397 SER A C 1
ATOM 3108 O O . SER A 1 397 ? 4.119 -20.758 17.341 1.00 40.44 397 SER A O 1
ATOM 3110 N N . THR A 1 398 ? 4.359 -22.670 18.520 1.00 36.50 398 THR A N 1
ATOM 3111 C CA . THR A 1 398 ? 5.800 -22.963 18.435 1.00 36.50 398 THR A CA 1
ATOM 3112 C C . THR A 1 398 ? 6.707 -21.785 18.062 1.00 36.50 398 THR A C 1
ATOM 3114 O O . THR A 1 398 ? 7.112 -21.647 16.909 1.00 36.50 398 THR A O 1
ATOM 3117 N N . TYR A 1 399 ? 7.138 -21.007 19.058 1.00 36.38 399 TYR A N 1
ATOM 3118 C CA . TYR A 1 399 ? 8.360 -20.214 18.927 1.00 36.38 399 TYR A CA 1
ATOM 3119 C C . TYR A 1 399 ? 9.265 -20.369 20.153 1.00 36.38 399 TYR A C 1
ATOM 3121 O O . TYR A 1 399 ? 8.890 -20.084 21.292 1.00 36.38 399 TYR A O 1
ATOM 3129 N N . ILE A 1 400 ? 10.485 -20.839 19.893 1.00 34.88 400 ILE A N 1
ATOM 3130 C CA . ILE A 1 400 ? 11.598 -20.846 20.838 1.00 34.88 400 ILE A CA 1
ATOM 3131 C C . ILE A 1 400 ? 12.191 -19.441 20.787 1.00 34.88 400 ILE A C 1
ATOM 3133 O O . ILE A 1 400 ? 12.755 -19.051 19.770 1.00 34.88 400 ILE A O 1
ATOM 3137 N N . VAL A 1 401 ? 12.068 -18.687 21.881 1.00 33.94 401 VAL A N 1
ATOM 3138 C CA . VAL A 1 401 ? 12.877 -17.480 22.093 1.00 33.94 401 VAL A CA 1
ATOM 3139 C C . VAL A 1 401 ? 14.336 -17.920 21.951 1.00 33.94 401 VAL A C 1
ATOM 3141 O O . VAL A 1 401 ? 14.751 -18.772 22.745 1.00 33.94 401 VAL A O 1
ATOM 3144 N N . PRO A 1 402 ? 15.111 -17.428 20.964 1.00 31.53 402 PRO A N 1
ATOM 3145 C CA . PRO A 1 402 ? 16.543 -17.667 20.959 1.00 31.53 402 PRO A CA 1
ATOM 3146 C C . PRO A 1 402 ? 17.033 -17.142 22.297 1.00 31.53 402 PRO A C 1
ATOM 3148 O O . PRO A 1 402 ? 16.828 -15.966 22.597 1.00 31.53 402 PRO A O 1
ATOM 3151 N N . ALA A 1 403 ? 17.570 -18.021 23.139 1.00 32.47 403 ALA A N 1
ATOM 3152 C CA . ALA A 1 403 ? 18.188 -17.581 24.370 1.00 32.47 403 ALA A CA 1
ATOM 3153 C C . ALA A 1 403 ? 19.299 -16.620 23.948 1.00 32.47 403 ALA A C 1
ATOM 3155 O O . ALA A 1 403 ? 20.316 -17.056 23.411 1.00 32.47 403 ALA A O 1
ATOM 3156 N N . SER A 1 404 ? 19.088 -15.315 24.127 1.00 36.44 404 SER A N 1
ATOM 3157 C CA . SER A 1 404 ? 20.213 -14.403 24.163 1.00 36.44 404 SER A CA 1
ATOM 3158 C C . SER A 1 404 ? 21.094 -14.939 25.279 1.00 36.44 404 SER A C 1
ATOM 3160 O O . SER A 1 404 ? 20.608 -15.186 26.391 1.00 36.44 404 SER A O 1
ATOM 3162 N N . GLU A 1 405 ? 22.360 -15.217 24.973 1.00 37.88 405 GLU A N 1
ATOM 3163 C CA . GLU A 1 405 ? 23.321 -15.555 26.014 1.00 37.88 405 GLU A CA 1
ATOM 3164 C C . GLU A 1 405 ? 23.180 -14.521 27.130 1.00 37.88 405 GLU A C 1
ATOM 3166 O O . GLU A 1 405 ? 22.876 -13.355 26.874 1.00 37.88 405 GLU A O 1
ATOM 3171 N N . LYS A 1 406 ? 23.346 -14.952 28.380 1.00 41.16 406 LYS A N 1
ATOM 3172 C CA . LYS A 1 406 ? 23.098 -14.128 29.574 1.00 41.16 406 LYS A CA 1
ATOM 3173 C C . LYS A 1 406 ? 23.885 -12.799 29.574 1.00 41.16 406 LYS A C 1
ATOM 3175 O O . LYS A 1 406 ? 23.554 -11.910 30.351 1.00 41.16 406 LYS A O 1
ATOM 3180 N N . ASP A 1 407 ? 24.858 -12.686 28.666 1.00 38.81 407 ASP A N 1
ATOM 3181 C CA . ASP A 1 407 ? 25.765 -11.565 28.440 1.00 38.81 407 ASP A CA 1
ATOM 3182 C C . ASP A 1 407 ? 25.769 -11.047 26.980 1.00 38.81 407 ASP A C 1
ATOM 3184 O O . ASP A 1 407 ? 26.651 -10.275 26.598 1.00 38.81 407 ASP A O 1
ATOM 3188 N N . ALA A 1 408 ? 24.805 -11.443 26.138 1.00 38.16 408 ALA A N 1
ATOM 3189 C CA . ALA A 1 408 ? 24.671 -10.897 24.791 1.00 38.16 408 ALA A CA 1
ATOM 3190 C C . ALA A 1 408 ? 24.294 -9.414 24.895 1.00 38.16 408 ALA A C 1
ATOM 3192 O O . ALA A 1 408 ? 23.181 -9.056 25.285 1.00 38.16 408 ALA A O 1
ATOM 3193 N N . LEU A 1 409 ? 25.255 -8.543 24.575 1.00 32.50 409 LEU A N 1
ATOM 3194 C CA . LEU A 1 409 ? 25.041 -7.102 24.535 1.00 32.50 409 LEU A CA 1
ATOM 3195 C C . LEU A 1 409 ? 23.826 -6.807 23.644 1.00 32.50 409 LEU A C 1
ATOM 3197 O O . LEU A 1 409 ? 23.753 -7.348 22.535 1.00 32.50 409 LEU A O 1
ATOM 3201 N N . PRO A 1 410 ? 22.878 -5.959 24.089 1.00 39.25 410 PRO A N 1
ATOM 3202 C CA . PRO A 1 410 ? 21.762 -5.571 23.247 1.00 39.25 410 PRO A CA 1
ATOM 3203 C C . PRO A 1 410 ? 22.344 -5.016 21.950 1.00 39.25 410 PRO A C 1
ATOM 3205 O O . PRO A 1 410 ? 23.153 -4.086 21.984 1.00 39.25 410 PRO A O 1
ATOM 3208 N N . HIS A 1 411 ? 21.963 -5.591 20.807 1.00 37.47 411 HIS A N 1
ATOM 3209 C CA . HIS A 1 411 ? 22.253 -5.017 19.495 1.00 37.47 411 HIS A CA 1
ATOM 3210 C C . HIS A 1 411 ? 21.444 -3.719 19.335 1.00 37.47 411 HIS A C 1
ATOM 3212 O O . HIS A 1 411 ? 20.461 -3.629 18.610 1.00 37.47 411 HIS A O 1
ATOM 3218 N N . ALA A 1 412 ? 21.877 -2.703 20.067 1.00 39.00 412 ALA A N 1
ATOM 3219 C CA . ALA A 1 412 ? 21.528 -1.309 19.953 1.00 39.00 412 ALA A CA 1
ATOM 3220 C C . ALA A 1 412 ? 22.857 -0.558 20.031 1.00 39.00 412 ALA A C 1
ATOM 3222 O O . ALA A 1 412 ? 23.221 0.015 21.059 1.00 39.00 412 ALA A O 1
ATOM 3223 N N . SER A 1 413 ? 23.617 -0.585 18.935 1.00 38.03 413 SER A N 1
ATOM 3224 C CA . SER A 1 413 ? 24.554 0.504 18.701 1.00 38.03 413 SER A CA 1
ATOM 3225 C C . SER A 1 413 ? 23.715 1.779 18.591 1.00 38.03 413 SER A C 1
ATOM 3227 O O . SER A 1 413 ? 23.002 1.979 17.610 1.00 38.03 413 SER A O 1
ATOM 3229 N N . GLU A 1 414 ? 23.799 2.571 19.658 1.00 34.56 414 GLU A N 1
ATOM 3230 C CA . GLU A 1 414 ? 23.350 3.955 19.821 1.00 34.56 414 GLU A CA 1
ATOM 3231 C C . GLU A 1 414 ? 21.864 4.192 20.169 1.00 34.56 414 GLU A C 1
ATOM 3233 O O . GLU A 1 414 ? 21.000 4.512 19.358 1.00 34.56 414 GLU A O 1
ATOM 3238 N N . GLY A 1 415 ? 21.600 4.170 21.479 1.00 37.34 415 GLY A N 1
ATOM 3239 C CA . GLY A 1 415 ? 21.075 5.370 22.143 1.00 37.34 415 GLY A CA 1
ATOM 3240 C C . GLY A 1 415 ? 19.655 5.305 22.696 1.00 37.34 415 GLY A C 1
ATOM 3241 O O . GLY A 1 415 ? 19.421 5.816 23.787 1.00 37.34 415 GLY A O 1
ATOM 3242 N N . HIS A 1 416 ? 18.704 4.659 22.023 1.00 35.62 416 HIS A N 1
ATOM 3243 C CA . HIS A 1 416 ? 17.312 4.648 22.491 1.00 35.62 416 HIS A CA 1
ATOM 3244 C C . HIS A 1 416 ? 16.546 3.406 22.029 1.00 35.62 416 HIS A C 1
ATOM 3246 O O . HIS A 1 416 ? 15.876 3.458 21.002 1.00 35.62 416 HIS A O 1
ATOM 3252 N N . ARG A 1 417 ? 16.587 2.316 22.810 1.00 45.91 417 ARG A N 1
ATOM 3253 C CA . ARG A 1 417 ? 15.549 1.265 22.871 1.00 45.91 417 ARG A CA 1
ATOM 3254 C C . ARG A 1 417 ? 15.880 0.243 23.961 1.00 45.91 417 ARG A C 1
ATOM 3256 O O . ARG A 1 417 ? 16.995 -0.252 24.013 1.00 45.91 417 ARG A O 1
ATOM 3263 N N . SER A 1 418 ? 14.876 -0.123 24.748 1.00 36.59 418 SER A N 1
ATOM 3264 C CA . SER A 1 418 ? 14.337 -1.483 24.677 1.00 36.59 418 SER A CA 1
ATOM 3265 C C . SER A 1 418 ? 12.921 -1.482 25.261 1.00 36.59 418 SER A C 1
ATOM 3267 O O . SER A 1 418 ? 12.648 -0.952 26.340 1.00 36.59 418 SER A O 1
ATOM 3269 N N . LEU A 1 419 ? 11.981 -2.011 24.484 1.00 41.34 419 LEU A N 1
ATOM 3270 C CA . LEU A 1 419 ? 10.823 -2.686 25.053 1.00 41.34 419 LEU A CA 1
ATOM 3271 C C . LEU A 1 419 ? 11.369 -3.792 25.976 1.00 41.34 419 LEU A C 1
ATOM 3273 O O . LEU A 1 419 ? 12.447 -4.318 25.707 1.00 41.34 419 LEU A O 1
ATOM 3277 N N . SER A 1 420 ? 10.698 -4.144 27.074 1.00 47.47 420 SER A N 1
ATOM 3278 C CA . SER A 1 420 ? 11.146 -5.325 27.826 1.00 47.47 420 SER A CA 1
ATOM 3279 C C . SER A 1 420 ? 11.111 -6.555 26.910 1.00 47.47 420 SER A C 1
ATOM 3281 O O . SER A 1 420 ? 10.288 -6.611 25.997 1.00 47.47 420 SER A O 1
ATOM 3283 N N . GLU A 1 421 ? 11.949 -7.565 27.156 1.00 51.50 421 GLU A N 1
ATOM 3284 C CA . GLU A 1 421 ? 11.912 -8.830 26.396 1.00 51.50 421 GLU A CA 1
ATOM 3285 C C . GLU A 1 421 ? 10.495 -9.418 26.330 1.00 51.50 421 GLU A C 1
ATOM 3287 O O . GLU A 1 421 ? 10.104 -10.012 25.334 1.00 51.50 421 GLU A O 1
ATOM 3292 N N . VAL A 1 422 ? 9.686 -9.192 27.370 1.00 50.22 422 VAL A N 1
ATOM 3293 C CA . VAL A 1 422 ? 8.271 -9.584 27.432 1.00 50.22 422 VAL A CA 1
ATOM 3294 C C . VAL A 1 422 ? 7.409 -8.803 26.438 1.00 50.22 422 VAL A C 1
ATOM 3296 O O . VAL A 1 422 ? 6.469 -9.360 25.886 1.00 50.22 422 VAL A O 1
ATOM 3299 N N . GLN A 1 423 ? 7.701 -7.527 26.190 1.00 51.22 423 GLN A N 1
ATOM 3300 C CA . GLN A 1 423 ? 7.000 -6.708 25.199 1.00 51.22 423 GLN A CA 1
ATOM 3301 C C . GLN A 1 423 ? 7.408 -7.056 23.766 1.00 51.22 423 GLN A C 1
ATOM 3303 O O . GLN A 1 423 ? 6.538 -7.120 22.901 1.00 51.22 423 GLN A O 1
ATOM 3308 N N . GLU A 1 424 ? 8.693 -7.313 23.518 1.00 54.03 424 GLU A N 1
ATOM 3309 C CA . GLU A 1 424 ? 9.150 -7.843 22.225 1.00 54.03 424 GLU A CA 1
ATOM 3310 C C . GLU A 1 424 ? 8.568 -9.242 21.989 1.00 54.03 424 GLU A C 1
ATOM 3312 O O . GLU A 1 424 ? 8.051 -9.534 20.912 1.00 54.03 424 GLU A O 1
ATOM 3317 N N . SER A 1 425 ? 8.518 -10.068 23.037 1.00 54.41 425 SER A N 1
ATOM 3318 C CA . SER A 1 425 ? 7.840 -11.363 23.002 1.00 54.41 425 SER A CA 1
ATOM 3319 C C . SER A 1 425 ? 6.348 -11.193 22.732 1.00 54.41 425 SER A C 1
ATOM 3321 O O . SER A 1 425 ? 5.837 -11.853 21.848 1.00 54.41 425 SER A O 1
ATOM 3323 N N . ALA A 1 426 ? 5.629 -10.287 23.399 1.00 53.09 426 ALA A N 1
ATOM 3324 C CA . ALA A 1 426 ? 4.195 -10.068 23.170 1.00 53.09 426 ALA A CA 1
ATOM 3325 C C . ALA A 1 426 ? 3.874 -9.628 21.729 1.00 53.09 426 ALA A C 1
ATOM 3327 O O . ALA A 1 426 ? 2.862 -10.048 21.167 1.00 53.09 426 ALA A O 1
ATOM 3328 N N . GLN A 1 427 ? 4.754 -8.829 21.116 1.00 54.88 427 GLN A N 1
ATOM 3329 C CA . GLN A 1 427 ? 4.644 -8.451 19.705 1.00 54.88 427 GLN A CA 1
ATOM 3330 C C . GLN A 1 427 ? 4.807 -9.645 18.755 1.00 54.88 427 GLN A C 1
ATOM 3332 O O . GLN A 1 427 ? 4.206 -9.634 17.680 1.00 54.88 427 GLN A O 1
ATOM 3337 N N . LEU A 1 428 ? 5.607 -10.644 19.141 1.00 56.91 428 LEU A N 1
ATOM 3338 C CA . LEU A 1 428 ? 5.878 -11.866 18.376 1.00 56.91 428 LEU A CA 1
ATOM 3339 C C . LEU A 1 428 ? 4.878 -12.998 18.675 1.00 56.91 428 LEU A C 1
ATOM 3341 O O . LEU A 1 428 ? 4.555 -13.779 17.787 1.00 56.91 428 LEU A O 1
ATOM 3345 N N . LEU A 1 429 ? 4.374 -13.075 19.909 1.00 56.44 429 LEU A N 1
ATOM 3346 C CA . LEU A 1 429 ? 3.646 -14.218 20.471 1.00 56.44 429 LEU A CA 1
ATOM 3347 C C . LEU A 1 429 ? 2.251 -14.420 19.880 1.00 56.44 429 LEU A C 1
ATOM 3349 O O . LEU A 1 429 ? 1.722 -15.523 19.949 1.00 56.44 429 LEU A O 1
ATOM 3353 N N . THR A 1 430 ? 1.630 -13.375 19.337 1.00 65.19 430 THR A N 1
ATOM 3354 C CA . THR A 1 430 ? 0.244 -13.462 18.858 1.00 65.19 430 THR A CA 1
ATOM 3355 C C . THR A 1 430 ? 0.103 -13.767 17.371 1.00 65.19 430 THR A C 1
ATOM 3357 O O . THR A 1 430 ? -0.989 -14.142 16.940 1.00 65.19 430 THR A O 1
ATOM 3360 N N . GLY A 1 431 ? 1.185 -13.624 16.595 1.00 82.50 431 GLY A N 1
ATOM 3361 C CA . GLY A 1 431 ? 1.208 -13.927 15.164 1.00 82.50 431 GLY A CA 1
ATOM 3362 C C . GLY A 1 431 ? 0.013 -13.349 14.396 1.00 82.50 431 GLY A C 1
ATOM 3363 O O . GLY A 1 431 ? -0.448 -12.239 14.664 1.00 82.50 431 GLY A O 1
ATOM 3364 N N . THR A 1 432 ? -0.493 -14.116 13.433 1.00 88.00 432 THR A N 1
ATOM 3365 C CA . THR A 1 432 ? -1.712 -13.803 12.671 1.00 88.00 432 THR A CA 1
ATOM 3366 C C . THR A 1 432 ? -2.998 -14.137 13.428 1.00 88.00 432 THR A C 1
ATOM 3368 O O . THR A 1 432 ? -4.068 -13.683 13.023 1.00 88.00 432 THR A O 1
ATOM 3371 N N . ASP A 1 433 ? -2.919 -14.890 14.527 1.00 85.94 433 ASP A N 1
ATOM 3372 C CA . ASP A 1 433 ? -4.088 -15.411 15.242 1.00 85.94 433 ASP A CA 1
ATOM 3373 C C . ASP A 1 433 ? -4.863 -14.316 15.968 1.00 85.94 433 ASP A C 1
ATOM 3375 O O . ASP A 1 433 ? -6.091 -14.287 15.899 1.00 85.94 433 ASP A O 1
ATOM 3379 N N . LEU A 1 434 ? -4.169 -13.378 16.620 1.00 87.38 434 LEU A N 1
ATOM 3380 C CA . LEU A 1 434 ? -4.814 -12.225 17.257 1.00 87.38 434 LEU A CA 1
ATOM 3381 C C . LEU A 1 434 ? -5.613 -11.394 16.241 1.00 87.38 434 LEU A C 1
ATOM 3383 O O . LEU A 1 434 ? -6.825 -11.266 16.430 1.00 87.38 434 LEU A O 1
ATOM 3387 N N . PRO A 1 435 ? -5.015 -10.845 15.163 1.00 92.38 435 PRO A N 1
ATOM 3388 C CA . PRO A 1 435 ? -5.799 -10.113 14.179 1.00 92.38 435 PRO A CA 1
ATOM 3389 C C . PRO A 1 435 ? -6.891 -10.989 13.565 1.00 92.38 435 PRO A C 1
ATOM 3391 O O . PRO A 1 435 ? -8.023 -10.530 13.466 1.00 92.38 435 PRO A O 1
ATOM 3394 N N . ASN A 1 436 ? -6.623 -12.260 13.254 1.00 92.56 436 ASN A N 1
ATOM 3395 C CA . ASN A 1 436 ? -7.636 -13.153 12.688 1.00 92.56 436 ASN A CA 1
ATOM 3396 C C . ASN A 1 436 ? -8.847 -13.318 13.615 1.00 92.56 436 ASN A C 1
ATOM 3398 O O . ASN A 1 436 ? -9.987 -13.244 13.162 1.00 92.56 436 ASN A O 1
ATOM 3402 N N . THR A 1 437 ? -8.616 -13.467 14.918 1.00 89.62 437 THR A N 1
ATOM 3403 C CA . THR A 1 437 ? -9.692 -13.660 15.893 1.00 89.62 437 THR A CA 1
ATOM 3404 C C . THR A 1 437 ? -10.465 -12.366 16.160 1.00 89.62 437 THR A C 1
ATOM 3406 O O . THR A 1 437 ? -11.696 -12.412 16.261 1.00 89.62 437 THR A O 1
ATOM 3409 N N . VAL A 1 438 ? -9.799 -11.195 16.195 1.00 92.31 438 VAL A N 1
ATOM 3410 C CA . VAL A 1 438 ? -10.504 -9.895 16.258 1.00 92.31 438 VAL A CA 1
ATOM 3411 C C . VAL A 1 438 ? -11.396 -9.749 15.029 1.00 92.31 438 VAL A C 1
ATOM 3413 O O . VAL A 1 438 ? -12.584 -9.458 15.161 1.00 92.31 438 VAL A O 1
ATOM 3416 N N . LEU A 1 439 ? -10.830 -9.956 13.838 1.00 95.19 439 LEU A N 1
ATOM 3417 C CA . LEU A 1 439 ? -11.526 -9.768 12.570 1.00 95.19 439 LEU A CA 1
ATOM 3418 C C . LEU A 1 439 ? -12.702 -10.743 12.452 1.00 95.19 439 LEU A C 1
ATOM 3420 O O . LEU A 1 439 ? -13.801 -10.311 12.123 1.00 95.19 439 LEU A O 1
ATOM 3424 N N . ALA A 1 440 ? -12.530 -12.014 12.826 1.00 94.38 440 ALA A N 1
ATOM 3425 C CA . ALA A 1 440 ? -13.610 -13.004 12.899 1.00 94.38 440 ALA A CA 1
ATOM 3426 C C . ALA A 1 440 ? -14.741 -12.554 13.830 1.00 94.38 440 ALA A C 1
ATOM 3428 O O . ALA A 1 440 ? -15.915 -12.626 13.469 1.00 94.38 440 ALA A O 1
ATOM 3429 N N . SER A 1 441 ? -14.393 -12.022 15.001 1.00 94.00 441 SER A N 1
ATOM 3430 C CA . SER A 1 441 ? -15.372 -11.577 15.998 1.00 94.00 441 SER A CA 1
ATOM 3431 C C . SER A 1 441 ? -16.109 -10.296 15.587 1.00 94.00 441 SER A C 1
ATOM 3433 O O . SER A 1 441 ? -17.267 -10.101 15.965 1.00 94.00 441 SER A O 1
ATOM 3435 N N . LEU A 1 442 ? -15.454 -9.417 14.821 1.00 95.44 442 LEU A N 1
ATOM 3436 C CA . LEU A 1 442 ? -16.034 -8.173 14.308 1.00 95.44 442 LEU A CA 1
ATOM 3437 C C . LEU A 1 442 ? -16.867 -8.391 13.044 1.00 95.44 442 LEU A C 1
ATOM 3439 O O . LEU A 1 442 ? -17.983 -7.884 12.951 1.00 95.44 442 LEU A O 1
ATOM 3443 N N . PHE A 1 443 ? -16.320 -9.127 12.081 1.00 96.12 443 PHE A N 1
ATOM 3444 C CA . PHE A 1 443 ? -16.860 -9.258 10.732 1.00 96.12 443 PHE A CA 1
ATOM 3445 C C . PHE A 1 443 ? -17.712 -10.510 10.526 1.00 96.12 443 PHE A C 1
ATOM 3447 O O . PHE A 1 443 ? -18.577 -10.501 9.659 1.00 96.12 443 PHE A O 1
ATOM 3454 N N . GLY A 1 444 ? -17.542 -11.564 11.331 1.00 93.44 444 GLY A N 1
ATOM 3455 C CA . GLY A 1 444 ? -18.160 -12.874 11.081 1.00 93.44 444 GLY A CA 1
ATOM 3456 C C . GLY A 1 444 ? -19.693 -12.903 11.093 1.00 93.44 444 GLY A C 1
ATOM 3457 O O . GLY A 1 444 ? -20.285 -13.839 10.567 1.00 93.44 444 GLY A O 1
ATOM 3458 N N . LYS A 1 445 ? -20.351 -11.888 11.668 1.00 93.81 445 LYS A N 1
ATOM 3459 C CA . LYS A 1 445 ? -21.820 -11.734 11.644 1.00 93.81 445 LYS A CA 1
ATOM 3460 C C . LYS A 1 445 ? -22.309 -10.609 10.730 1.00 93.81 445 LYS A C 1
ATOM 3462 O O . LYS A 1 445 ? -23.511 -10.350 10.685 1.00 93.81 445 LYS A O 1
ATOM 3467 N N . LEU A 1 446 ? -21.410 -9.902 10.048 1.00 94.50 446 LEU A N 1
ATOM 3468 C CA . LEU A 1 446 ? -21.809 -8.834 9.142 1.00 94.50 446 LEU A CA 1
ATOM 3469 C C . LEU A 1 446 ? -22.305 -9.429 7.826 1.00 94.50 446 LEU A C 1
ATOM 3471 O O . LEU A 1 446 ? -21.703 -10.338 7.271 1.00 94.50 446 LEU A O 1
ATOM 3475 N N . THR A 1 447 ? -23.382 -8.864 7.290 1.00 94.12 447 THR A N 1
ATOM 3476 C CA . THR A 1 447 ? -23.930 -9.231 5.973 1.00 94.12 447 THR A CA 1
ATOM 3477 C C . THR A 1 447 ? -23.224 -8.520 4.814 1.00 94.12 447 THR A C 1
ATOM 3479 O O . THR A 1 447 ? -23.681 -8.559 3.674 1.00 94.12 447 THR A O 1
ATOM 3482 N N . THR A 1 448 ? -22.131 -7.813 5.094 1.00 92.88 448 THR A N 1
ATOM 3483 C CA . THR A 1 448 ? -21.424 -6.976 4.127 1.00 92.88 448 THR A CA 1
ATOM 3484 C C . THR A 1 448 ? -20.404 -7.782 3.335 1.00 92.88 448 THR A C 1
ATOM 3486 O O . THR A 1 448 ? -19.562 -8.452 3.921 1.00 92.88 448 THR A O 1
ATOM 3489 N N . SER A 1 449 ? -20.392 -7.623 2.012 1.00 94.50 449 SER A N 1
ATOM 3490 C CA . SER A 1 449 ? -19.419 -8.275 1.125 1.00 94.50 449 SER A CA 1
ATOM 3491 C C . SER A 1 449 ? -18.066 -7.556 1.044 1.00 94.50 449 SER A C 1
ATOM 3493 O O . SER A 1 449 ? -17.186 -7.979 0.298 1.00 94.50 449 SER A O 1
ATOM 3495 N N . SER A 1 450 ? -17.893 -6.433 1.745 1.00 96.88 450 SER A N 1
ATOM 3496 C CA . SER A 1 450 ? -16.672 -5.631 1.676 1.00 96.88 450 SER A CA 1
ATOM 3497 C C . SER A 1 450 ? -16.385 -4.864 2.966 1.00 96.88 450 SER A C 1
ATOM 3499 O O . SER A 1 450 ? -17.294 -4.333 3.615 1.00 96.88 450 SER A O 1
ATOM 3501 N N . ALA A 1 451 ? -15.101 -4.740 3.289 1.00 97.69 451 ALA A N 1
ATOM 3502 C CA . ALA A 1 451 ? -14.608 -3.973 4.421 1.00 97.69 451 ALA A CA 1
ATOM 3503 C C . ALA A 1 451 ? -13.385 -3.131 4.040 1.00 97.69 451 ALA A C 1
ATOM 3505 O O . ALA A 1 451 ? -12.583 -3.510 3.186 1.00 97.69 451 ALA A O 1
ATOM 3506 N N . LEU A 1 452 ? -13.245 -1.985 4.706 1.00 98.19 452 LEU A N 1
ATOM 3507 C CA . LEU A 1 452 ? -12.035 -1.172 4.696 1.00 98.19 452 LEU A CA 1
ATOM 3508 C C . LEU A 1 452 ? -11.314 -1.328 6.021 1.00 98.19 452 LEU A C 1
ATOM 3510 O O . LEU A 1 452 ? -11.952 -1.228 7.068 1.00 98.19 452 LEU A O 1
ATOM 3514 N N . VAL A 1 453 ? -9.998 -1.507 5.989 1.00 98.31 453 VAL A N 1
ATOM 3515 C CA . VAL A 1 453 ? -9.182 -1.532 7.207 1.00 98.31 453 VAL A CA 1
ATOM 3516 C C . VAL A 1 453 ? -8.095 -0.470 7.143 1.00 98.31 453 VAL A C 1
ATOM 3518 O O . VAL A 1 453 ? -7.361 -0.369 6.169 1.00 98.31 453 VAL A O 1
ATOM 3521 N N . ILE A 1 454 ? -7.993 0.352 8.181 1.00 98.38 454 ILE A N 1
ATOM 3522 C CA . ILE A 1 454 ? -6.979 1.399 8.291 1.00 98.38 454 ILE A CA 1
ATOM 3523 C C . ILE A 1 454 ? -6.058 1.032 9.441 1.00 98.38 454 ILE A C 1
ATOM 3525 O O . ILE A 1 454 ? -6.448 1.147 10.600 1.00 98.38 454 ILE A O 1
ATOM 3529 N N . ASN A 1 455 ? -4.847 0.587 9.131 1.00 97.88 455 ASN A N 1
ATOM 3530 C CA . ASN A 1 455 ? -3.819 0.334 10.126 1.00 97.88 455 ASN A CA 1
ATOM 3531 C C . ASN A 1 455 ? -3.117 1.651 10.482 1.00 97.88 455 ASN A C 1
ATOM 3533 O O . ASN A 1 455 ? -2.356 2.202 9.686 1.00 97.88 455 ASN A O 1
ATOM 3537 N N . ALA A 1 456 ? -3.383 2.154 11.686 1.00 97.12 456 ALA A N 1
ATOM 3538 C CA . ALA A 1 456 ? -2.819 3.395 12.213 1.00 97.12 456 ALA A CA 1
ATOM 3539 C C . ALA A 1 456 ? -1.525 3.176 13.024 1.00 97.12 456 ALA A C 1
ATOM 3541 O O . ALA A 1 456 ? -1.059 4.083 13.720 1.00 97.12 456 ALA A O 1
ATOM 3542 N N . THR A 1 457 ? -0.957 1.968 12.981 1.00 91.88 457 THR A N 1
ATOM 3543 C CA . THR A 1 457 ? 0.284 1.620 13.682 1.00 91.88 457 THR A CA 1
ATOM 3544 C C . THR A 1 457 ? 1.498 1.720 12.763 1.00 91.88 457 THR A C 1
ATOM 3546 O O . THR A 1 457 ? 1.377 1.539 11.554 1.00 91.88 457 THR A O 1
ATOM 3549 N N . PRO A 1 458 ? 2.701 1.978 13.311 1.00 77.62 458 PRO A N 1
ATOM 3550 C CA . PRO A 1 458 ? 3.898 2.153 12.501 1.00 77.62 458 PRO A CA 1
ATOM 3551 C C . PRO A 1 458 ? 4.295 0.891 11.729 1.00 77.62 458 PRO A C 1
ATOM 3553 O O . PRO A 1 458 ? 4.866 1.028 10.650 1.00 77.62 458 PRO A O 1
ATOM 3556 N N . TYR A 1 459 ? 4.006 -0.300 12.270 1.00 81.38 459 TYR A N 1
ATOM 3557 C CA . TYR A 1 459 ? 4.092 -1.584 11.574 1.00 81.38 459 TYR A CA 1
ATOM 3558 C C . TYR A 1 459 ? 3.119 -2.596 12.167 1.00 81.38 459 TYR A C 1
ATOM 3560 O O . TYR A 1 459 ? 3.121 -2.806 13.378 1.00 81.38 459 TYR A O 1
ATOM 3568 N N . ASP A 1 460 ? 2.385 -3.311 11.317 1.00 87.12 460 ASP A N 1
ATOM 3569 C CA . ASP A 1 460 ? 1.681 -4.522 11.740 1.00 87.12 460 ASP A CA 1
ATOM 3570 C C . ASP A 1 460 ? 1.590 -5.533 10.593 1.00 87.12 460 ASP A C 1
ATOM 3572 O O . ASP A 1 460 ? 0.538 -5.782 10.010 1.00 87.12 460 ASP A O 1
ATOM 3576 N N . GLY A 1 461 ? 2.737 -6.122 10.245 1.00 86.00 461 GLY A N 1
ATOM 3577 C CA . GLY A 1 461 ? 2.794 -7.114 9.172 1.00 86.00 461 GLY A CA 1
ATOM 3578 C C . GLY A 1 461 ? 1.949 -8.363 9.450 1.00 86.00 461 GLY A C 1
ATOM 3579 O O . GLY A 1 461 ? 1.568 -9.042 8.502 1.00 86.00 461 GLY A O 1
ATOM 3580 N N . CYS A 1 462 ? 1.644 -8.671 10.717 1.00 89.38 462 CYS A N 1
ATOM 3581 C CA . CYS A 1 462 ? 0.755 -9.778 11.074 1.00 89.38 462 CYS A CA 1
ATOM 3582 C C . CYS A 1 462 ? -0.692 -9.450 10.712 1.00 89.38 462 CYS A C 1
ATOM 3584 O O . CYS A 1 462 ? -1.325 -10.246 10.025 1.00 89.38 462 CYS A O 1
ATOM 3586 N N . LEU A 1 463 ? -1.188 -8.269 11.105 1.00 93.38 463 LEU A N 1
ATOM 3587 C CA . LEU A 1 463 ? -2.497 -7.790 10.664 1.00 93.38 463 LEU A CA 1
ATOM 3588 C C . LEU A 1 463 ? -2.588 -7.801 9.140 1.00 93.38 463 LEU A C 1
ATOM 3590 O O . LEU A 1 463 ? -3.518 -8.374 8.594 1.00 93.38 463 LEU A O 1
ATOM 3594 N N . GLU A 1 464 ? -1.631 -7.184 8.455 1.00 93.62 464 GLU A N 1
ATOM 3595 C CA . GLU A 1 464 ? -1.683 -7.031 6.999 1.00 93.62 464 GLU A CA 1
ATOM 3596 C C . GLU A 1 464 ? -1.650 -8.373 6.264 1.00 93.62 464 GLU A C 1
ATOM 3598 O O . GLU A 1 464 ? -2.402 -8.562 5.310 1.00 93.62 464 GLU A O 1
ATOM 3603 N N . SER A 1 465 ? -0.860 -9.336 6.750 1.00 91.31 465 SER A N 1
ATOM 3604 C CA . SER A 1 465 ? -0.879 -10.706 6.220 1.00 91.31 465 SER A CA 1
ATOM 3605 C C . SER A 1 465 ? -2.253 -11.348 6.419 1.00 91.31 465 SER A C 1
ATOM 3607 O O . SER A 1 465 ? -2.811 -11.909 5.482 1.00 91.31 465 SER A O 1
ATOM 3609 N N . THR A 1 466 ? -2.850 -11.200 7.606 1.00 94.06 466 THR A N 1
ATOM 3610 C CA . THR A 1 466 ? -4.211 -11.686 7.864 1.00 94.06 466 THR A CA 1
ATOM 3611 C C . THR A 1 466 ? -5.235 -11.016 6.946 1.00 94.06 466 THR A C 1
ATOM 3613 O O . THR A 1 466 ? -6.105 -11.701 6.417 1.00 94.06 466 THR A O 1
ATOM 3616 N N . LEU A 1 467 ? -5.140 -9.704 6.711 1.00 95.69 467 LEU A N 1
ATOM 3617 C CA . LEU A 1 467 ? -6.055 -8.977 5.824 1.00 95.69 467 LEU A CA 1
ATOM 3618 C C . LEU A 1 467 ? -5.953 -9.458 4.372 1.00 95.69 467 LEU A C 1
ATOM 3620 O O . LEU A 1 467 ? -6.980 -9.571 3.706 1.00 95.69 467 LEU A O 1
ATOM 3624 N N . LEU A 1 468 ? -4.750 -9.788 3.894 1.00 92.88 468 LEU A N 1
ATOM 3625 C CA . LEU A 1 468 ? -4.555 -10.387 2.570 1.00 92.88 468 LEU A CA 1
ATOM 3626 C C . LEU A 1 468 ? -5.174 -11.778 2.476 1.00 92.88 468 LEU A C 1
ATOM 3628 O O . LEU A 1 468 ? -5.918 -12.042 1.535 1.00 92.88 468 LEU A O 1
ATOM 3632 N N . THR A 1 469 ? -4.940 -12.637 3.470 1.00 92.00 469 THR A N 1
ATOM 3633 C CA . THR A 1 469 ? -5.584 -13.957 3.541 1.00 92.00 469 THR A CA 1
ATOM 3634 C C . THR A 1 469 ? -7.104 -13.812 3.533 1.00 92.00 469 THR A C 1
ATOM 3636 O O . THR A 1 469 ? -7.800 -14.508 2.801 1.00 92.00 469 THR A O 1
ATOM 3639 N N . TRP A 1 470 ? -7.640 -12.859 4.296 1.00 93.81 470 TRP A N 1
ATOM 3640 C CA . TRP A 1 470 ? -9.071 -12.570 4.306 1.00 93.81 470 TRP A CA 1
ATOM 3641 C C . TRP A 1 470 ? -9.579 -12.103 2.944 1.00 93.81 470 TRP A C 1
ATOM 3643 O O . TRP A 1 470 ? -10.615 -12.580 2.499 1.00 93.81 470 TRP A O 1
ATOM 3653 N N . HIS A 1 471 ? -8.843 -11.224 2.266 1.00 93.00 471 HIS A N 1
ATOM 3654 C CA . HIS A 1 471 ? -9.192 -10.761 0.926 1.00 93.00 471 HIS A CA 1
ATOM 3655 C C . HIS A 1 471 ? -9.221 -11.900 -0.106 1.00 93.00 471 HIS A C 1
ATOM 3657 O O . HIS A 1 471 ? -10.041 -11.874 -1.019 1.00 93.00 471 HIS A O 1
ATOM 3663 N N . GLN A 1 472 ? -8.316 -12.875 0.015 1.00 88.00 472 GLN A N 1
ATOM 3664 C CA . GLN A 1 472 ? -8.173 -13.974 -0.943 1.00 88.00 472 GLN A CA 1
ATOM 3665 C C . GLN A 1 472 ? -9.145 -15.131 -0.691 1.00 88.00 472 GLN A C 1
ATOM 3667 O O . GLN A 1 472 ? -9.656 -15.713 -1.646 1.00 88.00 472 GLN A O 1
ATOM 3672 N N . PHE A 1 473 ? -9.369 -15.493 0.575 1.00 88.31 473 PHE A N 1
ATOM 3673 C CA . PHE A 1 473 ? -10.029 -16.751 0.935 1.00 88.31 473 PHE A CA 1
ATOM 3674 C C . PHE A 1 473 ? -11.420 -16.585 1.547 1.00 88.31 473 PHE A C 1
ATOM 3676 O O . PHE A 1 473 ? -12.178 -17.554 1.559 1.00 88.31 473 PHE A O 1
ATOM 3683 N N . ASN A 1 474 ? -11.783 -15.395 2.032 1.00 87.88 474 ASN A N 1
ATOM 3684 C CA . ASN A 1 474 ? -13.123 -15.148 2.561 1.00 87.88 474 ASN A CA 1
ATOM 3685 C C . ASN A 1 474 ? -14.010 -14.469 1.509 1.00 87.88 474 ASN A C 1
ATOM 3687 O O . ASN A 1 474 ? -13.537 -13.767 0.622 1.00 87.88 474 ASN A O 1
ATOM 3691 N N . GLU A 1 475 ? -15.329 -14.626 1.639 1.00 91.12 475 GLU A N 1
ATOM 3692 C CA . GLU A 1 475 ? -16.312 -13.989 0.742 1.00 91.12 475 GLU A CA 1
ATOM 3693 C C . GLU A 1 475 ? -16.302 -12.450 0.826 1.00 91.12 475 GLU A C 1
ATOM 3695 O O . GLU A 1 475 ? -16.854 -11.759 -0.033 1.00 91.12 475 GLU A O 1
ATOM 3700 N N . MET A 1 476 ? -15.684 -11.900 1.872 1.00 93.06 476 MET A N 1
ATOM 3701 C CA . MET A 1 476 ? -15.612 -10.469 2.113 1.00 93.06 476 MET A CA 1
ATOM 3702 C C . MET A 1 476 ? -14.334 -9.874 1.518 1.00 93.06 476 MET A C 1
ATOM 3704 O O . MET A 1 476 ? -13.226 -10.156 1.971 1.00 93.06 476 MET A O 1
ATOM 3708 N N . LYS A 1 477 ? -14.495 -8.950 0.570 1.00 95.38 477 LYS A N 1
ATOM 3709 C CA . LYS A 1 477 ? -13.388 -8.188 -0.011 1.00 95.38 477 LYS A CA 1
ATOM 3710 C C . LYS A 1 477 ? -12.839 -7.176 0.995 1.00 95.38 477 LYS A C 1
ATOM 3712 O O . LYS A 1 477 ? -13.555 -6.261 1.404 1.00 95.38 477 LYS A O 1
ATOM 3717 N N . VAL A 1 478 ? -11.561 -7.288 1.340 1.00 96.75 478 VAL A N 1
ATOM 3718 C CA . VAL A 1 478 ? -10.911 -6.387 2.302 1.00 96.75 478 VAL A CA 1
ATOM 3719 C C . VAL A 1 478 ? -9.894 -5.498 1.599 1.00 96.75 478 VAL A C 1
ATOM 3721 O O . VAL A 1 478 ? -8.865 -5.991 1.153 1.00 96.75 478 VAL A O 1
ATOM 3724 N N . ASP A 1 479 ? -10.157 -4.196 1.508 1.00 97.19 479 ASP A N 1
ATOM 3725 C CA . ASP A 1 479 ? -9.139 -3.231 1.078 1.00 97.19 479 ASP A CA 1
ATOM 3726 C C . ASP A 1 479 ? -8.544 -2.561 2.322 1.00 97.19 479 ASP A C 1
ATOM 3728 O O . ASP A 1 479 ? -9.280 -2.170 3.232 1.00 97.19 479 ASP A O 1
ATOM 3732 N N . PHE A 1 480 ? -7.228 -2.376 2.372 1.00 97.50 480 PHE A N 1
ATOM 3733 C CA . PHE A 1 480 ? -6.581 -1.759 3.519 1.00 97.50 480 PHE A CA 1
ATOM 3734 C C . PHE A 1 480 ? -5.574 -0.667 3.174 1.00 97.50 480 PHE A C 1
ATOM 3736 O O . PHE A 1 480 ? -4.998 -0.609 2.086 1.00 97.50 480 PHE A O 1
ATOM 3743 N N . LEU A 1 481 ? -5.416 0.231 4.143 1.00 97.62 481 LEU A N 1
ATOM 3744 C CA . LEU A 1 481 ? -4.469 1.330 4.151 1.00 97.62 481 LEU A CA 1
ATOM 3745 C C . LEU A 1 481 ? -3.624 1.237 5.421 1.00 97.62 481 LEU A C 1
ATOM 3747 O O . LEU A 1 481 ? -4.155 1.369 6.523 1.00 97.62 481 LEU A O 1
ATOM 3751 N N . SER A 1 482 ? -2.316 1.092 5.262 1.00 97.38 482 SER A N 1
ATOM 3752 C CA . SER A 1 482 ? -1.350 1.183 6.353 1.00 97.38 482 SER A CA 1
ATOM 3753 C C . SER A 1 482 ? -0.638 2.522 6.320 1.00 97.38 482 SER A C 1
ATOM 3755 O O . SER A 1 482 ? -0.063 2.909 5.299 1.00 97.38 482 SER A O 1
ATOM 3757 N N . ILE A 1 483 ? -0.674 3.241 7.440 1.00 97.25 483 ILE A N 1
ATOM 3758 C CA . ILE A 1 483 ? -0.071 4.567 7.561 1.00 97.25 483 ILE A CA 1
ATOM 3759 C C . ILE A 1 483 ? 0.914 4.649 8.716 1.00 97.25 483 ILE A C 1
ATOM 3761 O O . ILE A 1 483 ? 0.677 4.139 9.806 1.00 97.25 483 ILE A O 1
ATOM 3765 N N . SER A 1 484 ? 2.029 5.338 8.481 1.00 94.00 484 SER A N 1
ATOM 3766 C CA . SER A 1 484 ? 3.090 5.484 9.477 1.00 94.00 484 SER A CA 1
ATOM 3767 C C . SER A 1 484 ? 3.821 6.813 9.330 1.00 94.00 484 SER A C 1
ATOM 3769 O O . SER A 1 484 ? 4.071 7.288 8.229 1.00 94.00 484 SER A O 1
ATOM 3771 N N . ARG A 1 485 ? 4.247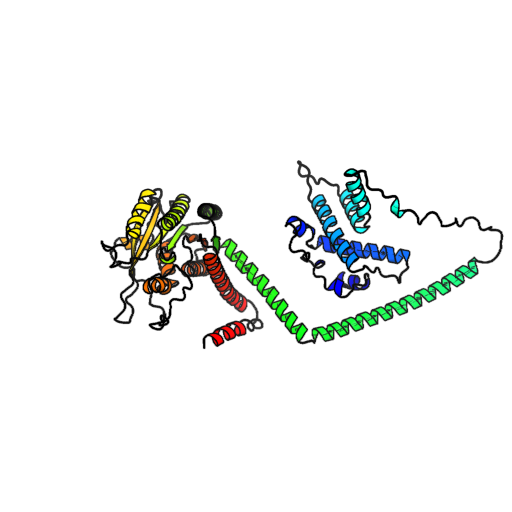 7.410 10.446 1.00 93.44 485 ARG A N 1
ATOM 3772 C CA . ARG A 1 485 ? 5.192 8.545 10.415 1.00 93.44 485 ARG A CA 1
ATOM 3773 C C . ARG A 1 485 ? 6.638 8.097 10.164 1.00 93.44 485 ARG A C 1
ATOM 3775 O O . ARG A 1 485 ? 7.505 8.934 9.944 1.00 93.44 485 ARG A O 1
ATOM 3782 N N . ASN A 1 486 ? 6.909 6.791 10.216 1.00 88.81 486 ASN A N 1
ATOM 3783 C CA . ASN A 1 486 ? 8.230 6.213 9.990 1.00 88.81 486 ASN A CA 1
ATOM 3784 C C . ASN A 1 486 ? 8.285 5.525 8.618 1.00 88.81 486 ASN A C 1
ATOM 3786 O O . ASN A 1 486 ? 7.757 4.425 8.447 1.00 88.81 486 ASN A O 1
ATOM 3790 N N . VAL A 1 487 ? 8.962 6.178 7.669 1.00 89.19 487 VAL A N 1
ATOM 3791 C CA . VAL A 1 487 ? 9.130 5.703 6.286 1.00 89.19 487 VAL A CA 1
ATOM 3792 C C . VAL A 1 487 ? 9.832 4.345 6.245 1.00 89.19 487 VAL A C 1
ATOM 3794 O O . VAL A 1 487 ? 9.343 3.422 5.608 1.00 89.19 487 VAL A O 1
ATOM 3797 N N . THR A 1 488 ? 10.932 4.182 6.983 1.00 84.12 488 THR A N 1
ATOM 3798 C CA . THR A 1 488 ? 11.739 2.952 6.971 1.00 84.12 488 THR A CA 1
ATOM 3799 C C . THR A 1 488 ? 10.957 1.744 7.471 1.00 84.12 488 THR A C 1
ATOM 3801 O O . THR A 1 488 ? 11.030 0.661 6.893 1.00 84.12 488 THR A O 1
ATOM 3804 N N . THR A 1 489 ? 10.193 1.926 8.547 1.00 81.00 489 THR A N 1
ATOM 3805 C CA . THR A 1 489 ? 9.345 0.866 9.091 1.00 81.00 489 THR A CA 1
ATOM 3806 C C . THR A 1 489 ? 8.261 0.463 8.090 1.00 81.00 489 THR A C 1
ATOM 3808 O O . THR A 1 489 ? 8.025 -0.727 7.894 1.00 81.00 489 THR A O 1
ATOM 3811 N N . LEU A 1 490 ? 7.630 1.438 7.435 1.00 84.88 490 LEU A N 1
ATOM 3812 C CA . LEU A 1 490 ? 6.581 1.170 6.463 1.00 84.88 490 LEU A CA 1
ATOM 3813 C C . LEU A 1 490 ? 7.121 0.469 5.209 1.00 84.88 490 LEU A C 1
ATOM 3815 O O . LEU A 1 490 ? 6.543 -0.527 4.793 1.00 84.88 490 LEU A O 1
ATOM 3819 N N . GLU A 1 491 ? 8.255 0.917 4.664 1.00 83.19 491 GLU A N 1
ATOM 3820 C CA . GLU A 1 491 ? 8.910 0.262 3.522 1.00 83.19 491 GLU A CA 1
ATOM 3821 C C . GLU A 1 491 ? 9.265 -1.200 3.817 1.00 83.19 491 GLU A C 1
ATOM 3823 O O . GLU A 1 491 ? 9.201 -2.056 2.936 1.00 83.19 491 GLU A O 1
ATOM 3828 N N . TYR A 1 492 ? 9.690 -1.502 5.048 1.00 83.19 492 TYR A N 1
ATOM 3829 C CA . TYR A 1 492 ? 9.976 -2.876 5.457 1.00 83.19 492 TYR A CA 1
ATOM 3830 C C . TYR A 1 492 ? 8.716 -3.747 5.395 1.00 83.19 492 TYR A C 1
ATOM 3832 O O . TYR A 1 492 ? 8.752 -4.860 4.866 1.00 83.19 492 TYR A O 1
ATOM 3840 N N . VAL A 1 493 ? 7.604 -3.233 5.917 1.00 81.62 493 VAL A N 1
ATOM 3841 C CA . VAL A 1 493 ? 6.320 -3.934 5.918 1.00 81.62 493 VAL A CA 1
ATOM 3842 C C . VAL A 1 493 ? 5.793 -4.105 4.493 1.00 81.62 493 VAL A C 1
ATOM 3844 O O . VAL A 1 493 ? 5.448 -5.219 4.109 1.00 81.62 493 VAL A O 1
ATOM 3847 N N . GLU A 1 494 ? 5.830 -3.046 3.685 1.00 87.19 494 GLU A N 1
ATOM 3848 C CA . GLU A 1 494 ? 5.457 -3.065 2.269 1.00 87.19 494 GLU A CA 1
ATOM 3849 C C . GLU A 1 494 ? 6.238 -4.147 1.507 1.00 87.19 494 GLU A C 1
ATOM 3851 O O . GLU A 1 494 ? 5.645 -4.985 0.829 1.00 87.19 494 GLU A O 1
ATOM 3856 N N . LYS A 1 495 ? 7.564 -4.218 1.696 1.00 85.81 495 LYS A N 1
ATOM 3857 C CA . LYS A 1 495 ? 8.418 -5.263 1.100 1.00 85.81 495 LYS A CA 1
ATOM 3858 C C . LYS A 1 495 ? 8.035 -6.666 1.570 1.00 85.81 495 LYS A C 1
ATOM 3860 O O . LYS A 1 495 ? 8.051 -7.595 0.764 1.00 85.81 495 LYS A O 1
ATOM 3865 N N . LYS A 1 496 ? 7.699 -6.840 2.852 1.00 85.25 496 LYS A N 1
ATOM 3866 C CA . LYS A 1 496 ? 7.275 -8.136 3.407 1.00 85.25 496 LYS A CA 1
ATOM 3867 C C . LYS A 1 496 ? 5.954 -8.599 2.786 1.00 85.25 496 LYS A C 1
ATOM 3869 O O . LYS A 1 496 ? 5.846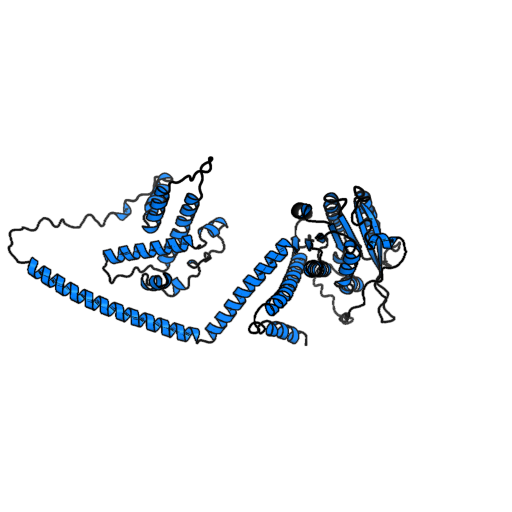 -9.758 2.396 1.00 85.25 496 LYS A O 1
ATOM 3874 N N . ILE A 1 497 ? 4.992 -7.690 2.645 1.00 87.88 497 ILE A N 1
ATOM 3875 C CA . ILE A 1 497 ? 3.708 -7.953 1.990 1.00 87.88 497 ILE A CA 1
ATOM 3876 C C . ILE A 1 497 ? 3.890 -8.259 0.504 1.00 87.88 497 ILE A C 1
ATOM 3878 O O . ILE A 1 497 ? 3.380 -9.271 0.026 1.00 87.88 497 ILE A O 1
ATOM 3882 N N . ALA A 1 498 ? 4.676 -7.453 -0.209 1.00 88.25 498 ALA A N 1
ATOM 3883 C CA . ALA A 1 498 ? 4.994 -7.697 -1.611 1.00 88.25 498 ALA A CA 1
ATOM 3884 C C . ALA A 1 498 ? 5.625 -9.084 -1.810 1.00 88.25 498 ALA A C 1
ATOM 3886 O O . ALA A 1 498 ? 5.273 -9.806 -2.740 1.00 88.25 498 ALA A O 1
ATOM 3887 N N . PHE A 1 499 ? 6.528 -9.484 -0.912 1.00 85.38 499 PHE A N 1
ATOM 3888 C CA . PHE A 1 499 ? 7.154 -10.800 -0.958 1.00 85.38 499 PHE A CA 1
ATOM 3889 C C . PHE A 1 499 ? 6.162 -11.940 -0.689 1.00 85.38 499 PHE A C 1
ATOM 3891 O O . PHE A 1 499 ? 6.204 -12.938 -1.405 1.00 85.38 499 PHE A O 1
ATOM 3898 N N . SER A 1 500 ? 5.244 -11.782 0.271 1.00 84.12 500 SER A N 1
ATOM 3899 C CA . SER A 1 500 ? 4.165 -12.756 0.513 1.00 84.12 500 SER A CA 1
ATOM 3900 C C . SER A 1 500 ? 3.286 -12.925 -0.726 1.00 84.12 500 SER A C 1
ATOM 3902 O O . SER A 1 500 ? 3.071 -14.041 -1.186 1.00 84.12 500 SER A O 1
ATOM 3904 N N . LEU A 1 501 ? 2.872 -11.814 -1.345 1.00 84.88 501 LEU A N 1
ATOM 3905 C CA . LEU A 1 501 ? 2.089 -11.839 -2.580 1.00 84.88 501 LEU A CA 1
ATOM 3906 C C . LEU A 1 501 ? 2.840 -12.537 -3.717 1.00 84.88 501 LEU A C 1
ATOM 3908 O O . LEU A 1 501 ? 2.247 -13.337 -4.434 1.00 84.88 501 LEU A O 1
ATOM 3912 N N . LEU A 1 502 ? 4.143 -12.282 -3.881 1.00 82.88 502 LEU A N 1
ATOM 3913 C CA . LEU A 1 502 ? 4.956 -12.986 -4.877 1.00 82.88 502 LEU A CA 1
ATOM 3914 C C . LEU A 1 502 ? 4.988 -14.500 -4.628 1.00 82.88 502 LEU A C 1
ATOM 3916 O O . LEU A 1 502 ? 4.927 -15.262 -5.592 1.00 82.88 502 LEU A O 1
ATOM 3920 N N . GLN A 1 503 ? 5.070 -14.942 -3.369 1.00 82.00 503 GLN A N 1
ATOM 3921 C CA . GLN A 1 503 ? 5.035 -16.366 -3.021 1.00 82.00 503 GLN A CA 1
ATOM 3922 C C . GLN A 1 503 ? 3.678 -17.002 -3.360 1.00 82.00 503 GLN A C 1
ATOM 3924 O O . GLN A 1 503 ? 3.649 -18.069 -3.979 1.00 82.00 503 GLN A O 1
ATOM 3929 N N . ASP A 1 504 ? 2.575 -16.321 -3.047 1.00 77.00 504 ASP A N 1
ATOM 3930 C CA . ASP A 1 504 ? 1.215 -16.817 -3.295 1.00 77.00 504 ASP A CA 1
ATOM 3931 C C . ASP A 1 504 ? 0.859 -16.819 -4.793 1.00 77.00 504 ASP A C 1
ATOM 3933 O O . ASP A 1 504 ? 0.366 -17.816 -5.329 1.00 77.00 504 ASP A O 1
ATOM 3937 N N . PHE A 1 505 ? 1.167 -15.735 -5.517 1.00 71.19 505 PHE A N 1
ATOM 3938 C CA . PHE A 1 505 ? 0.949 -15.655 -6.966 1.00 71.19 505 PHE A CA 1
ATOM 3939 C C . PHE A 1 505 ? 1.782 -16.682 -7.724 1.00 71.19 505 PHE A C 1
ATOM 3941 O O . PHE A 1 505 ? 1.309 -17.249 -8.710 1.00 71.19 505 PHE A O 1
ATOM 3948 N N . TRP A 1 506 ? 3.006 -16.952 -7.266 1.00 61.94 506 TRP A N 1
ATOM 3949 C CA . TRP A 1 506 ? 3.837 -17.991 -7.859 1.00 61.94 506 TRP A CA 1
ATOM 3950 C C . TRP A 1 506 ? 3.203 -19.372 -7.709 1.00 61.94 506 TRP A C 1
ATOM 3952 O O . TRP A 1 506 ? 3.226 -20.159 -8.656 1.00 61.94 506 TRP A O 1
ATOM 3962 N N . PHE A 1 507 ? 2.587 -19.653 -6.558 1.00 56.53 507 PHE A N 1
ATOM 3963 C CA . PHE A 1 507 ? 1.855 -20.897 -6.348 1.00 56.53 507 PHE A CA 1
ATOM 3964 C C . PHE A 1 507 ? 0.684 -21.022 -7.334 1.00 56.53 507 PHE A C 1
ATOM 3966 O O . PHE A 1 507 ? 0.550 -22.044 -8.008 1.00 56.53 507 PHE A O 1
ATOM 3973 N N . LEU A 1 508 ? -0.096 -19.952 -7.519 1.00 56.56 508 LEU A N 1
ATOM 3974 C CA . LEU A 1 508 ? -1.201 -19.928 -8.485 1.00 56.56 508 LEU A CA 1
ATOM 3975 C C . LEU A 1 508 ? -0.727 -20.055 -9.947 1.00 56.56 508 LEU A C 1
ATOM 3977 O O . LEU A 1 508 ? -1.358 -20.736 -10.759 1.00 56.56 508 LEU A O 1
ATOM 3981 N N . PHE A 1 509 ? 0.396 -19.425 -10.299 1.00 59.78 509 PHE A N 1
ATOM 3982 C CA . PHE A 1 509 ? 0.976 -19.502 -11.642 1.00 59.78 509 PHE A CA 1
ATOM 3983 C C . PHE A 1 509 ? 1.520 -20.906 -11.947 1.00 59.78 509 PHE A C 1
ATOM 3985 O O . PHE A 1 509 ? 1.268 -21.443 -13.026 1.00 59.78 509 PHE A O 1
ATOM 3992 N N . CYS A 1 510 ? 2.182 -21.544 -10.974 1.00 54.50 510 CYS A N 1
ATOM 3993 C CA . CYS A 1 510 ? 2.633 -22.935 -11.077 1.00 54.50 510 CYS A CA 1
ATOM 3994 C C . CYS A 1 510 ? 1.472 -23.924 -11.263 1.00 54.50 510 CYS A C 1
ATOM 3996 O O . CYS A 1 510 ? 1.642 -24.942 -11.927 1.00 54.50 510 CYS A O 1
ATOM 3998 N N . LEU A 1 511 ? 0.294 -23.632 -10.703 1.00 48.56 511 LEU A N 1
ATOM 3999 C CA . LEU A 1 511 ? -0.896 -24.473 -10.864 1.00 48.56 511 LEU A CA 1
ATOM 4000 C C . LEU A 1 511 ? -1.600 -24.281 -12.216 1.00 48.56 511 LEU A C 1
ATOM 4002 O O . LEU A 1 511 ? -2.313 -25.175 -12.665 1.00 48.56 511 LEU A O 1
ATOM 4006 N N . THR A 1 512 ? -1.421 -23.129 -12.869 1.00 48.59 512 THR A N 1
ATOM 4007 C CA . THR A 1 512 ? -2.175 -22.755 -14.079 1.00 48.59 512 THR A CA 1
ATOM 4008 C C . THR A 1 512 ? -1.400 -22.939 -15.388 1.00 48.59 512 THR A C 1
ATOM 4010 O O . THR A 1 512 ? -2.005 -22.851 -16.460 1.00 48.59 512 THR A O 1
ATOM 4013 N N . LYS A 1 513 ? -0.096 -23.262 -15.352 1.00 44.66 513 LYS A N 1
ATOM 4014 C CA . LYS A 1 513 ? 0.686 -23.629 -16.547 1.00 44.66 513 LYS A CA 1
ATOM 4015 C C . LYS A 1 513 ? 1.542 -24.885 -16.367 1.00 44.66 513 LYS A C 1
ATOM 4017 O O . LYS A 1 513 ? 2.116 -25.117 -15.314 1.00 44.66 513 LYS A O 1
ATOM 4022 N N . ASN A 1 514 ? 1.626 -25.651 -17.463 1.00 43.69 514 ASN A N 1
ATOM 4023 C CA . ASN A 1 514 ? 2.405 -26.880 -17.655 1.00 43.69 514 ASN A CA 1
ATOM 4024 C C . ASN A 1 514 ? 3.757 -26.903 -16.916 1.00 43.69 514 ASN A C 1
ATOM 4026 O O . ASN A 1 514 ? 4.517 -25.935 -16.933 1.00 43.69 514 ASN A O 1
ATOM 4030 N N . SER A 1 515 ? 4.047 -28.082 -16.365 1.00 44.47 515 SER A N 1
ATOM 4031 C CA . SER A 1 515 ? 5.111 -28.519 -15.446 1.00 44.47 515 SER A CA 1
ATOM 4032 C C . SER A 1 515 ? 6.570 -28.125 -15.726 1.00 44.47 515 SER A C 1
ATOM 4034 O O . SER A 1 515 ? 7.435 -28.445 -14.914 1.00 44.47 515 SER A O 1
ATOM 4036 N N . ASP A 1 516 ? 6.880 -27.417 -16.808 1.00 48.78 516 ASP A N 1
ATOM 4037 C CA . ASP A 1 516 ? 8.266 -27.115 -17.197 1.00 48.78 516 ASP A CA 1
ATOM 4038 C C . ASP A 1 516 ? 8.836 -25.849 -16.518 1.00 48.78 516 ASP A C 1
ATOM 4040 O O . ASP A 1 516 ? 10.027 -25.561 -16.630 1.00 48.78 516 ASP A O 1
ATOM 4044 N N . PHE A 1 517 ? 8.012 -25.101 -15.771 1.00 48.88 517 PHE A N 1
ATOM 4045 C CA . PHE A 1 517 ? 8.382 -23.821 -15.139 1.00 48.88 517 PHE A CA 1
ATOM 4046 C C . PHE A 1 517 ? 8.824 -23.912 -13.663 1.00 48.88 517 PHE A C 1
ATOM 4048 O O . PHE A 1 517 ? 9.356 -22.944 -13.118 1.00 48.88 517 PHE A O 1
ATOM 4055 N N . ALA A 1 518 ? 8.669 -25.064 -13.002 1.00 46.59 518 ALA A N 1
ATOM 4056 C CA . ALA A 1 518 ? 8.841 -25.198 -11.546 1.00 46.59 518 ALA A CA 1
ATOM 4057 C C . ALA A 1 518 ? 10.304 -25.150 -11.030 1.00 46.59 518 ALA A C 1
ATOM 4059 O O . ALA A 1 518 ? 10.545 -25.239 -9.827 1.00 46.59 518 ALA A O 1
ATOM 4060 N N . VAL A 1 519 ? 11.307 -25.016 -11.904 1.00 46.75 519 VAL A N 1
ATOM 4061 C CA . VAL A 1 519 ? 12.714 -25.297 -11.548 1.00 46.75 519 VAL A CA 1
ATOM 4062 C C . VAL A 1 519 ? 13.446 -24.117 -10.877 1.00 46.75 519 VAL A C 1
ATOM 4064 O O . VAL A 1 519 ? 14.438 -24.327 -10.180 1.00 46.75 519 VAL A O 1
ATOM 4067 N N . LEU A 1 520 ? 12.990 -22.869 -11.019 1.00 45.94 520 LEU A N 1
ATOM 4068 C CA . LEU A 1 520 ? 13.855 -21.709 -10.730 1.00 45.94 520 LEU A CA 1
ATOM 4069 C C . LEU A 1 520 ? 13.832 -21.177 -9.284 1.00 45.94 520 LEU A C 1
ATOM 4071 O O . LEU A 1 520 ? 14.836 -20.616 -8.843 1.00 45.94 520 LEU A O 1
ATOM 4075 N N . THR A 1 521 ? 12.785 -21.425 -8.493 1.00 43.88 521 THR A N 1
ATOM 4076 C CA . THR A 1 521 ? 12.733 -20.997 -7.074 1.00 43.88 521 THR A CA 1
ATOM 4077 C C . THR A 1 521 ? 13.263 -22.044 -6.095 1.00 43.88 521 THR A C 1
ATOM 4079 O O . THR A 1 521 ? 13.626 -21.698 -4.969 1.00 43.88 521 THR A O 1
ATOM 4082 N N . CYS A 1 522 ? 13.420 -23.302 -6.527 1.00 41.09 522 CYS A N 1
ATOM 4083 C CA . CYS A 1 522 ? 14.052 -24.338 -5.705 1.00 41.09 522 CYS A CA 1
ATOM 4084 C C . CYS A 1 522 ? 15.505 -23.961 -5.347 1.00 41.09 522 CYS A C 1
ATOM 4086 O O . CYS A 1 522 ? 15.972 -24.258 -4.250 1.00 41.09 522 CYS A O 1
ATOM 4088 N N . VAL A 1 523 ? 16.186 -23.206 -6.220 1.00 43.06 523 VAL A N 1
ATOM 4089 C CA . VAL A 1 523 ? 17.557 -22.720 -5.995 1.00 43.06 523 VAL A CA 1
ATOM 4090 C C . VAL A 1 523 ? 17.603 -21.567 -4.981 1.00 43.06 523 VAL A C 1
ATOM 4092 O O . VAL A 1 523 ? 18.504 -21.525 -4.145 1.00 43.06 523 VAL A O 1
ATOM 4095 N N . ALA A 1 524 ? 16.623 -20.655 -4.979 1.00 40.66 524 ALA A N 1
ATOM 4096 C CA . ALA A 1 524 ? 16.584 -19.546 -4.018 1.00 40.66 524 ALA A CA 1
ATOM 4097 C C . ALA A 1 524 ? 16.273 -20.033 -2.588 1.00 40.66 524 ALA A C 1
ATOM 4099 O O . ALA A 1 524 ? 16.957 -19.633 -1.643 1.00 40.66 524 ALA A O 1
ATOM 4100 N N . ASN A 1 525 ? 15.328 -20.969 -2.440 1.00 40.22 525 ASN A N 1
ATOM 4101 C CA . ASN A 1 525 ? 15.006 -21.570 -1.141 1.00 40.22 525 ASN A CA 1
ATOM 4102 C C . ASN A 1 525 ? 16.104 -22.521 -0.632 1.00 40.22 525 ASN A C 1
ATOM 4104 O O . ASN A 1 525 ? 16.382 -22.517 0.564 1.00 40.22 525 ASN A O 1
ATOM 4108 N N . GLN A 1 526 ? 16.816 -23.253 -1.503 1.00 41.03 526 GLN A N 1
ATOM 4109 C CA . GLN A 1 526 ? 18.005 -24.017 -1.085 1.00 41.03 526 GLN A CA 1
ATOM 4110 C C . GLN A 1 526 ? 19.150 -23.112 -0.607 1.00 41.03 526 GLN A C 1
ATOM 4112 O O . GLN A 1 526 ? 19.861 -23.467 0.329 1.00 41.03 526 GLN A O 1
ATOM 4117 N N . THR A 1 527 ? 19.315 -21.921 -1.191 1.00 40.09 527 THR A N 1
ATOM 4118 C CA . THR A 1 527 ? 20.381 -20.989 -0.777 1.00 40.09 527 THR A CA 1
ATOM 4119 C C . THR A 1 527 ? 20.073 -20.306 0.563 1.00 40.09 527 THR A C 1
ATOM 4121 O O . THR A 1 527 ? 20.996 -19.976 1.304 1.00 40.09 527 THR A O 1
ATOM 4124 N N . LEU A 1 528 ? 18.793 -20.112 0.901 1.00 39.00 528 LEU A N 1
ATOM 4125 C CA . LEU A 1 528 ? 18.361 -19.610 2.214 1.00 39.00 528 LEU A CA 1
ATOM 4126 C C . LEU A 1 528 ? 18.351 -20.715 3.282 1.00 39.00 528 LEU A C 1
ATOM 4128 O O . LEU A 1 528 ? 18.787 -20.473 4.403 1.00 39.00 528 LEU A O 1
ATOM 4132 N N . SER A 1 529 ? 17.955 -21.941 2.926 1.00 36.84 529 SER A N 1
ATOM 4133 C CA . SER A 1 529 ? 18.022 -23.104 3.823 1.00 36.84 529 SER A CA 1
ATOM 4134 C C . SER A 1 529 ? 19.461 -23.493 4.181 1.00 36.84 529 SER A C 1
ATOM 4136 O O . SER A 1 529 ? 19.708 -23.887 5.313 1.00 36.84 529 SER A O 1
ATOM 4138 N N . ASN A 1 530 ? 20.417 -23.348 3.258 1.00 38.16 530 ASN A N 1
ATOM 4139 C CA . ASN A 1 530 ? 21.833 -23.649 3.511 1.00 38.16 530 ASN A CA 1
ATOM 4140 C C . ASN A 1 530 ? 22.592 -22.531 4.246 1.00 38.16 530 ASN A C 1
ATOM 4142 O O . ASN A 1 530 ? 23.785 -22.676 4.484 1.00 38.16 530 ASN A O 1
ATOM 4146 N N . LYS A 1 531 ? 21.941 -21.404 4.564 1.00 39.00 531 LYS A N 1
ATOM 4147 C CA . LYS A 1 531 ? 22.518 -20.342 5.409 1.00 39.00 531 LYS A CA 1
ATOM 4148 C C . LYS A 1 531 ? 22.012 -20.368 6.854 1.00 39.00 531 LYS A C 1
ATOM 4150 O O . LYS A 1 531 ? 22.548 -19.635 7.675 1.00 39.00 531 LYS A O 1
ATOM 4155 N N . ASN A 1 532 ? 20.998 -21.188 7.137 1.00 34.34 532 ASN A N 1
ATOM 4156 C CA . ASN A 1 532 ? 20.406 -21.363 8.466 1.00 34.34 532 ASN A CA 1
ATOM 4157 C C . ASN A 1 532 ? 20.667 -22.765 9.062 1.00 34.34 532 ASN A C 1
ATOM 4159 O O . ASN A 1 532 ? 20.131 -23.073 10.124 1.00 34.34 532 ASN A O 1
ATOM 4163 N N . ASN A 1 533 ? 21.494 -23.574 8.393 1.00 35.88 533 ASN A N 1
ATOM 4164 C CA . ASN A 1 533 ? 22.252 -24.696 8.957 1.00 35.88 533 ASN A CA 1
ATOM 4165 C C . ASN A 1 533 ? 23.733 -24.315 8.923 1.00 35.88 533 ASN A C 1
ATOM 4167 O O . ASN A 1 533 ? 24.488 -24.844 9.765 1.00 35.88 533 ASN A O 1
#

Secondary structure (DSSP, 8-state):
--HHHHHHHHB---HHHHT-GGGSTTPPPS-TTS-HHHHHHHS--HHHHHHHHHHHHHHHHHHHHHH-TTPPB---HHHHHHHHHHHHHHHHHHHHHHH-B-TTSSBSS-HHHHHHHHHHHHHTTHHHHHHHHHHTT-TT--GGGG-TTSTTPPPSTTS-TT----HHHHHHHHHHHHHHHHHHHHHHHHHHHHHHHHHHHHHHHHHHT-HHHHHHHHHHHHHHHHHHHHHHHHHHHHHHEEEEE--HHHHHHHHHHHHHHHTTT-SEEEEEEEGGGGSS--HHHHHHHHHHHHHHHHHSGGGEEEEEEEE----TTSTTSS-HHHHHHHHHHHTTTEEEEEEEEEEPPPSSTT-PPPEEEEEEEEESTTSTT-GGGG-HHHHGGGS---EEE------------TT---S--SS-----HHHHHHHHHTTTHHHHHHHHHHHTT---SEEEEEE-SS--HHHHHHHHHHHHHSSSEEEEEEEES-HHHHHHHHHHHHHHHHHHHHHHHHHHS-GGGTTSHHHHHHHHHTT--

pLDDT: mean 74.38, std 20.15, range [31.53, 98.5]

Foldseek 3Di:
DPPVVVLCPQEVDDPVLVVQQQLDQQRFDPDPDDDPVVRQLSGHHPQLSVLLSLLSVLVSVVQCVVVHVPDGHYDDSVRSVVLSNLSSNLVVVLVCQQCDADPVRHRPDDPVRSVVSSVCSSVVVVVVVVVVVVCVVPVPDDPPPPPPPPPPDDDPPPDDPPPPDPVVVVVVVVVVVVVVVVVVVVVVVVVVVVVVVVVVVVVVVVLVVDPVNVVVVVVVVVVVVVVVLLVVLVVCCVWFNAEDADDLVVLLVVLVVVCVVCVVQAQAEEEEAEVLQVQDDDPVLLLSSLSSQLSNCVVPQQRYKYKHKDQFDQDPPDVPRGDVVVVVNVVSCVVSQKDKQKAWAWEDDAPDPPDDIGIIIMIIIGHNVNQVNHLQCPFQRNVCSVDPDHPHFDDQPDDDDPPCPPPNDPPDPDDDDDDPPVSVCVLVRRALRVLLVVCCRRPVPGPRQEYEYEYSHLDDLRNSVNQVCCCVPPSHHYGYYYYHNDPVSSVVSSVVSSVVSSVVVVVVVCVVDDDPPPPDCVVVVVVVVVVVD

Organism: NCBI:txid2562237

Sequence (533 aa):
MSPISCVFTLSAFSRESLMDVRWFLDGLPKTTGLCAHWHSILKMGSTKQAMFLDRIFHLHDIQRRRAGRACVTRLSQEQWVAEIDSICVQTYIYDNMVISKDPKGNPQFSLETLKKVKLGIMEGDFADDAANHLLAKDPNFKPSDSSMWQDNAPPTDTLDPTSGVPLGAADDKLQNLSKDARQKAWEHDSLSLARDVSAIAKMHEKVVKNEKSQRLQRIAHVRSENIVGGSVVTHHMEQHAKHTAGTEGDLINVTEQFIASRKSSAGALLVWADLTKFGRLGTSDLNYVVSIAHKALSKMPAKSIAFFIAPHLVSEKVSGGQRGEIRRIEDKFDSRSMLNYLISIRMECPPATKRVSLHMLGWAVMLETGAEDNVFRNSQLLLDRSTRQAVPWASESTYIVPASEKDALPHASEGHRSLSEVQESAQLLTGTDLPNTVLASLFGKLTTSSALVINATPYDGCLESTLLTWHQFNEMKVDFLSISRNVTTLEYVEKKIAFSLLQDFWFLFCLTKNSDFAVLTCVANQTLSNKNN

Radius of gyration: 37.22 Å; chains: 1; bounding box: 60×67×130 Å